Protein 9FZM (pdb70)

Sequence (63 aa):
ADNKFSQSANLLAEAKKLNDAQGGITEEQRNGFIQSLKDDAKTNPGNNKEQQNAFYEILHLPKADNKFSQSANLLAEAKKLNDAQGGITEEQRNGFIQSLKDDAKTNPGNNKEQQNAFYEILHLPKADNKFSQSANLLAEAKKLNDAQGGITEEQRNGFIQSLKDDAKTNPGNNKEQQNAFYEILHLPKADNKFSQSANLLAEAKKLNDAQGGITEEQRNGFIQSLKDDAKTNPGNNKEQQNAFYEILHLPKADNKFSQSANLLAEAKKLNDAQGGITEEQRNGFIQSLKDDAKTNPGNNKEQQNAFYEILHLPKADNKFSQSANLLAEAKKLNDAQGGITEEQRNGFIQSLKDDAKTNPGNNKEQQNAFYEILHLPKADNKFSQSANLLAEAKKLNDAQGGITEEQRNGFIQSLKDDAKTNPGNNKEQQNAFYEILHLPKADNKFSQSANLLAEAKKLNDAQGGITEEQRNGFIQSLKDDAKTNPGNNKEQQNAFYEILHLPKADNKFSQSANLLAEAKKLNDAQGGITEEQRNGFIQSLKDDAKTNPGNNKEQQNAFYEILHLPKADNKFSQSANLLAEAKKLNDAQGGITEEQRNGFIQSLKDDAKTNPGNNKEQQNAFYEILHLPK

GO terms:
  GO:0005576 extracellular region (C, EXP)
  GO:0141129 symbiont-mediated suppression of host signal transduction pathway via antagonism of host cell surface receptor (P, EXP)

Secondary structure (DSSP, 8-state):
-TTSS-HHHHHHHHHHHHHHHHTS--HHHHHHHHHHHHSS-TT-TTHHHHHHHHHHHHS-S--

Organism: Staphylococcus aureus (strain NCTC 8325 / PS 47) (NCBI:txid93061)

Nearest PDB structures (foldseek):
  7vu7-assembly1_B  TM=5.020E-01  e=5.997E+00  Araneus ventricosus
  8spe-assembly1_D  TM=3.755E-01  e=8.713E+00  Homo sapiens
  5d8b-assembly1_W  TM=3.202E-01  e=8.592E+00  Thermus thermophilus HB27
  7vu7-assembly1_B  TM=4.939E-01  e=2.431E+00  Araneus ventricosus
  8tah-assembly1_A  TM=4.610E-01  e=5.435E+00  Bos taurus

InterPro domains:
  IPR003132 Protein A, Ig-binding domain [PF02216] (37-88)
  IPR003132 Protein A, Ig-binding domain [PF02216] (97-149)
  IPR003132 Protein A, Ig-binding domain [PF02216] (155-207)
  IPR003132 Protein A, Ig-binding domain [PF02216] (213-265)
  IPR003132 Protein A, Ig-binding domain [PF02216] (271-323)
  IPR005038 Octapeptide repeat [PF03373] (326-333)
  IPR005038 Octapeptide repeat [PF03373] (334-341)
  IPR005038 Octapeptide repeat [PF03373] (342-349)
  IPR005038 Octapeptide repeat [PF03373] (350-357)
  IPR005038 Octapeptide repeat [PF03373] (358-365)
  IPR005038 Octapeptide repeat [PF03373] (366-373)
  IPR005038 Octapeptide repeat [PF03373] (374-381)
  IPR005038 Octapeptide repeat [PF03373] (382-389)
  IPR005038 Octapeptide repeat [PF03373] (390-397)
  IPR005038 Octapeptide repeat [PF03373] (398-405)
  IPR005038 Octapeptide repeat [PF03373] (406-413)
  IPR005038 Octapeptide repeat [PF03373] (414-421)
  IPR005877 YSIRK Gram-positive signal peptide [PF04650] (2-26)
  IPR005877 YSIRK Gram-positive signal peptide [TIGR01168] (3-36)
  IPR009063 Immunoglobulin/albumin-binding domain superfamily [SSF46997] (38-92)

Radius of gyration: 11.98 Å; Cα contacts (8 Å, |Δi|>4): 34; chains: 1; bounding box: 33×17×34 Å

Structure (mmCIF, N/CA/C/O backbone):
data_9FZM
#
_entry.id   9FZM
#
loop_
_atom_site.group_PDB
_atom_site.id
_atom_site.type_symbol
_atom_site.label_atom_id
_atom_site.label_alt_id
_atom_site.label_comp_id
_atom_site.label_asym_id
_atom_site.label_entity_id
_atom_site.label_seq_id
_atom_site.pdbx_PDB_ins_code
_atom_site.Cartn_x
_atom_site.Cartn_y
_atom_site.Cartn_z
_atom_site.occupancy
_atom_site.B_iso_or_equiv
_atom_site.auth_seq_id
_atom_site.auth_comp_id
_atom_site.auth_asym_id
_atom_site.auth_atom_id
_atom_site.pdbx_PDB_model_num
ATOM 1 N N . ALA A 1 1 ? -3.542 0.622 -22.990 1.00 0.00 1 ALA A N 1
ATOM 2 C CA . ALA A 1 1 ? -2.266 1.259 -22.599 1.00 0.00 1 ALA A CA 1
ATOM 3 C C . ALA A 1 1 ? -2.343 1.829 -21.185 1.00 0.00 1 ALA A C 1
ATOM 4 O O . ALA A 1 1 ? -1.465 2.580 -20.763 1.00 0.00 1 ALA A O 1
ATOM 13 N N . ASP A 1 2 ? -3.384 1.458 -20.446 1.00 0.00 2 ASP A N 1
ATOM 14 C CA . ASP A 1 2 ? -3.553 1.915 -19.067 1.00 0.00 2 ASP A CA 1
ATOM 15 C C . ASP A 1 2 ? -2.881 0.942 -18.104 1.00 0.00 2 ASP A C 1
ATOM 16 O O . ASP A 1 2 ? -3.403 0.649 -17.029 1.00 0.00 2 ASP A O 1
ATOM 25 N N . ASN A 1 3 ? -1.717 0.445 -18.497 1.00 0.00 3 ASN A N 1
ATOM 26 C CA . ASN A 1 3 ? -1.012 -0.565 -17.718 1.00 0.00 3 ASN A CA 1
ATOM 27 C C . ASN A 1 3 ? 0.192 0.029 -16.998 1.00 0.00 3 ASN A C 1
ATOM 28 O O . ASN A 1 3 ? 0.838 -0.644 -16.196 1.00 0.00 3 ASN A O 1
ATOM 39 N N . LYS A 1 4 ? 0.495 1.290 -17.282 1.00 0.00 4 LYS A N 1
ATOM 40 C CA . LYS A 1 4 ? 1.648 1.943 -16.670 1.00 0.00 4 LYS A CA 1
ATOM 41 C C . LYS A 1 4 ? 1.281 2.483 -15.295 1.00 0.00 4 LYS A C 1
ATOM 42 O O . LYS A 1 4 ? 2.152 2.790 -14.479 1.00 0.00 4 LYS A O 1
ATOM 61 N N . PHE A 1 5 ? -0.014 2.602 -15.046 1.00 0.00 5 PHE A N 1
ATOM 62 C CA . PHE A 1 5 ? -0.499 3.013 -13.740 1.00 0.00 5 PHE A CA 1
ATOM 63 C C . PHE A 1 5 ? -0.443 1.845 -12.770 1.00 0.00 5 PHE A C 1
ATOM 64 O O . PHE A 1 5 ? -0.964 0.765 -13.054 1.00 0.00 5 PHE A O 1
ATOM 81 N N . SER A 1 6 ? 0.214 2.061 -11.642 1.00 0.00 6 SER A N 1
ATOM 82 C CA . SER A 1 6 ? 0.267 1.067 -10.588 1.00 0.00 6 SER A CA 1
ATOM 83 C C . SER A 1 6 ? -1.126 0.869 -10.003 1.00 0.00 6 SER A C 1
ATOM 84 O O . SER A 1 6 ? -1.953 1.788 -10.007 1.00 0.00 6 SER A O 1
ATOM 92 N N . GLN A 1 7 ? -1.370 -0.337 -9.495 1.00 0.00 7 GLN A N 1
ATOM 93 C CA . GLN A 1 7 ? -2.672 -0.712 -8.961 1.00 0.00 7 GLN A CA 1
ATOM 94 C C . GLN A 1 7 ? -3.048 0.156 -7.768 1.00 0.00 7 GLN A C 1
ATOM 95 O O . GLN A 1 7 ? -4.189 0.144 -7.327 1.00 0.00 7 GLN A O 1
ATOM 109 N N . SER A 1 8 ? -2.083 0.895 -7.245 1.00 0.00 8 SER A N 1
ATOM 110 C CA . SER A 1 8 ? -2.330 1.784 -6.126 1.00 0.00 8 SER A CA 1
ATOM 111 C C . SER A 1 8 ? -3.390 2.817 -6.483 1.00 0.00 8 SER A C 1
ATOM 112 O O . SER A 1 8 ? -4.336 3.029 -5.729 1.00 0.00 8 SER A O 1
ATOM 120 N N . ALA A 1 9 ? -3.260 3.421 -7.659 1.00 0.00 9 ALA A N 1
ATOM 121 C CA . ALA A 1 9 ? -4.217 4.425 -8.110 1.00 0.00 9 ALA A CA 1
ATOM 122 C C . ALA A 1 9 ? -5.579 3.788 -8.339 1.00 0.00 9 ALA A C 1
ATOM 123 O O . ALA A 1 9 ? -6.618 4.425 -8.174 1.00 0.00 9 ALA A O 1
ATOM 130 N N . ASN A 1 10 ? -5.557 2.517 -8.701 1.00 0.00 10 ASN A N 1
ATOM 131 C CA . ASN A 1 10 ? -6.779 1.748 -8.883 1.00 0.00 10 ASN A CA 1
ATOM 132 C C . ASN A 1 10 ? -7.397 1.429 -7.530 1.00 0.00 10 ASN A C 1
ATOM 133 O O . ASN A 1 10 ? -8.612 1.522 -7.356 1.00 0.00 10 ASN A O 1
ATOM 144 N N . LEU A 1 11 ? -6.551 1.074 -6.563 1.00 0.00 11 LEU A N 1
ATOM 145 C CA . LEU A 1 11 ? -7.019 0.757 -5.225 1.00 0.00 11 LEU A CA 1
ATOM 146 C C . LEU A 1 11 ? -7.546 2.008 -4.537 1.00 0.00 11 LEU A C 1
ATOM 147 O O . LEU A 1 11 ? -8.425 1.933 -3.694 1.00 0.00 11 LEU A O 1
ATOM 163 N N . LEU A 1 12 ? -7.007 3.159 -4.911 1.00 0.00 12 LEU A N 1
ATOM 164 C CA . LEU A 1 12 ? -7.481 4.437 -4.390 1.00 0.00 12 LEU A CA 1
ATOM 165 C C . LEU A 1 12 ? -8.974 4.602 -4.638 1.00 0.00 12 LEU A C 1
ATOM 166 O O . LEU A 1 12 ? -9.728 4.962 -3.734 1.00 0.00 12 LEU A O 1
ATOM 182 N N . ALA A 1 13 ? -9.390 4.351 -5.869 1.00 0.00 13 ALA A N 1
ATOM 183 C CA . ALA A 1 13 ? -10.799 4.405 -6.224 1.00 0.00 13 ALA A CA 1
ATOM 184 C C . ALA A 1 13 ? -11.558 3.208 -5.654 1.00 0.00 13 ALA A C 1
ATOM 185 O O . ALA A 1 13 ? -12.661 3.351 -5.126 1.00 0.00 13 ALA A O 1
ATOM 192 N N . GLU A 1 14 ? -10.946 2.031 -5.750 1.00 0.00 14 GLU A N 1
ATOM 193 C CA . GLU A 1 14 ? -11.619 0.784 -5.390 1.00 0.00 14 GLU A CA 1
ATOM 194 C C . GLU A 1 14 ? -11.827 0.666 -3.880 1.00 0.00 14 GLU A C 1
ATOM 195 O O . GLU A 1 14 ? -12.927 0.350 -3.424 1.00 0.00 14 GLU A O 1
ATOM 207 N N . ALA A 1 15 ? -10.781 0.941 -3.106 1.00 0.00 15 ALA A N 1
ATOM 208 C CA . ALA A 1 15 ? -10.861 0.864 -1.652 1.00 0.00 15 ALA A CA 1
ATOM 209 C C . ALA A 1 15 ? -11.811 1.920 -1.112 1.00 0.00 15 ALA A C 1
ATOM 210 O O . ALA A 1 15 ? -12.471 1.708 -0.103 1.00 0.00 15 ALA A O 1
ATOM 217 N N . LYS A 1 16 ? -11.889 3.051 -1.802 1.00 0.00 16 LYS A N 1
ATOM 218 C CA . LYS A 1 16 ? -12.808 4.114 -1.413 1.00 0.00 16 LYS A CA 1
ATOM 219 C C . LYS A 1 16 ? -14.238 3.579 -1.339 1.00 0.00 16 LYS A C 1
ATOM 220 O O . LYS A 1 16 ? -14.989 3.899 -0.414 1.00 0.00 16 LYS A O 1
ATOM 239 N N . LYS A 1 17 ? -14.598 2.750 -2.309 1.00 0.00 17 LYS A N 1
ATOM 240 C CA . LYS A 1 17 ? -15.924 2.148 -2.356 1.00 0.00 17 LYS A CA 1
ATOM 241 C C . LYS A 1 17 ? -15.996 0.948 -1.420 1.00 0.00 17 LYS A C 1
ATOM 242 O O . LYS A 1 17 ? -16.941 0.799 -0.643 1.00 0.00 17 LYS A O 1
ATOM 261 N N . LEU A 1 18 ? -14.969 0.109 -1.493 1.00 0.00 18 LEU A N 1
ATOM 262 C CA . LEU A 1 18 ? -14.898 -1.119 -0.711 1.00 0.00 18 LEU A CA 1
ATOM 263 C C . LEU A 1 18 ? -14.998 -0.844 0.786 1.00 0.00 18 LEU A C 1
ATOM 264 O O . LEU A 1 18 ? -15.792 -1.473 1.491 1.00 0.00 18 LEU A O 1
ATOM 280 N N . ASN A 1 19 ? -14.193 0.097 1.257 1.00 0.00 19 ASN A N 1
ATOM 281 C CA . ASN A 1 19 ? -14.132 0.430 2.674 1.00 0.00 19 ASN A CA 1
ATOM 282 C C . ASN A 1 19 ? -15.486 0.915 3.175 1.00 0.00 19 ASN A C 1
ATOM 283 O O . ASN A 1 19 ? -15.931 0.535 4.256 1.00 0.00 19 ASN A O 1
ATOM 294 N N . ASP A 1 20 ? -16.143 1.745 2.374 1.00 0.00 20 ASP A N 1
ATOM 295 C CA . ASP A 1 20 ? -17.449 2.290 2.732 1.00 0.00 20 ASP A CA 1
ATOM 296 C C . ASP A 1 20 ? -18.490 1.181 2.800 1.00 0.00 20 ASP A C 1
ATOM 297 O O . ASP A 1 20 ? -19.299 1.132 3.725 1.00 0.00 20 ASP A O 1
ATOM 306 N N . ALA A 1 21 ? -18.445 0.280 1.827 1.00 0.00 21 ALA A N 1
ATOM 307 C CA . ALA A 1 21 ? -19.365 -0.850 1.780 1.00 0.00 21 ALA A CA 1
ATOM 308 C C . ALA A 1 21 ? -19.125 -1.802 2.949 1.00 0.00 21 ALA A C 1
ATOM 309 O O . ALA A 1 21 ? -20.029 -2.520 3.376 1.00 0.00 21 ALA A O 1
ATOM 316 N N . GLN A 1 22 ? -17.904 -1.802 3.467 1.00 0.00 22 GLN A N 1
ATOM 317 C CA . GLN A 1 22 ? -17.558 -2.639 4.607 1.00 0.00 22 GLN A CA 1
ATOM 318 C C . GLN A 1 22 ? -17.881 -1.914 5.915 1.00 0.00 22 GLN A C 1
ATOM 319 O O . GLN A 1 22 ? -17.868 -2.507 6.995 1.00 0.00 22 GLN A O 1
ATOM 333 N N . GLY A 1 23 ? -18.191 -0.628 5.799 1.00 0.00 23 GLY A N 1
ATOM 334 C CA . GLY A 1 23 ? -18.524 0.172 6.962 1.00 0.00 23 GLY A CA 1
ATOM 335 C C . GLY A 1 23 ? -17.292 0.629 7.711 1.00 0.00 23 GLY A C 1
ATOM 336 O O . GLY A 1 23 ? -17.284 0.671 8.944 1.00 0.00 23 GLY A O 1
ATOM 340 N N . GLY A 1 24 ? -16.249 0.968 6.965 1.00 0.00 24 GLY A N 1
ATOM 341 C CA . GLY A 1 24 ? -14.999 1.367 7.575 1.00 0.00 24 GLY A CA 1
ATOM 342 C C . GLY A 1 24 ? -14.131 0.172 7.914 1.00 0.00 24 GLY A C 1
ATOM 343 O O . GLY A 1 24 ? -14.562 -0.734 8.629 1.00 0.00 24 GLY A O 1
ATOM 347 N N . ILE A 1 25 ? -12.911 0.161 7.399 1.00 0.00 25 ILE A N 1
ATOM 348 C CA . ILE A 1 25 ? -12.001 -0.949 7.638 1.00 0.00 25 ILE A CA 1
ATOM 349 C C . ILE A 1 25 ? -11.325 -0.815 8.993 1.00 0.00 25 ILE A C 1
ATOM 350 O O . ILE A 1 25 ? -11.219 0.286 9.543 1.00 0.00 25 ILE A O 1
ATOM 366 N N . THR A 1 26 ? -10.881 -1.936 9.536 1.00 0.00 26 THR A N 1
ATOM 367 C CA . THR A 1 26 ? -10.136 -1.927 10.774 1.00 0.00 26 THR A CA 1
ATOM 368 C C . THR A 1 26 ? -8.643 -1.886 10.477 1.00 0.00 26 THR A C 1
ATOM 369 O O . THR A 1 26 ? -8.246 -2.050 9.319 1.00 0.00 26 THR A O 1
ATOM 380 N N . GLU A 1 27 ? -7.825 -1.663 11.494 1.00 0.00 27 GLU A N 1
ATOM 381 C CA . GLU A 1 27 ? -6.400 -1.422 11.288 1.00 0.00 27 GLU A CA 1
ATOM 382 C C . GLU A 1 27 ? -5.736 -2.548 10.489 1.00 0.00 27 GLU A C 1
ATOM 383 O O . GLU A 1 27 ? -4.862 -2.299 9.663 1.00 0.00 27 GLU A O 1
ATOM 395 N N . GLU A 1 28 ? -6.180 -3.775 10.701 1.00 0.00 28 GLU A N 1
ATOM 396 C CA . GLU A 1 28 ? -5.550 -4.924 10.049 1.00 0.00 28 GLU A CA 1
ATOM 397 C C . GLU A 1 28 ? -5.883 -4.987 8.559 1.00 0.00 28 GLU A C 1
ATOM 398 O O . GLU A 1 28 ? -5.115 -5.543 7.773 1.00 0.00 28 GLU A O 1
ATOM 410 N N . GLN A 1 29 ? -7.013 -4.405 8.166 1.00 0.00 29 GLN A N 1
ATOM 411 C CA . GLN A 1 29 ? -7.424 -4.405 6.764 1.00 0.00 29 GLN A CA 1
ATOM 412 C C . GLN A 1 29 ? -6.425 -3.659 5.887 1.00 0.00 29 GLN A C 1
ATOM 413 O O . GLN A 1 29 ? -6.162 -4.065 4.757 1.00 0.00 29 GLN A O 1
ATOM 427 N N . ARG A 1 30 ? -5.869 -2.569 6.408 1.00 0.00 30 ARG A N 1
ATOM 428 C CA . ARG A 1 30 ? -4.973 -1.727 5.620 1.00 0.00 30 ARG A CA 1
ATOM 429 C C . ARG A 1 30 ? -3.699 -2.478 5.253 1.00 0.00 30 ARG A C 1
ATOM 430 O O . ARG A 1 30 ? -3.062 -2.179 4.243 1.00 0.00 30 ARG A O 1
ATOM 451 N N . ASN A 1 31 ? -3.342 -3.470 6.058 1.00 0.00 31 ASN A N 1
ATOM 452 C CA . ASN A 1 31 ? -2.166 -4.281 5.778 1.00 0.00 31 ASN A CA 1
ATOM 453 C C . ASN A 1 31 ? -2.438 -5.171 4.571 1.00 0.00 31 ASN A C 1
ATOM 454 O O . ASN A 1 31 ? -1.517 -5.663 3.916 1.00 0.00 31 ASN A O 1
ATOM 465 N N . GLY A 1 32 ? -3.718 -5.322 4.249 1.00 0.00 32 GLY A N 1
ATOM 466 C CA . GLY A 1 32 ? -4.105 -6.104 3.098 1.00 0.00 32 GLY A CA 1
ATOM 467 C C . GLY A 1 32 ? -4.232 -5.222 1.881 1.00 0.00 32 GLY A C 1
ATOM 468 O O . GLY A 1 32 ? -4.668 -5.660 0.820 1.00 0.00 32 GLY A O 1
ATOM 472 N N . PHE A 1 33 ? -3.857 -3.963 2.055 1.00 0.00 33 PHE A N 1
ATOM 473 C CA . PHE A 1 33 ? -3.824 -3.009 0.963 1.00 0.00 33 PHE A CA 1
ATOM 474 C C . PHE A 1 33 ? -2.392 -2.606 0.663 1.00 0.00 33 PHE A C 1
ATOM 475 O O . PHE A 1 33 ? -2.021 -2.430 -0.494 1.00 0.00 33 PHE A O 1
ATOM 492 N N . ILE A 1 34 ? -1.593 -2.470 1.717 1.00 0.00 34 ILE A N 1
ATOM 493 C CA . ILE A 1 34 ? -0.174 -2.149 1.583 1.00 0.00 34 ILE A CA 1
ATOM 494 C C . ILE A 1 34 ? 0.510 -3.128 0.631 1.00 0.00 34 ILE A C 1
ATOM 495 O O . ILE A 1 34 ? 1.290 -2.734 -0.238 1.00 0.00 34 ILE A O 1
ATOM 511 N N . GLN A 1 35 ? 0.179 -4.402 0.784 1.00 0.00 35 GLN A N 1
ATOM 512 C CA . GLN A 1 35 ? 0.743 -5.448 -0.054 1.00 0.00 35 GLN A CA 1
ATOM 513 C C . GLN A 1 35 ? 0.158 -5.400 -1.461 1.00 0.00 35 GLN A C 1
ATOM 514 O O . GLN A 1 35 ? 0.809 -5.783 -2.427 1.00 0.00 35 GLN A O 1
ATOM 528 N N . SER A 1 36 ? -1.062 -4.905 -1.565 1.00 0.00 36 SER A N 1
ATOM 529 C CA . SER A 1 36 ? -1.776 -4.878 -2.837 1.00 0.00 36 SER A CA 1
ATOM 530 C C . SER A 1 36 ? -1.351 -3.692 -3.704 1.00 0.00 36 SER A C 1
ATOM 531 O O . SER A 1 36 ? -1.554 -3.703 -4.918 1.00 0.00 36 SER A O 1
ATOM 539 N N . LEU A 1 37 ? -0.773 -2.670 -3.078 1.00 0.00 37 LEU A N 1
ATOM 540 C CA . LEU A 1 37 ? -0.313 -1.485 -3.804 1.00 0.00 37 LEU A CA 1
ATOM 541 C C . LEU A 1 37 ? 0.721 -1.858 -4.848 1.00 0.00 37 LEU A C 1
ATOM 542 O O . LEU A 1 37 ? 0.606 -1.500 -6.019 1.00 0.00 37 LEU A O 1
ATOM 558 N N . LYS A 1 38 ? 1.738 -2.571 -4.402 1.00 0.00 38 LYS A N 1
ATOM 559 C CA . LYS A 1 38 ? 2.883 -2.875 -5.246 1.00 0.00 38 LYS A CA 1
ATOM 560 C C . LYS A 1 38 ? 3.030 -4.370 -5.508 1.00 0.00 38 LYS A C 1
ATOM 561 O O . LYS A 1 38 ? 3.587 -4.763 -6.531 1.00 0.00 38 LYS A O 1
ATOM 580 N N . ASP A 1 39 ? 2.508 -5.189 -4.592 1.00 0.00 39 ASP A N 1
ATOM 581 C CA . ASP A 1 39 ? 2.698 -6.644 -4.628 1.00 0.00 39 ASP A CA 1
ATOM 582 C C . ASP A 1 39 ? 4.176 -6.997 -4.597 1.00 0.00 39 ASP A C 1
ATOM 583 O O . ASP A 1 39 ? 4.763 -7.154 -3.525 1.00 0.00 39 ASP A O 1
ATOM 592 N N . ASP A 1 40 ? 4.772 -7.096 -5.774 1.00 0.00 40 ASP A N 1
ATOM 593 C CA . ASP A 1 40 ? 6.195 -7.343 -5.900 1.00 0.00 40 ASP A CA 1
ATOM 594 C C . ASP A 1 40 ? 6.754 -6.475 -7.020 1.00 0.00 40 ASP A C 1
ATOM 595 O O . ASP A 1 40 ? 7.156 -6.963 -8.075 1.00 0.00 40 ASP A O 1
ATOM 604 N N . ALA A 1 41 ? 6.767 -5.173 -6.775 1.00 0.00 41 ALA A N 1
ATOM 605 C CA . ALA A 1 41 ? 7.141 -4.198 -7.790 1.00 0.00 41 ALA A CA 1
ATOM 606 C C . ALA A 1 41 ? 8.654 -4.014 -7.866 1.00 0.00 41 ALA A C 1
ATOM 607 O O . ALA A 1 41 ? 9.139 -3.127 -8.560 1.00 0.00 41 ALA A O 1
ATOM 614 N N . LYS A 1 42 ? 9.382 -4.843 -7.113 1.00 0.00 42 LYS A N 1
ATOM 615 C CA . LYS A 1 42 ? 10.855 -4.882 -7.144 1.00 0.00 42 LYS A CA 1
ATOM 616 C C . LYS A 1 42 ? 11.486 -3.627 -6.530 1.00 0.00 42 LYS A C 1
ATOM 617 O O . LYS A 1 42 ? 12.704 -3.561 -6.357 1.00 0.00 42 LYS A O 1
ATOM 636 N N . THR A 1 43 ? 10.648 -2.644 -6.207 1.00 0.00 43 THR A N 1
ATOM 637 C CA . THR A 1 43 ? 11.102 -1.353 -5.703 1.00 0.00 43 THR A CA 1
ATOM 638 C C . THR A 1 43 ? 11.952 -0.632 -6.752 1.00 0.00 43 THR A C 1
ATOM 639 O O . THR A 1 43 ? 13.165 -0.491 -6.604 1.00 0.00 43 THR A O 1
ATOM 650 N N . ASN A 1 44 ? 11.307 -0.199 -7.827 1.00 0.00 44 ASN A N 1
ATOM 651 C CA . ASN A 1 44 ? 11.993 0.548 -8.873 1.00 0.00 44 ASN A CA 1
ATOM 652 C C . ASN A 1 44 ? 12.301 1.963 -8.396 1.00 0.00 44 ASN A C 1
ATOM 653 O O . ASN A 1 44 ? 11.388 2.718 -8.047 1.00 0.00 44 ASN A O 1
ATOM 664 N N . PRO A 1 45 ? 13.595 2.325 -8.346 1.00 0.00 45 PRO A N 1
ATOM 665 C CA . PRO A 1 45 ? 14.042 3.665 -7.945 1.00 0.00 45 PRO A CA 1
ATOM 666 C C . PRO A 1 45 ? 13.321 4.772 -8.707 1.00 0.00 45 PRO A C 1
ATOM 667 O O . PRO A 1 45 ? 13.209 4.725 -9.934 1.00 0.00 45 PRO A O 1
ATOM 678 N N . GLY A 1 46 ? 12.815 5.752 -7.973 1.00 0.00 46 GLY A N 1
ATOM 679 C CA . GLY A 1 46 ? 12.074 6.837 -8.585 1.00 0.00 46 GLY A CA 1
ATOM 680 C C . GLY A 1 46 ? 10.605 6.503 -8.720 1.00 0.00 46 GLY A C 1
ATOM 681 O O . GLY A 1 46 ? 9.740 7.278 -8.310 1.00 0.00 46 GLY A O 1
ATOM 685 N N . ASN A 1 47 ? 10.330 5.334 -9.281 1.00 0.00 47 ASN A N 1
ATOM 686 C CA . ASN A 1 47 ? 8.965 4.860 -9.456 1.00 0.00 47 ASN A CA 1
ATOM 687 C C . ASN A 1 47 ? 8.293 4.665 -8.108 1.00 0.00 47 ASN A C 1
ATOM 688 O O . ASN A 1 47 ? 7.154 5.074 -7.906 1.00 0.00 47 ASN A O 1
ATOM 699 N N . ASN A 1 48 ? 8.999 4.037 -7.177 1.00 0.00 48 ASN A N 1
ATOM 700 C CA . ASN A 1 48 ? 8.435 3.785 -5.857 1.00 0.00 48 ASN A CA 1
ATOM 701 C C . ASN A 1 48 ? 8.392 5.045 -5.014 1.00 0.00 48 ASN A C 1
ATOM 702 O O . ASN A 1 48 ? 7.623 5.132 -4.061 1.00 0.00 48 ASN A O 1
ATOM 713 N N . LYS A 1 49 ? 9.206 6.026 -5.370 1.00 0.00 49 LYS A N 1
ATOM 714 C CA . LYS A 1 49 ? 9.104 7.344 -4.767 1.00 0.00 49 LYS A CA 1
ATOM 715 C C . LYS A 1 49 ? 7.744 7.936 -5.115 1.00 0.00 49 LYS A C 1
ATOM 716 O O . LYS A 1 49 ? 7.131 8.659 -4.326 1.00 0.00 49 LYS A O 1
ATOM 735 N N . GLU A 1 50 ? 7.269 7.574 -6.296 1.00 0.00 50 GLU A N 1
ATOM 736 C CA . GLU A 1 50 ? 5.982 8.020 -6.789 1.00 0.00 50 GLU A CA 1
ATOM 737 C C . GLU A 1 50 ? 4.876 7.205 -6.125 1.00 0.00 50 GLU A C 1
ATOM 738 O O . GLU A 1 50 ? 3.838 7.736 -5.725 1.00 0.00 50 GLU A O 1
ATOM 750 N N . GLN A 1 51 ? 5.129 5.906 -6.006 1.00 0.00 51 GLN A N 1
ATOM 751 C CA . GLN A 1 51 ? 4.237 4.982 -5.336 1.00 0.00 51 GLN A CA 1
ATOM 752 C C . GLN A 1 51 ? 4.041 5.377 -3.876 1.00 0.00 51 GLN A C 1
ATOM 753 O O . GLN A 1 51 ? 2.958 5.220 -3.315 1.00 0.00 51 GLN A O 1
ATOM 767 N N . GLN A 1 52 ? 5.107 5.895 -3.277 1.00 0.00 52 GLN A N 1
ATOM 768 C CA . GLN A 1 52 ? 5.101 6.326 -1.884 1.00 0.00 52 GLN A CA 1
ATOM 769 C C . GLN A 1 52 ? 4.007 7.360 -1.632 1.00 0.00 52 GLN A C 1
ATOM 770 O O . GLN A 1 52 ? 3.421 7.406 -0.549 1.00 0.00 52 GLN A O 1
ATOM 784 N N . ASN A 1 53 ? 3.729 8.176 -2.638 1.00 0.00 53 ASN A N 1
ATOM 785 C CA . ASN A 1 53 ? 2.700 9.202 -2.527 1.00 0.00 53 ASN A CA 1
ATOM 786 C C . ASN A 1 53 ? 1.320 8.565 -2.405 1.00 0.00 53 ASN A C 1
ATOM 787 O O . ASN A 1 53 ? 0.481 9.026 -1.632 1.00 0.00 53 ASN A O 1
ATOM 798 N N . ALA A 1 54 ? 1.099 7.488 -3.153 1.00 0.00 54 ALA A N 1
ATOM 799 C CA . ALA A 1 54 ? -0.160 6.754 -3.087 1.00 0.00 54 ALA A CA 1
ATOM 800 C C . ALA A 1 54 ? -0.219 5.931 -1.808 1.00 0.00 54 ALA A C 1
ATOM 801 O O . ALA A 1 54 ? -1.278 5.769 -1.201 1.00 0.00 54 ALA A O 1
ATOM 808 N N . PHE A 1 55 ? 0.942 5.421 -1.413 1.00 0.00 55 PHE A N 1
ATOM 809 C CA . PHE A 1 55 ? 1.097 4.682 -0.166 1.00 0.00 55 PHE A CA 1
ATOM 810 C C . PHE A 1 55 ? 0.590 5.521 1.004 1.00 0.00 55 PHE A C 1
ATOM 811 O O . PHE A 1 55 ? -0.062 5.013 1.916 1.00 0.00 55 PHE A O 1
ATOM 828 N N . TYR A 1 56 ? 0.864 6.819 0.932 1.00 0.00 56 TYR A N 1
ATOM 829 C CA . TYR A 1 56 ? 0.527 7.754 1.999 1.00 0.00 56 TYR A CA 1
ATOM 830 C C . TYR A 1 56 ? -0.989 7.941 2.139 1.00 0.00 56 TYR A C 1
ATOM 831 O O . TYR A 1 56 ? -1.473 8.393 3.176 1.00 0.00 56 TYR A O 1
ATOM 849 N N . GLU A 1 57 ? -1.735 7.579 1.108 1.00 0.00 57 GLU A N 1
ATOM 850 C CA . GLU A 1 57 ? -3.176 7.791 1.111 1.00 0.00 57 GLU A CA 1
ATOM 851 C C . GLU A 1 57 ? -3.936 6.573 1.631 1.00 0.00 57 GLU A C 1
ATOM 852 O O . GLU A 1 57 ? -5.096 6.685 2.027 1.00 0.00 57 GLU A O 1
ATOM 864 N N . ILE A 1 58 ? -3.296 5.412 1.632 1.00 0.00 58 ILE A N 1
ATOM 865 C CA . ILE A 1 58 ? -4.002 4.181 1.963 1.00 0.00 58 ILE A CA 1
ATOM 866 C C . ILE A 1 58 ? -3.725 3.709 3.396 1.00 0.00 58 ILE A C 1
ATOM 867 O O . ILE A 1 58 ? -4.604 3.130 4.037 1.00 0.00 58 ILE A O 1
ATOM 883 N N . LEU A 1 59 ? -2.524 3.973 3.917 1.00 0.00 59 LEU A N 1
ATOM 884 C CA . LEU A 1 59 ? -2.152 3.464 5.242 1.00 0.00 59 LEU A CA 1
ATOM 885 C C . LEU A 1 59 ? -2.959 4.144 6.348 1.00 0.00 59 LEU A C 1
ATOM 886 O O . LEU A 1 59 ? -3.084 3.612 7.450 1.00 0.00 59 LEU A O 1
ATOM 902 N N . HIS A 1 60 ? -3.503 5.319 6.055 1.00 0.00 60 HIS A N 1
ATOM 903 C CA . HIS A 1 60 ? -4.332 6.038 7.012 1.00 0.00 60 HIS A CA 1
ATOM 904 C C . HIS A 1 60 ? -5.222 7.042 6.299 1.00 0.00 60 HIS A C 1
ATOM 905 O O . HIS A 1 60 ? -4.834 7.609 5.279 1.00 0.00 60 HIS A O 1
ATOM 920 N N . LEU A 1 61 ? -6.417 7.243 6.830 1.00 0.00 61 LEU A N 1
ATOM 921 C CA . LEU A 1 61 ? -7.344 8.214 6.266 1.00 0.00 61 LEU A CA 1
ATOM 922 C C . LEU A 1 61 ? -7.859 9.192 7.334 1.00 0.00 61 LEU A C 1
ATOM 923 O O . LEU A 1 61 ? -7.807 10.402 7.122 1.00 0.00 61 LEU A O 1
ATOM 939 N N . PRO A 1 62 ? -8.358 8.711 8.500 1.00 0.00 62 PRO A N 1
ATOM 940 C CA . PRO A 1 62 ? -8.830 9.595 9.566 1.00 0.00 62 PRO A CA 1
ATOM 941 C C . PRO A 1 62 ? -7.688 10.090 10.452 1.00 0.00 62 PRO A C 1
ATOM 942 O O . PRO A 1 62 ? -7.884 10.940 11.322 1.00 0.00 62 PRO A O 1
ATOM 953 N N . LYS A 1 63 ? -6.499 9.544 10.232 1.00 0.00 63 LYS A N 1
ATOM 954 C CA . LYS A 1 63 ? -5.324 9.935 10.994 1.00 0.00 63 LYS A CA 1
ATOM 955 C C . LYS A 1 63 ? -4.462 10.877 10.168 1.00 0.00 63 LYS A C 1
ATOM 956 O O . LYS A 1 63 ? -3.670 10.383 9.343 1.00 0.00 63 LYS A O 1
ATOM 976 N N . ALA A 1 1 ? 0.278 11.639 -6.040 1.00 0.00 1 ALA A N 2
ATOM 977 C CA . ALA A 1 1 ? -0.617 10.486 -5.787 1.00 0.00 1 ALA A CA 2
ATOM 978 C C . ALA A 1 1 ? -1.438 10.160 -7.030 1.00 0.00 1 ALA A C 2
ATOM 979 O O . ALA A 1 1 ? -1.254 9.116 -7.650 1.00 0.00 1 ALA A O 2
ATOM 988 N N . ASP A 1 2 ? -2.322 11.077 -7.409 1.00 0.00 2 ASP A N 2
ATOM 989 C CA . ASP A 1 2 ? -3.190 10.883 -8.570 1.00 0.00 2 ASP A CA 2
ATOM 990 C C . ASP A 1 2 ? -2.482 11.297 -9.855 1.00 0.00 2 ASP A C 2
ATOM 991 O O . ASP A 1 2 ? -3.119 11.540 -10.880 1.00 0.00 2 ASP A O 2
ATOM 1000 N N . ASN A 1 3 ? -1.164 11.380 -9.794 1.00 0.00 3 ASN A N 2
ATOM 1001 C CA . ASN A 1 3 ? -0.370 11.792 -10.942 1.00 0.00 3 ASN A CA 2
ATOM 1002 C C . ASN A 1 3 ? -0.162 10.614 -11.881 1.00 0.00 3 ASN A C 2
ATOM 1003 O O . ASN A 1 3 ? -0.322 10.732 -13.095 1.00 0.00 3 ASN A O 2
ATOM 1014 N N . LYS A 1 4 ? 0.201 9.478 -11.308 1.00 0.00 4 LYS A N 2
ATOM 1015 C CA . LYS A 1 4 ? 0.415 8.262 -12.078 1.00 0.00 4 LYS A CA 2
ATOM 1016 C C . LYS A 1 4 ? -0.595 7.206 -11.659 1.00 0.00 4 LYS A C 2
ATOM 1017 O O . LYS A 1 4 ? -0.536 6.686 -10.545 1.00 0.00 4 LYS A O 2
ATOM 1036 N N . PHE A 1 5 ? -1.531 6.903 -12.547 1.00 0.00 5 PHE A N 2
ATOM 1037 C CA . PHE A 1 5 ? -2.588 5.948 -12.244 1.00 0.00 5 PHE A CA 2
ATOM 1038 C C . PHE A 1 5 ? -2.081 4.516 -12.370 1.00 0.00 5 PHE A C 2
ATOM 1039 O O . PHE A 1 5 ? -2.371 3.819 -13.346 1.00 0.00 5 PHE A O 2
ATOM 1056 N N . SER A 1 6 ? -1.306 4.091 -11.387 1.00 0.00 6 SER A N 2
ATOM 1057 C CA . SER A 1 6 ? -0.807 2.730 -11.335 1.00 0.00 6 SER A CA 2
ATOM 1058 C C . SER A 1 6 ? -1.793 1.839 -10.584 1.00 0.00 6 SER A C 2
ATOM 1059 O O . SER A 1 6 ? -2.911 2.267 -10.277 1.00 0.00 6 SER A O 2
ATOM 1067 N N . GLN A 1 7 ? -1.393 0.610 -10.279 1.00 0.00 7 GLN A N 2
ATOM 1068 C CA . GLN A 1 7 ? -2.241 -0.298 -9.514 1.00 0.00 7 GLN A CA 2
ATOM 1069 C C . GLN A 1 7 ? -2.595 0.313 -8.159 1.00 0.00 7 GLN A C 2
ATOM 1070 O O . GLN A 1 7 ? -3.647 0.021 -7.589 1.00 0.00 7 GLN A O 2
ATOM 1084 N N . SER A 1 8 ? -1.715 1.169 -7.653 1.00 0.00 8 SER A N 2
ATOM 1085 C CA . SER A 1 8 ? -1.950 1.840 -6.390 1.00 0.00 8 SER A CA 2
ATOM 1086 C C . SER A 1 8 ? -3.177 2.740 -6.485 1.00 0.00 8 SER A C 2
ATOM 1087 O O . SER A 1 8 ? -4.065 2.681 -5.641 1.00 0.00 8 SER A O 2
ATOM 1095 N N . ALA A 1 9 ? -3.249 3.531 -7.551 1.00 0.00 9 ALA A N 2
ATOM 1096 C CA . ALA A 1 9 ? -4.377 4.430 -7.755 1.00 0.00 9 ALA A CA 2
ATOM 1097 C C . ALA A 1 9 ? -5.643 3.631 -8.018 1.00 0.00 9 ALA A C 2
ATOM 1098 O O . ALA A 1 9 ? -6.747 4.053 -7.670 1.00 0.00 9 ALA A O 2
ATOM 1105 N N . ASN A 1 10 ? -5.465 2.466 -8.624 1.00 0.00 10 ASN A N 2
ATOM 1106 C CA . ASN A 1 10 ? -6.566 1.537 -8.838 1.00 0.00 10 ASN A CA 2
ATOM 1107 C C . ASN A 1 10 ? -7.105 1.047 -7.505 1.00 0.00 10 ASN A C 2
ATOM 1108 O O . ASN A 1 10 ? -8.318 0.981 -7.307 1.00 0.00 10 ASN A O 2
ATOM 1119 N N . LEU A 1 11 ? -6.201 0.721 -6.581 1.00 0.00 11 LEU A N 2
ATOM 1120 C CA . LEU A 1 11 ? -6.609 0.326 -5.244 1.00 0.00 11 LEU A CA 2
ATOM 1121 C C . LEU A 1 11 ? -7.320 1.475 -4.551 1.00 0.00 11 LEU A C 2
ATOM 1122 O O . LEU A 1 11 ? -8.333 1.274 -3.903 1.00 0.00 11 LEU A O 2
ATOM 1138 N N . LEU A 1 12 ? -6.784 2.679 -4.703 1.00 0.00 12 LEU A N 2
ATOM 1139 C CA . LEU A 1 12 ? -7.402 3.874 -4.138 1.00 0.00 12 LEU A CA 2
ATOM 1140 C C . LEU A 1 12 ? -8.839 4.030 -4.624 1.00 0.00 12 LEU A C 2
ATOM 1141 O O . LEU A 1 12 ? -9.748 4.295 -3.837 1.00 0.00 12 LEU A O 2
ATOM 1157 N N . ALA A 1 13 ? -9.033 3.845 -5.924 1.00 0.00 13 ALA A N 2
ATOM 1158 C CA . ALA A 1 13 ? -10.352 3.968 -6.526 1.00 0.00 13 ALA A CA 2
ATOM 1159 C C . ALA A 1 13 ? -11.300 2.908 -5.979 1.00 0.00 13 ALA A C 2
ATOM 1160 O O . ALA A 1 13 ? -12.474 3.179 -5.726 1.00 0.00 13 ALA A O 2
ATOM 1167 N N . GLU A 1 14 ? -10.784 1.702 -5.798 1.00 0.00 14 GLU A N 2
ATOM 1168 C CA . GLU A 1 14 ? -11.584 0.613 -5.253 1.00 0.00 14 GLU A CA 2
ATOM 1169 C C . GLU A 1 14 ? -11.836 0.823 -3.762 1.00 0.00 14 GLU A C 2
ATOM 1170 O O . GLU A 1 14 ? -12.964 0.713 -3.291 1.00 0.00 14 GLU A O 2
ATOM 1182 N N . ALA A 1 15 ? -10.775 1.160 -3.039 1.00 0.00 15 ALA A N 2
ATOM 1183 C CA . ALA A 1 15 ? -10.808 1.291 -1.589 1.00 0.00 15 ALA A CA 2
ATOM 1184 C C . ALA A 1 15 ? -11.813 2.336 -1.120 1.00 0.00 15 ALA A C 2
ATOM 1185 O O . ALA A 1 15 ? -12.463 2.150 -0.093 1.00 0.00 15 ALA A O 2
ATOM 1192 N N . LYS A 1 16 ? -11.948 3.429 -1.864 1.00 0.00 16 LYS A N 2
ATOM 1193 C CA . LYS A 1 16 ? -12.872 4.493 -1.480 1.00 0.00 16 LYS A CA 2
ATOM 1194 C C . LYS A 1 16 ? -14.319 3.992 -1.518 1.00 0.00 16 LYS A C 2
ATOM 1195 O O . LYS A 1 16 ? -15.159 4.432 -0.735 1.00 0.00 16 LYS A O 2
ATOM 1214 N N . LYS A 1 17 ? -14.600 3.071 -2.430 1.00 0.00 17 LYS A N 2
ATOM 1215 C CA . LYS A 1 17 ? -15.904 2.420 -2.484 1.00 0.00 17 LYS A CA 2
ATOM 1216 C C . LYS A 1 17 ? -15.964 1.275 -1.476 1.00 0.00 17 LYS A C 2
ATOM 1217 O O . LYS A 1 17 ? -16.954 1.094 -0.764 1.00 0.00 17 LYS A O 2
ATOM 1236 N N . LEU A 1 18 ? -14.877 0.516 -1.427 1.00 0.00 18 LEU A N 2
ATOM 1237 C CA . LEU A 1 18 ? -14.791 -0.699 -0.626 1.00 0.00 18 LEU A CA 2
ATOM 1238 C C . LEU A 1 18 ? -14.858 -0.424 0.874 1.00 0.00 18 LEU A C 2
ATOM 1239 O O . LEU A 1 18 ? -15.530 -1.152 1.604 1.00 0.00 18 LEU A O 2
ATOM 1255 N N . ASN A 1 19 ? -14.172 0.615 1.341 1.00 0.00 19 ASN A N 2
ATOM 1256 C CA . ASN A 1 19 ? -14.102 0.874 2.778 1.00 0.00 19 ASN A CA 2
ATOM 1257 C C . ASN A 1 19 ? -15.496 1.085 3.351 1.00 0.00 19 ASN A C 2
ATOM 1258 O O . ASN A 1 19 ? -15.810 0.588 4.428 1.00 0.00 19 ASN A O 2
ATOM 1269 N N . ASP A 1 20 ? -16.341 1.787 2.608 1.00 0.00 20 ASP A N 2
ATOM 1270 C CA . ASP A 1 20 ? -17.703 2.046 3.047 1.00 0.00 20 ASP A CA 2
ATOM 1271 C C . ASP A 1 20 ? -18.526 0.765 3.012 1.00 0.00 20 ASP A C 2
ATOM 1272 O O . ASP A 1 20 ? -19.382 0.544 3.866 1.00 0.00 20 ASP A O 2
ATOM 1281 N N . ALA A 1 21 ? -18.239 -0.090 2.035 1.00 0.00 21 ALA A N 2
ATOM 1282 C CA . ALA A 1 21 ? -18.924 -1.373 1.908 1.00 0.00 21 ALA A CA 2
ATOM 1283 C C . ALA A 1 21 ? -18.614 -2.277 3.098 1.00 0.00 21 ALA A C 2
ATOM 1284 O O . ALA A 1 21 ? -19.435 -3.101 3.495 1.00 0.00 21 ALA A O 2
ATOM 1291 N N . GLN A 1 22 ? -17.424 -2.115 3.666 1.00 0.00 22 GLN A N 2
ATOM 1292 C CA . GLN A 1 22 ? -17.022 -2.890 4.836 1.00 0.00 22 GLN A CA 2
ATOM 1293 C C . GLN A 1 22 ? -17.404 -2.172 6.128 1.00 0.00 22 GLN A C 2
ATOM 1294 O O . GLN A 1 22 ? -17.284 -2.729 7.218 1.00 0.00 22 GLN A O 2
ATOM 1308 N N . GLY A 1 23 ? -17.862 -0.933 5.997 1.00 0.00 23 GLY A N 2
ATOM 1309 C CA . GLY A 1 23 ? -18.214 -0.139 7.159 1.00 0.00 23 GLY A CA 2
ATOM 1310 C C . GLY A 1 23 ? -16.990 0.409 7.860 1.00 0.00 23 GLY A C 2
ATOM 1311 O O . GLY A 1 23 ? -16.941 0.482 9.090 1.00 0.00 23 GLY A O 2
ATOM 1315 N N . GLY A 1 24 ? -15.999 0.793 7.072 1.00 0.00 24 GLY A N 2
ATOM 1316 C CA . GLY A 1 24 ? -14.747 1.263 7.619 1.00 0.00 24 GLY A CA 2
ATOM 1317 C C . GLY A 1 24 ? -13.671 0.204 7.538 1.00 0.00 24 GLY A C 2
ATOM 1318 O O . GLY A 1 24 ? -13.940 -0.980 7.745 1.00 0.00 24 GLY A O 2
ATOM 1322 N N . ILE A 1 25 ? -12.454 0.613 7.225 1.00 0.00 25 ILE A N 2
ATOM 1323 C CA . ILE A 1 25 ? -11.352 -0.326 7.118 1.00 0.00 25 ILE A CA 2
ATOM 1324 C C . ILE A 1 25 ? -10.529 -0.340 8.399 1.00 0.00 25 ILE A C 2
ATOM 1325 O O . ILE A 1 25 ? -9.905 0.654 8.768 1.00 0.00 25 ILE A O 2
ATOM 1341 N N . THR A 1 26 ? -10.554 -1.474 9.082 1.00 0.00 26 THR A N 2
ATOM 1342 C CA . THR A 1 26 ? -9.828 -1.639 10.329 1.00 0.00 26 THR A CA 2
ATOM 1343 C C . THR A 1 26 ? -8.327 -1.722 10.079 1.00 0.00 26 THR A C 2
ATOM 1344 O O . THR A 1 26 ? -7.891 -1.776 8.926 1.00 0.00 26 THR A O 2
ATOM 1355 N N . GLU A 1 27 ? -7.543 -1.741 11.146 1.00 0.00 27 GLU A N 2
ATOM 1356 C CA . GLU A 1 27 ? -6.098 -1.834 11.025 1.00 0.00 27 GLU A CA 2
ATOM 1357 C C . GLU A 1 27 ? -5.723 -3.114 10.282 1.00 0.00 27 GLU A C 2
ATOM 1358 O O . GLU A 1 27 ? -4.827 -3.120 9.438 1.00 0.00 27 GLU A O 2
ATOM 1370 N N . GLU A 1 28 ? -6.447 -4.185 10.575 1.00 0.00 28 GLU A N 2
ATOM 1371 C CA . GLU A 1 28 ? -6.200 -5.469 9.934 1.00 0.00 28 GLU A CA 2
ATOM 1372 C C . GLU A 1 28 ? -6.682 -5.455 8.488 1.00 0.00 28 GLU A C 2
ATOM 1373 O O . GLU A 1 28 ? -6.080 -6.086 7.621 1.00 0.00 28 GLU A O 2
ATOM 1385 N N . GLN A 1 29 ? -7.760 -4.726 8.230 1.00 0.00 29 GLN A N 2
ATOM 1386 C CA . GLN A 1 29 ? -8.291 -4.610 6.880 1.00 0.00 29 GLN A CA 2
ATOM 1387 C C . GLN A 1 29 ? -7.319 -3.836 5.993 1.00 0.00 29 GLN A C 2
ATOM 1388 O O . GLN A 1 29 ? -6.961 -4.286 4.905 1.00 0.00 29 GLN A O 2
ATOM 1402 N N . ARG A 1 30 ? -6.878 -2.679 6.473 1.00 0.00 30 ARG A N 2
ATOM 1403 C CA . ARG A 1 30 ? -5.948 -1.848 5.717 1.00 0.00 30 ARG A CA 2
ATOM 1404 C C . ARG A 1 30 ? -4.573 -2.501 5.635 1.00 0.00 30 ARG A C 2
ATOM 1405 O O . ARG A 1 30 ? -3.762 -2.156 4.776 1.00 0.00 30 ARG A O 2
ATOM 1426 N N . ASN A 1 31 ? -4.321 -3.455 6.522 1.00 0.00 31 ASN A N 2
ATOM 1427 C CA . ASN A 1 31 ? -3.064 -4.194 6.514 1.00 0.00 31 ASN A CA 2
ATOM 1428 C C . ASN A 1 31 ? -2.972 -5.047 5.255 1.00 0.00 31 ASN A C 2
ATOM 1429 O O . ASN A 1 31 ? -1.885 -5.425 4.822 1.00 0.00 31 ASN A O 2
ATOM 1440 N N . GLY A 1 32 ? -4.122 -5.308 4.644 1.00 0.00 32 GLY A N 2
ATOM 1441 C CA . GLY A 1 32 ? -4.150 -6.090 3.428 1.00 0.00 32 GLY A CA 2
ATOM 1442 C C . GLY A 1 32 ? -4.081 -5.213 2.196 1.00 0.00 32 GLY A C 2
ATOM 1443 O O . GLY A 1 32 ? -4.186 -5.699 1.071 1.00 0.00 32 GLY A O 2
ATOM 1447 N N . PHE A 1 33 ? -3.890 -3.914 2.407 1.00 0.00 33 PHE A N 2
ATOM 1448 C CA . PHE A 1 33 ? -3.776 -2.977 1.299 1.00 0.00 33 PHE A CA 2
ATOM 1449 C C . PHE A 1 33 ? -2.322 -2.723 0.945 1.00 0.00 33 PHE A C 2
ATOM 1450 O O . PHE A 1 33 ? -2.015 -2.338 -0.177 1.00 0.00 33 PHE A O 2
ATOM 1467 N N . ILE A 1 34 ? -1.433 -2.955 1.899 1.00 0.00 34 ILE A N 2
ATOM 1468 C CA . ILE A 1 34 ? -0.011 -2.687 1.705 1.00 0.00 34 ILE A CA 2
ATOM 1469 C C . ILE A 1 34 ? 0.531 -3.493 0.527 1.00 0.00 34 ILE A C 2
ATOM 1470 O O . ILE A 1 34 ? 1.188 -2.954 -0.369 1.00 0.00 34 ILE A O 2
ATOM 1486 N N . GLN A 1 35 ? 0.216 -4.783 0.526 1.00 0.00 35 GLN A N 2
ATOM 1487 C CA . GLN A 1 35 ? 0.667 -5.700 -0.515 1.00 0.00 35 GLN A CA 2
ATOM 1488 C C . GLN A 1 35 ? 0.092 -5.333 -1.877 1.00 0.00 35 GLN A C 2
ATOM 1489 O O . GLN A 1 35 ? 0.762 -5.453 -2.898 1.00 0.00 35 GLN A O 2
ATOM 1503 N N . SER A 1 36 ? -1.142 -4.873 -1.875 1.00 0.00 36 SER A N 2
ATOM 1504 C CA . SER A 1 36 ? -1.847 -4.565 -3.109 1.00 0.00 36 SER A CA 2
ATOM 1505 C C . SER A 1 36 ? -1.461 -3.185 -3.640 1.00 0.00 36 SER A C 2
ATOM 1506 O O . SER A 1 36 ? -1.519 -2.933 -4.845 1.00 0.00 36 SER A O 2
ATOM 1514 N N . LEU A 1 37 ? -1.064 -2.302 -2.733 1.00 0.00 37 LEU A N 2
ATOM 1515 C CA . LEU A 1 37 ? -0.694 -0.941 -3.096 1.00 0.00 37 LEU A CA 2
ATOM 1516 C C . LEU A 1 37 ? 0.641 -0.947 -3.816 1.00 0.00 37 LEU A C 2
ATOM 1517 O O . LEU A 1 37 ? 0.756 -0.498 -4.958 1.00 0.00 37 LEU A O 2
ATOM 1533 N N . LYS A 1 38 ? 1.639 -1.470 -3.132 1.00 0.00 38 LYS A N 2
ATOM 1534 C CA . LYS A 1 38 ? 2.978 -1.583 -3.688 1.00 0.00 38 LYS A CA 2
ATOM 1535 C C . LYS A 1 38 ? 3.038 -2.641 -4.783 1.00 0.00 38 LYS A C 2
ATOM 1536 O O . LYS A 1 38 ? 3.681 -2.436 -5.815 1.00 0.00 38 LYS A O 2
ATOM 1555 N N . ASP A 1 39 ? 2.348 -3.758 -4.550 1.00 0.00 39 ASP A N 2
ATOM 1556 C CA . ASP A 1 39 ? 2.344 -4.901 -5.467 1.00 0.00 39 ASP A CA 2
ATOM 1557 C C . ASP A 1 39 ? 3.740 -5.507 -5.590 1.00 0.00 39 ASP A C 2
ATOM 1558 O O . ASP A 1 39 ? 4.055 -6.494 -4.924 1.00 0.00 39 ASP A O 2
ATOM 1567 N N . ASP A 1 40 ? 4.581 -4.892 -6.406 1.00 0.00 40 ASP A N 2
ATOM 1568 C CA . ASP A 1 40 ? 5.953 -5.339 -6.581 1.00 0.00 40 ASP A CA 2
ATOM 1569 C C . ASP A 1 40 ? 6.857 -4.150 -6.845 1.00 0.00 40 ASP A C 2
ATOM 1570 O O . ASP A 1 40 ? 6.982 -3.692 -7.979 1.00 0.00 40 ASP A O 2
ATOM 1579 N N . ALA A 1 41 ? 7.464 -3.630 -5.797 1.00 0.00 41 ALA A N 2
ATOM 1580 C CA . ALA A 1 41 ? 8.402 -2.539 -5.951 1.00 0.00 41 ALA A CA 2
ATOM 1581 C C . ALA A 1 41 ? 9.693 -3.042 -6.576 1.00 0.00 41 ALA A C 2
ATOM 1582 O O . ALA A 1 41 ? 10.316 -3.972 -6.064 1.00 0.00 41 ALA A O 2
ATOM 1589 N N . LYS A 1 42 ? 10.089 -2.431 -7.686 1.00 0.00 42 LYS A N 2
ATOM 1590 C CA . LYS A 1 42 ? 11.346 -2.774 -8.341 1.00 0.00 42 LYS A CA 2
ATOM 1591 C C . LYS A 1 42 ? 12.497 -2.063 -7.644 1.00 0.00 42 LYS A C 2
ATOM 1592 O O . LYS A 1 42 ? 13.642 -2.105 -8.091 1.00 0.00 42 LYS A O 2
ATOM 1611 N N . THR A 1 43 ? 12.152 -1.414 -6.532 1.00 0.00 43 THR A N 2
ATOM 1612 C CA . THR A 1 43 ? 13.091 -0.661 -5.701 1.00 0.00 43 THR A CA 2
ATOM 1613 C C . THR A 1 43 ? 13.947 0.308 -6.518 1.00 0.00 43 THR A C 2
ATOM 1614 O O . THR A 1 43 ? 15.162 0.389 -6.330 1.00 0.00 43 THR A O 2
ATOM 1625 N N . ASN A 1 44 ? 13.312 1.045 -7.420 1.00 0.00 44 ASN A N 2
ATOM 1626 C CA . ASN A 1 44 ? 14.028 2.018 -8.235 1.00 0.00 44 ASN A CA 2
ATOM 1627 C C . ASN A 1 44 ? 13.675 3.445 -7.811 1.00 0.00 44 ASN A C 2
ATOM 1628 O O . ASN A 1 44 ? 12.515 3.751 -7.529 1.00 0.00 44 ASN A O 2
ATOM 1639 N N . PRO A 1 45 ? 14.680 4.331 -7.709 1.00 0.00 45 PRO A N 2
ATOM 1640 C CA . PRO A 1 45 ? 14.480 5.746 -7.357 1.00 0.00 45 PRO A CA 2
ATOM 1641 C C . PRO A 1 45 ? 13.835 6.560 -8.480 1.00 0.00 45 PRO A C 2
ATOM 1642 O O . PRO A 1 45 ? 14.305 7.650 -8.815 1.00 0.00 45 PRO A O 2
ATOM 1653 N N . GLY A 1 46 ? 12.764 6.039 -9.058 1.00 0.00 46 GLY A N 2
ATOM 1654 C CA . GLY A 1 46 ? 12.107 6.737 -10.142 1.00 0.00 46 GLY A CA 2
ATOM 1655 C C . GLY A 1 46 ? 10.673 6.298 -10.342 1.00 0.00 46 GLY A C 2
ATOM 1656 O O . GLY A 1 46 ? 9.743 7.041 -10.036 1.00 0.00 46 GLY A O 2
ATOM 1660 N N . ASN A 1 47 ? 10.496 5.081 -10.832 1.00 0.00 47 ASN A N 2
ATOM 1661 C CA . ASN A 1 47 ? 9.174 4.587 -11.206 1.00 0.00 47 ASN A CA 2
ATOM 1662 C C . ASN A 1 47 ? 8.326 4.251 -9.987 1.00 0.00 47 ASN A C 2
ATOM 1663 O O . ASN A 1 47 ? 7.198 4.721 -9.858 1.00 0.00 47 ASN A O 2
ATOM 1674 N N . ASN A 1 48 ? 8.871 3.443 -9.090 1.00 0.00 48 ASN A N 2
ATOM 1675 C CA . ASN A 1 48 ? 8.125 2.981 -7.921 1.00 0.00 48 ASN A CA 2
ATOM 1676 C C . ASN A 1 48 ? 7.940 4.088 -6.895 1.00 0.00 48 ASN A C 2
ATOM 1677 O O . ASN A 1 48 ? 7.103 3.984 -6.003 1.00 0.00 48 ASN A O 2
ATOM 1688 N N . LYS A 1 49 ? 8.730 5.143 -7.011 1.00 0.00 49 LYS A N 2
ATOM 1689 C CA . LYS A 1 49 ? 8.600 6.289 -6.118 1.00 0.00 49 LYS A CA 2
ATOM 1690 C C . LYS A 1 49 ? 7.216 6.925 -6.238 1.00 0.00 49 LYS A C 2
ATOM 1691 O O . LYS A 1 49 ? 6.737 7.567 -5.305 1.00 0.00 49 LYS A O 2
ATOM 1710 N N . GLU A 1 50 ? 6.568 6.718 -7.379 1.00 0.00 50 GLU A N 2
ATOM 1711 C CA . GLU A 1 50 ? 5.274 7.329 -7.647 1.00 0.00 50 GLU A CA 2
ATOM 1712 C C . GLU A 1 50 ? 4.174 6.675 -6.819 1.00 0.00 50 GLU A C 2
ATOM 1713 O O . GLU A 1 50 ? 3.314 7.359 -6.257 1.00 0.00 50 GLU A O 2
ATOM 1725 N N . GLN A 1 51 ? 4.205 5.348 -6.745 1.00 0.00 51 GLN A N 2
ATOM 1726 C CA . GLN A 1 51 ? 3.246 4.604 -5.946 1.00 0.00 51 GLN A CA 2
ATOM 1727 C C . GLN A 1 51 ? 3.448 4.905 -4.466 1.00 0.00 51 GLN A C 2
ATOM 1728 O O . GLN A 1 51 ? 2.501 4.890 -3.686 1.00 0.00 51 GLN A O 2
ATOM 1742 N N . GLN A 1 52 ? 4.698 5.164 -4.088 1.00 0.00 52 GLN A N 2
ATOM 1743 C CA . GLN A 1 52 ? 5.036 5.519 -2.713 1.00 0.00 52 GLN A CA 2
ATOM 1744 C C . GLN A 1 52 ? 4.248 6.751 -2.257 1.00 0.00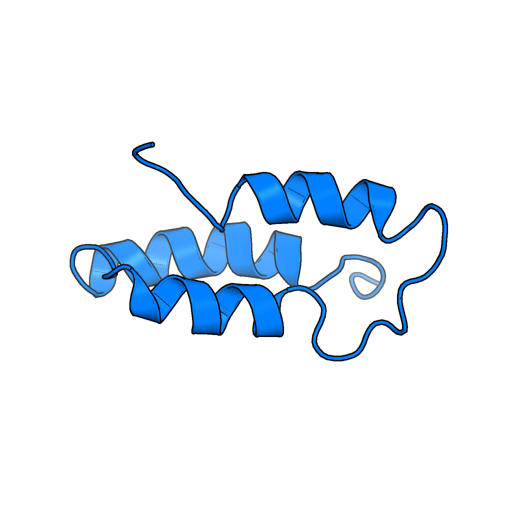 52 GLN A C 2
ATOM 1745 O O . GLN A 1 52 ? 3.880 6.866 -1.086 1.00 0.00 52 GLN A O 2
ATOM 1759 N N . ASN A 1 53 ? 3.982 7.666 -3.184 1.00 0.00 53 ASN A N 2
ATOM 1760 C CA . ASN A 1 53 ? 3.170 8.841 -2.878 1.00 0.00 53 ASN A CA 2
ATOM 1761 C C . ASN A 1 53 ? 1.723 8.437 -2.629 1.00 0.00 53 ASN A C 2
ATOM 1762 O O . ASN A 1 53 ? 1.052 9.007 -1.773 1.00 0.00 53 ASN A O 2
ATOM 1773 N N . ALA A 1 54 ? 1.251 7.446 -3.373 1.00 0.00 54 ALA A N 2
ATOM 1774 C CA . ALA A 1 54 ? -0.095 6.918 -3.180 1.00 0.00 54 ALA A CA 2
ATOM 1775 C C . ALA A 1 54 ? -0.160 6.113 -1.886 1.00 0.00 54 ALA A C 2
ATOM 1776 O O . ALA A 1 54 ? -1.195 6.049 -1.228 1.00 0.00 54 ALA A O 2
ATOM 1783 N N . PHE A 1 55 ? 0.963 5.504 -1.529 1.00 0.00 55 PHE A N 2
ATOM 1784 C CA . PHE A 1 55 ? 1.090 4.786 -0.267 1.00 0.00 55 PHE A CA 2
ATOM 1785 C C . PHE A 1 55 ? 0.912 5.749 0.904 1.00 0.00 55 PHE A C 2
ATOM 1786 O O . PHE A 1 55 ? 0.398 5.380 1.957 1.00 0.00 55 PHE A O 2
ATOM 1803 N N . TYR A 1 56 ? 1.309 7.000 0.689 1.00 0.00 56 TYR A N 2
ATOM 1804 C CA . TYR A 1 56 ? 1.186 8.041 1.704 1.00 0.00 56 TYR A CA 2
ATOM 1805 C C . TYR A 1 56 ? -0.285 8.426 1.908 1.00 0.00 56 TYR A C 2
ATOM 1806 O O . TYR A 1 56 ? -0.622 9.215 2.790 1.00 0.00 56 TYR A O 2
ATOM 1824 N N . GLU A 1 57 ? -1.152 7.865 1.082 1.00 0.00 57 GLU A N 2
ATOM 1825 C CA . GLU A 1 57 ? -2.586 8.091 1.190 1.00 0.00 57 GLU A CA 2
ATOM 1826 C C . GLU A 1 57 ? -3.242 6.964 1.987 1.00 0.00 57 GLU A C 2
ATOM 1827 O O . GLU A 1 57 ? -4.370 7.098 2.461 1.00 0.00 57 GLU A O 2
ATOM 1839 N N . ILE A 1 58 ? -2.534 5.847 2.124 1.00 0.00 58 ILE A N 2
ATOM 1840 C CA . ILE A 1 58 ? -3.100 4.653 2.747 1.00 0.00 58 ILE A CA 2
ATOM 1841 C C . ILE A 1 58 ? -2.110 4.028 3.751 1.00 0.00 58 ILE A C 2
ATOM 1842 O O . ILE A 1 58 ? -2.084 2.814 3.961 1.00 0.00 58 ILE A O 2
ATOM 1858 N N . LEU A 1 59 ? -1.300 4.860 4.395 1.00 0.00 59 LEU A N 2
ATOM 1859 C CA . LEU A 1 59 ? -0.285 4.338 5.310 1.00 0.00 59 LEU A CA 2
ATOM 1860 C C . LEU A 1 59 ? -0.685 4.523 6.774 1.00 0.00 59 LEU A C 2
ATOM 1861 O O . LEU A 1 59 ? -0.138 3.865 7.656 1.00 0.00 59 LEU A O 2
ATOM 1877 N N . HIS A 1 60 ? -1.637 5.407 7.039 1.00 0.00 60 HIS A N 2
ATOM 1878 C CA . HIS A 1 60 ? -2.054 5.666 8.414 1.00 0.00 60 HIS A CA 2
ATOM 1879 C C . HIS A 1 60 ? -3.573 5.649 8.557 1.00 0.00 60 HIS A C 2
ATOM 1880 O O . HIS A 1 60 ? -4.191 4.586 8.573 1.00 0.00 60 HIS A O 2
ATOM 1895 N N . LEU A 1 61 ? -4.176 6.830 8.631 1.00 0.00 61 LEU A N 2
ATOM 1896 C CA . LEU A 1 61 ? -5.607 6.941 8.875 1.00 0.00 61 LEU A CA 2
ATOM 1897 C C . LEU A 1 61 ? -6.352 7.209 7.579 1.00 0.00 61 LEU A C 2
ATOM 1898 O O . LEU A 1 61 ? -5.954 8.070 6.796 1.00 0.00 61 LEU A O 2
ATOM 1914 N N . PRO A 1 62 ? -7.446 6.476 7.338 1.00 0.00 62 PRO A N 2
ATOM 1915 C CA . PRO A 1 62 ? -8.276 6.654 6.142 1.00 0.00 62 PRO A CA 2
ATOM 1916 C C . PRO A 1 62 ? -9.169 7.889 6.231 1.00 0.00 62 PRO A C 2
ATOM 1917 O O . PRO A 1 62 ? -9.909 8.195 5.295 1.00 0.00 62 PRO A O 2
ATOM 1928 N N . LYS A 1 63 ? -9.083 8.583 7.365 1.00 0.00 63 LYS A N 2
ATOM 1929 C CA . LYS A 1 63 ? -9.855 9.796 7.619 1.00 0.00 63 LYS A CA 2
ATOM 1930 C C . LYS A 1 63 ? -11.347 9.479 7.673 1.00 0.00 63 LYS A C 2
ATOM 1931 O O . LYS A 1 63 ? -11.810 9.013 8.734 1.00 0.00 63 LYS A O 2
ATOM 1951 N N . ALA A 1 1 ? -4.140 4.536 -24.139 1.00 0.00 1 ALA A N 3
ATOM 1952 C CA . ALA A 1 1 ? -5.202 5.473 -23.719 1.00 0.00 1 ALA A CA 3
ATOM 1953 C C . ALA A 1 1 ? -5.555 5.256 -22.255 1.00 0.00 1 ALA A C 3
ATOM 1954 O O . ALA A 1 1 ? -5.515 4.123 -21.774 1.00 0.00 1 ALA A O 3
ATOM 1963 N N . ASP A 1 2 ? -5.887 6.355 -21.567 1.00 0.00 2 ASP A N 3
ATOM 1964 C CA . ASP A 1 2 ? -6.260 6.355 -20.141 1.00 0.00 2 ASP A CA 3
ATOM 1965 C C . ASP A 1 2 ? -5.319 5.495 -19.287 1.00 0.00 2 ASP A C 3
ATOM 1966 O O . ASP A 1 2 ? -4.180 5.227 -19.678 1.00 0.00 2 ASP A O 3
ATOM 1975 N N . ASN A 1 3 ? -5.796 5.116 -18.104 1.00 0.00 3 ASN A N 3
ATOM 1976 C CA . ASN A 1 3 ? -5.017 4.339 -17.137 1.00 0.00 3 ASN A CA 3
ATOM 1977 C C . ASN A 1 3 ? -3.862 5.165 -16.587 1.00 0.00 3 ASN A C 3
ATOM 1978 O O . ASN A 1 3 ? -2.779 5.224 -17.176 1.00 0.00 3 ASN A O 3
ATOM 1989 N N . LYS A 1 4 ? -4.111 5.814 -15.462 1.00 0.00 4 LYS A N 3
ATOM 1990 C CA . LYS A 1 4 ? -3.095 6.606 -14.793 1.00 0.00 4 LYS A CA 3
ATOM 1991 C C . LYS A 1 4 ? -2.069 5.689 -14.142 1.00 0.00 4 LYS A C 3
ATOM 1992 O O . LYS A 1 4 ? -2.400 4.581 -13.705 1.00 0.00 4 LYS A O 3
ATOM 2011 N N . PHE A 1 5 ? -0.827 6.145 -14.091 1.00 0.00 5 PHE A N 3
ATOM 2012 C CA . PHE A 1 5 ? 0.234 5.377 -13.467 1.00 0.00 5 PHE A CA 3
ATOM 2013 C C . PHE A 1 5 ? 0.023 5.326 -11.963 1.00 0.00 5 PHE A C 3
ATOM 2014 O O . PHE A 1 5 ? -0.717 6.145 -11.410 1.00 0.00 5 PHE A O 3
ATOM 2031 N N . SER A 1 6 ? 0.674 4.364 -11.317 1.00 0.00 6 SER A N 3
ATOM 2032 C CA . SER A 1 6 ? 0.464 4.092 -9.901 1.00 0.00 6 SER A CA 3
ATOM 2033 C C . SER A 1 6 ? -0.956 3.572 -9.677 1.00 0.00 6 SER A C 3
ATOM 2034 O O . SER A 1 6 ? -1.880 4.334 -9.388 1.00 0.00 6 SER A O 3
ATOM 2042 N N . GLN A 1 7 ? -1.111 2.257 -9.820 1.00 0.00 7 GLN A N 3
ATOM 2043 C CA . GLN A 1 7 ? -2.407 1.593 -9.687 1.00 0.00 7 GLN A CA 3
ATOM 2044 C C . GLN A 1 7 ? -2.976 1.742 -8.279 1.00 0.00 7 GLN A C 3
ATOM 2045 O O . GLN A 1 7 ? -4.116 1.366 -8.021 1.00 0.00 7 GLN A O 3
ATOM 2059 N N . SER A 1 8 ? -2.169 2.266 -7.367 1.00 0.00 8 SER A N 3
ATOM 2060 C CA . SER A 1 8 ? -2.606 2.503 -6.004 1.00 0.00 8 SER A CA 3
ATOM 2061 C C . SER A 1 8 ? -3.853 3.384 -5.979 1.00 0.00 8 SER A C 3
ATOM 2062 O O . SER A 1 8 ? -4.764 3.146 -5.195 1.00 0.00 8 SER A O 3
ATOM 2070 N N . ALA A 1 9 ? -3.906 4.374 -6.868 1.00 0.00 9 ALA A N 3
ATOM 2071 C CA . ALA A 1 9 ? -5.069 5.256 -6.962 1.00 0.00 9 ALA A CA 3
ATOM 2072 C C . ALA A 1 9 ? -6.329 4.464 -7.291 1.00 0.00 9 ALA A C 3
ATOM 2073 O O . ALA A 1 9 ? -7.430 4.822 -6.869 1.00 0.00 9 ALA A O 3
ATOM 2080 N N . ASN A 1 10 ? -6.151 3.385 -8.040 1.00 0.00 10 ASN A N 3
ATOM 2081 C CA . ASN A 1 10 ? -7.251 2.486 -8.371 1.00 0.00 10 ASN A CA 3
ATOM 2082 C C . ASN A 1 10 ? -7.731 1.790 -7.114 1.00 0.00 10 ASN A C 3
ATOM 2083 O O . ASN A 1 10 ? -8.925 1.745 -6.837 1.00 0.00 10 ASN A O 3
ATOM 2094 N N . LEU A 1 11 ? -6.779 1.275 -6.340 1.00 0.00 11 LEU A N 3
ATOM 2095 C CA . LEU A 1 11 ? -7.087 0.604 -5.088 1.00 0.00 11 LEU A CA 3
ATOM 2096 C C . LEU A 1 11 ? -7.759 1.572 -4.134 1.00 0.00 11 LEU A C 3
ATOM 2097 O O . LEU A 1 11 ? -8.675 1.204 -3.419 1.00 0.00 11 LEU A O 3
ATOM 2113 N N . LEU A 1 12 ? -7.297 2.813 -4.140 1.00 0.00 12 LEU A N 3
ATOM 2114 C CA . LEU A 1 12 ? -7.903 3.866 -3.335 1.00 0.00 12 LEU A CA 3
ATOM 2115 C C . LEU A 1 12 ? -9.371 4.055 -3.704 1.00 0.00 12 LEU A C 3
ATOM 2116 O O . LEU A 1 12 ? -10.227 4.208 -2.832 1.00 0.00 12 LEU A O 3
ATOM 2132 N N . ALA A 1 13 ? -9.655 4.031 -5.000 1.00 0.00 13 ALA A N 3
ATOM 2133 C CA . ALA A 1 13 ? -11.019 4.172 -5.489 1.00 0.00 13 ALA A CA 3
ATOM 2134 C C . ALA A 1 13 ? -11.837 2.924 -5.175 1.00 0.00 13 ALA A C 3
ATOM 2135 O O . ALA A 1 13 ? -13.007 3.011 -4.801 1.00 0.00 13 ALA A O 3
ATOM 2142 N N . GLU A 1 14 ? -11.207 1.766 -5.311 1.00 0.00 14 GLU A N 3
ATOM 2143 C CA . GLU A 1 14 ? -11.872 0.497 -5.038 1.00 0.00 14 GLU A CA 3
ATOM 2144 C C . GLU A 1 14 ? -12.131 0.349 -3.545 1.00 0.00 14 GLU A C 3
ATOM 2145 O O . GLU A 1 14 ? -13.205 -0.084 -3.131 1.00 0.00 14 GLU A O 3
ATOM 2157 N N . ALA A 1 15 ? -11.145 0.738 -2.748 1.00 0.00 15 ALA A N 3
ATOM 2158 C CA . ALA A 1 15 ? -11.245 0.709 -1.298 1.00 0.00 15 ALA A CA 3
ATOM 2159 C C . ALA A 1 15 ? -12.284 1.705 -0.799 1.00 0.00 15 ALA A C 3
ATOM 2160 O O . ALA A 1 15 ? -12.858 1.526 0.268 1.00 0.00 15 ALA A O 3
ATOM 2167 N N . LYS A 1 16 ? -12.513 2.760 -1.574 1.00 0.00 16 LYS A N 3
ATOM 2168 C CA . LYS A 1 16 ? -13.541 3.740 -1.247 1.00 0.00 16 LYS A CA 3
ATOM 2169 C C . LYS A 1 16 ? -14.917 3.089 -1.356 1.00 0.00 16 LYS A C 3
ATOM 2170 O O . LYS A 1 16 ? -15.728 3.164 -0.434 1.00 0.00 16 LYS A O 3
ATOM 2189 N N . LYS A 1 17 ? -15.160 2.439 -2.488 1.00 0.00 17 LYS A N 3
ATOM 2190 C CA . LYS A 1 17 ? -16.410 1.720 -2.718 1.00 0.00 17 LYS A CA 3
ATOM 2191 C C . LYS A 1 17 ? -16.528 0.560 -1.740 1.00 0.00 17 LYS A C 3
ATOM 2192 O O . LYS A 1 17 ? -17.607 0.241 -1.244 1.00 0.00 17 LYS A O 3
ATOM 2211 N N . LEU A 1 18 ? -15.393 -0.068 -1.478 1.00 0.00 18 LEU A N 3
ATOM 2212 C CA . LEU A 1 18 ? -15.322 -1.190 -0.564 1.00 0.00 18 LEU A CA 3
ATOM 2213 C C . LEU A 1 18 ? -15.576 -0.745 0.870 1.00 0.00 18 LEU A C 3
ATOM 2214 O O . LEU A 1 18 ? -16.105 -1.503 1.677 1.00 0.00 18 LEU A O 3
ATOM 2230 N N . ASN A 1 19 ? -15.207 0.491 1.174 1.00 0.00 19 ASN A N 3
ATOM 2231 C CA . ASN A 1 19 ? -15.247 0.986 2.541 1.00 0.00 19 ASN A CA 3
ATOM 2232 C C . ASN A 1 19 ? -16.649 0.885 3.122 1.00 0.00 19 ASN A C 3
ATOM 2233 O O . ASN A 1 19 ? -16.850 0.268 4.161 1.00 0.00 19 ASN A O 3
ATOM 2244 N N . ASP A 1 20 ? -17.625 1.446 2.428 1.00 0.00 20 ASP A N 3
ATOM 2245 C CA . ASP A 1 20 ? -19.000 1.420 2.912 1.00 0.00 20 ASP A CA 3
ATOM 2246 C C . ASP A 1 20 ? -19.583 0.018 2.813 1.00 0.00 20 ASP A C 3
ATOM 2247 O O . ASP A 1 20 ? -20.391 -0.384 3.651 1.00 0.00 20 ASP A O 3
ATOM 2256 N N . ALA A 1 21 ? -19.156 -0.726 1.799 1.00 0.00 21 ALA A N 3
ATOM 2257 C CA . ALA A 1 21 ? -19.640 -2.082 1.579 1.00 0.00 21 ALA A CA 3
ATOM 2258 C C . ALA A 1 21 ? -19.159 -3.027 2.676 1.00 0.00 21 ALA A C 3
ATOM 2259 O O . ALA A 1 21 ? -19.884 -3.922 3.102 1.00 0.00 21 ALA A O 3
ATOM 2266 N N . GLN A 1 22 ? -17.932 -2.818 3.130 1.00 0.00 22 GLN A N 3
ATOM 2267 C CA . GLN A 1 22 ? -17.346 -3.648 4.173 1.00 0.00 22 GLN A CA 3
ATOM 2268 C C . GLN A 1 22 ? -17.805 -3.178 5.550 1.00 0.00 22 GLN A C 3
ATOM 2269 O O . GLN A 1 22 ? -17.729 -3.915 6.535 1.00 0.00 22 GLN A O 3
ATOM 2283 N N . GLY A 1 23 ? -18.296 -1.948 5.602 1.00 0.00 23 GLY A N 3
ATOM 2284 C CA . GLY A 1 23 ? -18.700 -1.360 6.861 1.00 0.00 23 GLY A CA 3
ATOM 2285 C C . GLY A 1 23 ? -17.544 -0.665 7.543 1.00 0.00 23 GLY A C 3
ATOM 2286 O O . GLY A 1 23 ? -17.396 -0.728 8.761 1.00 0.00 23 GLY A O 3
ATOM 2290 N N . GLY A 1 24 ? -16.726 0.004 6.745 1.00 0.00 24 GLY A N 3
ATOM 2291 C CA . GLY A 1 24 ? -15.536 0.643 7.256 1.00 0.00 24 GLY A CA 3
ATOM 2292 C C . GLY A 1 24 ? -14.322 -0.251 7.127 1.00 0.00 24 GLY A C 3
ATOM 2293 O O . GLY A 1 24 ? -14.390 -1.446 7.419 1.00 0.00 24 GLY A O 3
ATOM 2297 N N . ILE A 1 25 ? -13.212 0.311 6.675 1.00 0.00 25 ILE A N 3
ATOM 2298 C CA . ILE A 1 25 ? -11.975 -0.448 6.592 1.00 0.00 25 ILE A CA 3
ATOM 2299 C C . ILE A 1 25 ? -11.226 -0.351 7.912 1.00 0.00 25 ILE A C 3
ATOM 2300 O O . ILE A 1 25 ? -10.942 0.744 8.398 1.00 0.00 25 ILE A O 3
ATOM 2316 N N . THR A 1 26 ? -10.943 -1.492 8.512 1.00 0.00 26 THR A N 3
ATOM 2317 C CA . THR A 1 26 ? -10.233 -1.518 9.775 1.00 0.00 26 THR A CA 3
ATOM 2318 C C . THR A 1 26 ? -8.748 -1.274 9.572 1.00 0.00 26 THR A C 3
ATOM 2319 O O . THR A 1 26 ? -8.256 -1.313 8.438 1.00 0.00 26 THR A O 3
ATOM 2330 N N . GLU A 1 27 ? -8.046 -1.007 10.658 1.00 0.00 27 GLU A N 3
ATOM 2331 C CA . GLU A 1 27 ? -6.617 -0.755 10.610 1.00 0.00 27 GLU A CA 3
ATOM 2332 C C . GLU A 1 27 ? -5.887 -1.896 9.902 1.00 0.00 27 GLU A C 3
ATOM 2333 O O . GLU A 1 27 ? -5.005 -1.662 9.070 1.00 0.00 27 GLU A O 3
ATOM 2345 N N . GLU A 1 28 ? -6.295 -3.126 10.195 1.00 0.00 28 GLU A N 3
ATOM 2346 C CA . GLU A 1 28 ? -5.652 -4.300 9.610 1.00 0.00 28 GLU A CA 3
ATOM 2347 C C . GLU A 1 28 ? -5.904 -4.367 8.105 1.00 0.00 28 GLU A C 3
ATOM 2348 O O . GLU A 1 28 ? -5.041 -4.808 7.344 1.00 0.00 28 GLU A O 3
ATOM 2360 N N . GLN A 1 29 ? -7.079 -3.911 7.679 1.00 0.00 29 GLN A N 3
ATOM 2361 C CA . GLN A 1 29 ? -7.447 -3.953 6.270 1.00 0.00 29 GLN A CA 3
ATOM 2362 C C . GLN A 1 29 ? -6.580 -3.002 5.462 1.00 0.00 29 GLN A C 3
ATOM 2363 O O . GLN A 1 29 ? -6.027 -3.383 4.432 1.00 0.00 29 GLN A O 3
ATOM 2377 N N . ARG A 1 30 ? -6.455 -1.764 5.928 1.00 0.00 30 ARG A N 3
ATOM 2378 C CA . ARG A 1 30 ? -5.653 -0.779 5.214 1.00 0.00 30 ARG A CA 3
ATOM 2379 C C . ARG A 1 30 ? -4.171 -1.110 5.317 1.00 0.00 30 ARG A C 3
ATOM 2380 O O . ARG A 1 30 ? -3.388 -0.787 4.424 1.00 0.00 30 ARG A O 3
ATOM 2401 N N . ASN A 1 31 ? -3.792 -1.771 6.402 1.00 0.00 31 ASN A N 3
ATOM 2402 C CA . ASN A 1 31 ? -2.429 -2.249 6.563 1.00 0.00 31 ASN A CA 3
ATOM 2403 C C . ASN A 1 31 ? -2.169 -3.377 5.570 1.00 0.00 31 ASN A C 3
ATOM 2404 O O . ASN A 1 31 ? -1.030 -3.647 5.196 1.00 0.00 31 ASN A O 3
ATOM 2415 N N . GLY A 1 32 ? -3.246 -4.004 5.111 1.00 0.00 32 GLY A N 3
ATOM 2416 C CA . GLY A 1 32 ? -3.110 -5.112 4.193 1.00 0.00 32 GLY A CA 3
ATOM 2417 C C . GLY A 1 32 ? -3.202 -4.667 2.751 1.00 0.00 32 GLY A C 3
ATOM 2418 O O . GLY A 1 32 ? -3.161 -5.487 1.836 1.00 0.00 32 GLY A O 3
ATOM 2422 N N . PHE A 1 33 ? -3.298 -3.360 2.547 1.00 0.00 33 PHE A N 3
ATOM 2423 C CA . PHE A 1 33 ? -3.360 -2.803 1.204 1.00 0.00 33 PHE A CA 3
ATOM 2424 C C . PHE A 1 33 ? -1.985 -2.341 0.753 1.00 0.00 33 PHE A C 3
ATOM 2425 O O . PHE A 1 33 ? -1.795 -1.977 -0.404 1.00 0.00 33 PHE A O 3
ATOM 2442 N N . ILE A 1 34 ? -1.028 -2.375 1.673 1.00 0.00 34 ILE A N 3
ATOM 2443 C CA . ILE A 1 34 ? 0.353 -2.022 1.364 1.00 0.00 34 ILE A CA 3
ATOM 2444 C C . ILE A 1 34 ? 0.886 -2.898 0.231 1.00 0.00 34 ILE A C 3
ATOM 2445 O O . ILE A 1 34 ? 1.477 -2.405 -0.731 1.00 0.00 34 ILE A O 3
ATOM 2461 N N . GLN A 1 35 ? 0.646 -4.198 0.344 1.00 0.00 35 GLN A N 3
ATOM 2462 C CA . GLN A 1 35 ? 1.066 -5.147 -0.679 1.00 0.00 35 GLN A CA 3
ATOM 2463 C C . GLN A 1 35 ? 0.193 -5.018 -1.922 1.00 0.00 35 GLN A C 3
ATOM 2464 O O . GLN A 1 35 ? 0.628 -5.294 -3.036 1.00 0.00 35 GLN A O 3
ATOM 2478 N N . SER A 1 36 ? -1.033 -4.573 -1.714 1.00 0.00 36 SER A N 3
ATOM 2479 C CA . SER A 1 36 ? -2.015 -4.474 -2.783 1.00 0.00 36 SER A CA 3
ATOM 2480 C C . SER A 1 36 ? -1.720 -3.289 -3.703 1.00 0.00 36 SER A C 3
ATOM 2481 O O . SER A 1 36 ? -2.188 -3.247 -4.843 1.00 0.00 36 SER A O 3
ATOM 2489 N N . LEU A 1 37 ? -0.954 -2.322 -3.198 1.00 0.00 37 LEU A N 3
ATOM 2490 C CA . LEU A 1 37 ? -0.538 -1.174 -4.003 1.00 0.00 37 LEU A CA 3
ATOM 2491 C C . LEU A 1 37 ? 0.219 -1.644 -5.230 1.00 0.00 37 LEU A C 3
ATOM 2492 O O . LEU A 1 37 ? -0.109 -1.280 -6.357 1.00 0.00 37 LEU A O 3
ATOM 2508 N N . LYS A 1 38 ? 1.232 -2.458 -4.992 1.00 0.00 38 LYS A N 3
ATOM 2509 C CA . LYS A 1 38 ? 2.038 -3.005 -6.072 1.00 0.00 38 LYS A CA 3
ATOM 2510 C C . LYS A 1 38 ? 1.369 -4.235 -6.670 1.00 0.00 38 LYS A C 3
ATOM 2511 O O . LYS A 1 38 ? 1.363 -4.413 -7.885 1.00 0.00 38 LYS A O 3
ATOM 2530 N N . ASP A 1 39 ? 0.782 -5.057 -5.800 1.00 0.00 39 ASP A N 3
ATOM 2531 C CA . ASP A 1 39 ? 0.103 -6.292 -6.197 1.00 0.00 39 ASP A CA 3
ATOM 2532 C C . ASP A 1 39 ? 1.091 -7.271 -6.823 1.00 0.00 39 ASP A C 3
ATOM 2533 O O . ASP A 1 39 ? 1.589 -8.175 -6.151 1.00 0.00 39 ASP A O 3
ATOM 2542 N N . ASP A 1 40 ? 1.395 -7.066 -8.097 1.00 0.00 40 ASP A N 3
ATOM 2543 C CA . ASP A 1 40 ? 2.337 -7.912 -8.816 1.00 0.00 40 ASP A CA 3
ATOM 2544 C C . ASP A 1 40 ? 3.342 -7.047 -9.570 1.00 0.00 40 ASP A C 3
ATOM 2545 O O . ASP A 1 40 ? 4.217 -7.547 -10.279 1.00 0.00 40 ASP A O 3
ATOM 2554 N N . ALA A 1 41 ? 3.218 -5.738 -9.392 1.00 0.00 41 ALA A N 3
ATOM 2555 C CA . ALA A 1 41 ? 4.084 -4.779 -10.066 1.00 0.00 41 ALA A CA 3
ATOM 2556 C C . ALA A 1 41 ? 5.414 -4.646 -9.334 1.00 0.00 41 ALA A C 3
ATOM 2557 O O . ALA A 1 41 ? 5.718 -3.610 -8.745 1.00 0.00 41 ALA A O 3
ATOM 2564 N N . LYS A 1 42 ? 6.202 -5.706 -9.380 1.00 0.00 42 LYS A N 3
ATOM 2565 C CA . LYS A 1 42 ? 7.482 -5.741 -8.694 1.00 0.00 42 LYS A CA 3
ATOM 2566 C C . LYS A 1 42 ? 8.569 -5.122 -9.559 1.00 0.00 42 LYS A C 3
ATOM 2567 O O . LYS A 1 42 ? 9.557 -4.586 -9.054 1.00 0.00 42 LYS A O 3
ATOM 2586 N N . THR A 1 43 ? 8.380 -5.193 -10.870 1.00 0.00 43 THR A N 3
ATOM 2587 C CA . THR A 1 43 ? 9.338 -4.625 -11.800 1.00 0.00 43 THR A CA 3
ATOM 2588 C C . THR A 1 43 ? 9.214 -3.103 -11.821 1.00 0.00 43 THR A C 3
ATOM 2589 O O . THR A 1 43 ? 10.223 -2.402 -11.909 1.00 0.00 43 THR A O 3
ATOM 2600 N N . ASN A 1 44 ? 7.979 -2.611 -11.704 1.00 0.00 44 ASN A N 3
ATOM 2601 C CA . ASN A 1 44 ? 7.698 -1.171 -11.698 1.00 0.00 44 ASN A CA 3
ATOM 2602 C C . ASN A 1 44 ? 8.043 -0.547 -13.047 1.00 0.00 44 ASN A C 3
ATOM 2603 O O . ASN A 1 44 ? 9.215 -0.357 -13.381 1.00 0.00 44 ASN A O 3
ATOM 2614 N N . PRO A 1 45 ? 7.004 -0.235 -13.846 1.00 0.00 45 PRO A N 3
ATOM 2615 C CA . PRO A 1 45 ? 7.155 0.353 -15.186 1.00 0.00 45 PRO A CA 3
ATOM 2616 C C . PRO A 1 45 ? 8.020 1.606 -15.178 1.00 0.00 45 PRO A C 3
ATOM 2617 O O . PRO A 1 45 ? 8.914 1.760 -16.009 1.00 0.00 45 PRO A O 3
ATOM 2628 N N . GLY A 1 46 ? 7.739 2.498 -14.241 1.00 0.00 46 GLY A N 3
ATOM 2629 C CA . GLY A 1 46 ? 8.550 3.684 -14.086 1.00 0.00 46 GLY A CA 3
ATOM 2630 C C . GLY A 1 46 ? 9.744 3.428 -13.193 1.00 0.00 46 GLY A C 3
ATOM 2631 O O . GLY A 1 46 ? 10.877 3.345 -13.668 1.00 0.00 46 GLY A O 3
ATOM 2635 N N . ASN A 1 47 ? 9.484 3.278 -11.900 1.00 0.00 47 ASN A N 3
ATOM 2636 C CA . ASN A 1 47 ? 10.538 3.038 -10.920 1.00 0.00 47 ASN A CA 3
ATOM 2637 C C . ASN A 1 47 ? 9.911 2.657 -9.587 1.00 0.00 47 ASN A C 3
ATOM 2638 O O . ASN A 1 47 ? 8.733 2.921 -9.352 1.00 0.00 47 ASN A O 3
ATOM 2649 N N . ASN A 1 48 ? 10.705 2.053 -8.713 1.00 0.00 48 ASN A N 3
ATOM 2650 C CA . ASN A 1 48 ? 10.214 1.581 -7.419 1.00 0.00 48 ASN A CA 3
ATOM 2651 C C . ASN A 1 48 ? 9.970 2.754 -6.481 1.00 0.00 48 ASN A C 3
ATOM 2652 O O . ASN A 1 48 ? 9.245 2.636 -5.493 1.00 0.00 48 ASN A O 3
ATOM 2663 N N . LYS A 1 49 ? 10.588 3.885 -6.798 1.00 0.00 49 LYS A N 3
ATOM 2664 C CA . LYS A 1 49 ? 10.353 5.121 -6.067 1.00 0.00 49 LYS A CA 3
ATOM 2665 C C . LYS A 1 49 ? 8.895 5.554 -6.214 1.00 0.00 49 LYS A C 3
ATOM 2666 O O . LYS A 1 49 ? 8.370 6.301 -5.388 1.00 0.00 49 LYS A O 3
ATOM 2685 N N . GLU A 1 50 ? 8.238 5.061 -7.257 1.00 0.00 50 GLU A N 3
ATOM 2686 C CA . GLU A 1 50 ? 6.845 5.390 -7.495 1.00 0.00 50 GLU A CA 3
ATOM 2687 C C . GLU A 1 50 ? 5.960 4.693 -6.466 1.00 0.00 50 GLU A C 3
ATOM 2688 O O . GLU A 1 50 ? 4.951 5.238 -6.023 1.00 0.00 50 GLU A O 3
ATOM 2700 N N . GLN A 1 51 ? 6.357 3.486 -6.077 1.00 0.00 51 GLN A N 3
ATOM 2701 C CA . GLN A 1 51 ? 5.684 2.772 -5.005 1.00 0.00 51 GLN A CA 3
ATOM 2702 C C . GLN A 1 51 ? 5.824 3.517 -3.685 1.00 0.00 51 GLN A C 3
ATOM 2703 O O . GLN A 1 51 ? 4.927 3.484 -2.850 1.00 0.00 51 GLN A O 3
ATOM 2717 N N . GLN A 1 52 ? 6.961 4.178 -3.504 1.00 0.00 52 GLN A N 3
ATOM 2718 C CA . GLN A 1 52 ? 7.235 4.923 -2.281 1.00 0.00 52 GLN A CA 3
ATOM 2719 C C . GLN A 1 52 ? 6.181 6.004 -2.039 1.00 0.00 52 GLN A C 3
ATOM 2720 O O . GLN A 1 52 ? 5.635 6.110 -0.940 1.00 0.00 52 GLN A O 3
ATOM 2734 N N . ASN A 1 53 ? 5.881 6.797 -3.064 1.00 0.00 53 ASN A N 3
ATOM 2735 C CA . ASN A 1 53 ? 4.868 7.842 -2.927 1.00 0.00 53 ASN A CA 3
ATOM 2736 C C . ASN A 1 53 ? 3.467 7.237 -2.900 1.00 0.00 53 ASN A C 3
ATOM 2737 O O . ASN A 1 53 ? 2.575 7.757 -2.230 1.00 0.00 53 ASN A O 3
ATOM 2748 N N . ALA A 1 54 ? 3.284 6.128 -3.611 1.00 0.00 54 ALA A N 3
ATOM 2749 C CA . ALA A 1 54 ? 2.014 5.407 -3.593 1.00 0.00 54 ALA A CA 3
ATOM 2750 C C . ALA A 1 54 ? 1.737 4.846 -2.202 1.00 0.00 54 ALA A C 3
ATOM 2751 O O . ALA A 1 54 ? 0.590 4.771 -1.761 1.00 0.00 54 ALA A O 3
ATOM 2758 N N . PHE A 1 55 ? 2.806 4.461 -1.520 1.00 0.00 55 PHE A N 3
ATOM 2759 C CA . PHE A 1 55 ? 2.731 3.932 -0.167 1.00 0.00 55 PHE A CA 3
ATOM 2760 C C . PHE A 1 55 ? 2.043 4.927 0.763 1.00 0.00 55 PHE A C 3
ATOM 2761 O O . PHE A 1 55 ? 1.209 4.551 1.586 1.00 0.00 55 PHE A O 3
ATOM 2778 N N . TYR A 1 56 ? 2.370 6.202 0.603 1.00 0.00 56 TYR A N 3
ATOM 2779 C CA . TYR A 1 56 ? 1.829 7.243 1.469 1.00 0.00 56 TYR A CA 3
ATOM 2780 C C . TYR A 1 56 ? 0.373 7.568 1.138 1.00 0.00 56 TYR A C 3
ATOM 2781 O O . TYR A 1 56 ? -0.267 8.348 1.844 1.00 0.00 56 TYR A O 3
ATOM 2799 N N . GLU A 1 57 ? -0.152 6.969 0.078 1.00 0.00 57 GLU A N 3
ATOM 2800 C CA . GLU A 1 57 ? -1.550 7.169 -0.283 1.00 0.00 57 GLU A CA 3
ATOM 2801 C C . GLU A 1 57 ? -2.459 6.327 0.604 1.00 0.00 57 GLU A C 3
ATOM 2802 O O . GLU A 1 57 ? -3.627 6.662 0.805 1.00 0.00 57 GLU A O 3
ATOM 2814 N N . ILE A 1 58 ? -1.920 5.242 1.140 1.00 0.00 58 ILE A N 3
ATOM 2815 C CA . ILE A 1 58 ? -2.694 4.351 1.995 1.00 0.00 58 ILE A CA 3
ATOM 2816 C C . ILE A 1 58 ? -2.052 4.234 3.382 1.00 0.00 58 ILE A C 3
ATOM 2817 O O . ILE A 1 58 ? -2.645 3.676 4.311 1.00 0.00 58 ILE A O 3
ATOM 2833 N N . LEU A 1 59 ? -0.840 4.777 3.514 1.00 0.00 59 LEU A N 3
ATOM 2834 C CA . LEU A 1 59 ? -0.094 4.740 4.772 1.00 0.00 59 LEU A CA 3
ATOM 2835 C C . LEU A 1 59 ? -0.947 5.233 5.923 1.00 0.00 59 LEU A C 3
ATOM 2836 O O . LEU A 1 59 ? -1.541 6.294 5.816 1.00 0.00 59 LEU A O 3
ATOM 2852 N N . HIS A 1 60 ? -1.036 4.389 6.960 1.00 0.00 60 HIS A N 3
ATOM 2853 C CA . HIS A 1 60 ? -1.504 4.727 8.318 1.00 0.00 60 HIS A CA 3
ATOM 2854 C C . HIS A 1 60 ? -1.688 3.434 9.086 1.00 0.00 60 HIS A C 3
ATOM 2855 O O . HIS A 1 60 ? -2.799 3.040 9.433 1.00 0.00 60 HIS A O 3
ATOM 2870 N N . LEU A 1 61 ? -0.569 2.765 9.313 1.00 0.00 61 LEU A N 3
ATOM 2871 C CA . LEU A 1 61 ? -0.558 1.467 9.962 1.00 0.00 61 LEU A CA 3
ATOM 2872 C C . LEU A 1 61 ? -0.067 1.595 11.402 1.00 0.00 61 LEU A C 3
ATOM 2873 O O . LEU A 1 61 ? 0.568 2.593 11.748 1.00 0.00 61 LEU A O 3
ATOM 2889 N N . PRO A 1 62 ? -0.366 0.613 12.263 1.00 0.00 62 PRO A N 3
ATOM 2890 C CA . PRO A 1 62 ? 0.045 0.659 13.670 1.00 0.00 62 PRO A CA 3
ATOM 2891 C C . PRO A 1 62 ? 1.565 0.690 13.836 1.00 0.00 62 PRO A C 3
ATOM 2892 O O . PRO A 1 62 ? 2.139 1.720 14.204 1.00 0.00 62 PRO A O 3
ATOM 2903 N N . LYS A 1 63 ? 2.212 -0.431 13.543 1.00 0.00 63 LYS A N 3
ATOM 2904 C CA . LYS A 1 63 ? 3.654 -0.545 13.681 1.00 0.00 63 LYS A CA 3
ATOM 2905 C C . LYS A 1 63 ? 4.158 -1.754 12.905 1.00 0.00 63 LYS A C 3
ATOM 2906 O O . LYS A 1 63 ? 3.853 -2.896 13.317 1.00 0.00 63 LYS A O 3
ATOM 2926 N N . ALA A 1 1 ? -7.033 11.023 -15.473 1.00 0.00 1 ALA A N 4
ATOM 2927 C CA . ALA A 1 1 ? -6.049 10.017 -15.930 1.00 0.00 1 ALA A CA 4
ATOM 2928 C C . ALA A 1 1 ? -5.579 9.155 -14.764 1.00 0.00 1 ALA A C 4
ATOM 2929 O O . ALA A 1 1 ? -4.583 9.468 -14.111 1.00 0.00 1 ALA A O 4
ATOM 2938 N N . ASP A 1 2 ? -6.301 8.075 -14.497 1.00 0.00 2 ASP A N 4
ATOM 2939 C CA . ASP A 1 2 ? -5.937 7.155 -13.422 1.00 0.00 2 ASP A CA 4
ATOM 2940 C C . ASP A 1 2 ? -5.782 5.743 -13.955 1.00 0.00 2 ASP A C 4
ATOM 2941 O O . ASP A 1 2 ? -5.634 4.790 -13.192 1.00 0.00 2 ASP A O 4
ATOM 2950 N N . ASN A 1 3 ? -5.793 5.611 -15.270 1.00 0.00 3 ASN A N 4
ATOM 2951 C CA . ASN A 1 3 ? -5.694 4.303 -15.901 1.00 0.00 3 ASN A CA 4
ATOM 2952 C C . ASN A 1 3 ? -4.237 3.951 -16.168 1.00 0.00 3 ASN A C 4
ATOM 2953 O O . ASN A 1 3 ? -3.861 3.573 -17.279 1.00 0.00 3 ASN A O 4
ATOM 2964 N N . LYS A 1 4 ? -3.419 4.101 -15.138 1.00 0.00 4 LYS A N 4
ATOM 2965 C CA . LYS A 1 4 ? -2.022 3.709 -15.198 1.00 0.00 4 LYS A CA 4
ATOM 2966 C C . LYS A 1 4 ? -1.880 2.320 -14.594 1.00 0.00 4 LYS A C 4
ATOM 2967 O O . LYS A 1 4 ? -2.606 1.963 -13.666 1.00 0.00 4 LYS A O 4
ATOM 2986 N N . PHE A 1 5 ? -0.948 1.541 -15.137 1.00 0.00 5 PHE A N 4
ATOM 2987 C CA . PHE A 1 5 ? -0.793 0.140 -14.766 1.00 0.00 5 PHE A CA 4
ATOM 2988 C C . PHE A 1 5 ? -0.422 -0.006 -13.294 1.00 0.00 5 PHE A C 4
ATOM 2989 O O . PHE A 1 5 ? -0.582 -1.080 -12.711 1.00 0.00 5 PHE A O 4
ATOM 3006 N N . SER A 1 6 ? 0.085 1.071 -12.708 1.00 0.00 6 SER A N 4
ATOM 3007 C CA . SER A 1 6 ? 0.320 1.128 -11.279 1.00 0.00 6 SER A CA 4
ATOM 3008 C C . SER A 1 6 ? -1.008 0.991 -10.535 1.00 0.00 6 SER A C 4
ATOM 3009 O O . SER A 1 6 ? -1.747 1.965 -10.371 1.00 0.00 6 SER A O 4
ATOM 3017 N N . GLN A 1 7 ? -1.298 -0.227 -10.083 1.00 0.00 7 GLN A N 4
ATOM 3018 C CA . GLN A 1 7 ? -2.590 -0.555 -9.483 1.00 0.00 7 GLN A CA 4
ATOM 3019 C C . GLN A 1 7 ? -2.856 0.258 -8.219 1.00 0.00 7 GLN A C 4
ATOM 3020 O O . GLN A 1 7 ? -3.979 0.299 -7.736 1.00 0.00 7 GLN A O 4
ATOM 3034 N N . SER A 1 8 ? -1.832 0.911 -7.695 1.00 0.00 8 SER A N 4
ATOM 3035 C CA . SER A 1 8 ? -1.970 1.680 -6.470 1.00 0.00 8 SER A CA 4
ATOM 3036 C C . SER A 1 8 ? -3.057 2.746 -6.612 1.00 0.00 8 SER A C 4
ATOM 3037 O O . SER A 1 8 ? -3.927 2.865 -5.755 1.00 0.00 8 SER A O 4
ATOM 3045 N N . ALA A 1 9 ? -3.033 3.476 -7.725 1.00 0.00 9 ALA A N 4
ATOM 3046 C CA . ALA A 1 9 ? -4.016 4.529 -7.972 1.00 0.00 9 ALA A CA 4
ATOM 3047 C C . ALA A 1 9 ? -5.396 3.931 -8.191 1.00 0.00 9 ALA A C 4
ATOM 3048 O O . ALA A 1 9 ? -6.417 4.550 -7.885 1.00 0.00 9 ALA A O 4
ATOM 3055 N N . ASN A 1 10 ? -5.414 2.718 -8.715 1.00 0.00 10 ASN A N 4
ATOM 3056 C CA . ASN A 1 10 ? -6.660 1.998 -8.943 1.00 0.00 10 ASN A CA 4
ATOM 3057 C C . ASN A 1 10 ? -7.204 1.470 -7.625 1.00 0.00 10 ASN A C 4
ATOM 3058 O O . ASN A 1 10 ? -8.412 1.482 -7.390 1.00 0.00 10 ASN A O 4
ATOM 3069 N N . LEU A 1 11 ? -6.297 1.044 -6.748 1.00 0.00 11 LEU A N 4
ATOM 3070 C CA . LEU A 1 11 ? -6.679 0.505 -5.456 1.00 0.00 11 LEU A CA 4
ATOM 3071 C C . LEU A 1 11 ? -7.246 1.609 -4.585 1.00 0.00 11 LEU A C 4
ATOM 3072 O O . LEU A 1 11 ? -8.168 1.388 -3.816 1.00 0.00 11 LEU A O 4
ATOM 3088 N N . LEU A 1 12 ? -6.691 2.799 -4.735 1.00 0.00 12 LEU A N 4
ATOM 3089 C CA . LEU A 1 12 ? -7.155 3.981 -4.017 1.00 0.00 12 LEU A CA 4
ATOM 3090 C C . LEU A 1 12 ? -8.642 4.218 -4.258 1.00 0.00 12 LEU A C 4
ATOM 3091 O O . LEU A 1 12 ? -9.406 4.444 -3.318 1.00 0.00 12 LEU A O 4
ATOM 3107 N N . ALA A 1 13 ? -9.046 4.139 -5.517 1.00 0.00 13 ALA A N 4
ATOM 3108 C CA . ALA A 1 13 ? -10.436 4.354 -5.889 1.00 0.00 13 ALA A CA 4
ATOM 3109 C C . ALA A 1 13 ? -11.317 3.197 -5.430 1.00 0.00 13 ALA A C 4
ATOM 3110 O O . ALA A 1 13 ? -12.428 3.405 -4.936 1.00 0.00 13 ALA A O 4
ATOM 3117 N N . GLU A 1 14 ? -10.818 1.978 -5.587 1.00 0.00 14 GLU A N 4
ATOM 3118 C CA . GLU A 1 14 ? -11.577 0.793 -5.206 1.00 0.00 14 GLU A CA 4
ATOM 3119 C C . GLU A 1 14 ? -11.698 0.686 -3.691 1.00 0.00 14 GLU A C 4
ATOM 3120 O O . GLU A 1 14 ? -12.758 0.350 -3.172 1.00 0.00 14 GLU A O 4
ATOM 3132 N N . ALA A 1 15 ? -10.610 0.980 -2.992 1.00 0.00 15 ALA A N 4
ATOM 3133 C CA . ALA A 1 15 ? -10.603 0.981 -1.537 1.00 0.00 15 ALA A CA 4
ATOM 3134 C C . ALA A 1 15 ? -11.511 2.075 -1.000 1.00 0.00 15 ALA A C 4
ATOM 3135 O O . ALA A 1 15 ? -12.049 1.953 0.090 1.00 0.00 15 ALA A O 4
ATOM 3142 N N . LYS A 1 16 ? -11.675 3.143 -1.773 1.00 0.00 16 LYS A N 4
ATOM 3143 C CA . LYS A 1 16 ? -12.602 4.211 -1.414 1.00 0.00 16 LYS A CA 4
ATOM 3144 C C . LYS A 1 16 ? -14.033 3.681 -1.371 1.00 0.00 16 LYS A C 4
ATOM 3145 O O . LYS A 1 16 ? -14.737 3.849 -0.375 1.00 0.00 16 LYS A O 4
ATOM 3164 N N . LYS A 1 17 ? -14.445 3.026 -2.453 1.00 0.00 17 LYS A N 4
ATOM 3165 C CA . LYS A 1 17 ? -15.775 2.429 -2.533 1.00 0.00 17 LYS A CA 4
ATOM 3166 C C . LYS A 1 17 ? -15.908 1.313 -1.513 1.00 0.00 17 LYS A C 4
ATOM 3167 O O . LYS A 1 17 ? -16.940 1.162 -0.855 1.00 0.00 17 LYS A O 4
ATOM 3186 N N . LEU A 1 18 ? -14.850 0.527 -1.404 1.00 0.00 18 LEU A N 4
ATOM 3187 C CA . LEU A 1 18 ? -14.815 -0.590 -0.485 1.00 0.00 18 LEU A CA 4
ATOM 3188 C C . LEU A 1 18 ? -14.904 -0.111 0.958 1.00 0.00 18 LEU A C 4
ATOM 3189 O O . LEU A 1 18 ? -15.539 -0.750 1.796 1.00 0.00 18 LEU A O 4
ATOM 3205 N N . ASN A 1 19 ? -14.268 1.017 1.237 1.00 0.00 19 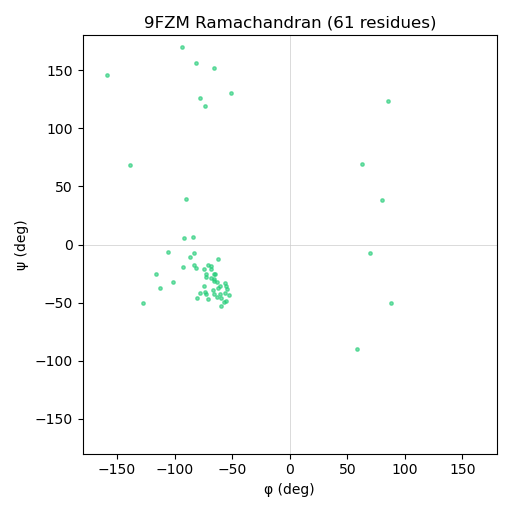ASN A N 4
ATOM 3206 C CA . ASN A 1 19 ? -14.190 1.538 2.592 1.00 0.00 19 ASN A CA 4
ATOM 3207 C C . ASN A 1 19 ? -15.584 1.795 3.142 1.00 0.00 19 ASN A C 4
ATOM 3208 O O . ASN A 1 19 ? -15.937 1.299 4.210 1.00 0.00 19 ASN A O 4
ATOM 3219 N N . ASP A 1 20 ? -16.391 2.537 2.395 1.00 0.00 20 ASP A N 4
ATOM 3220 C CA . ASP A 1 20 ? -17.736 2.856 2.845 1.00 0.00 20 ASP A CA 4
ATOM 3221 C C . ASP A 1 20 ? -18.630 1.618 2.791 1.00 0.00 20 ASP A C 4
ATOM 3222 O O . ASP A 1 20 ? -19.529 1.462 3.616 1.00 0.00 20 ASP A O 4
ATOM 3231 N N . ALA A 1 21 ? -18.366 0.732 1.834 1.00 0.00 21 ALA A N 4
ATOM 3232 C CA . ALA A 1 21 ? -19.111 -0.521 1.721 1.00 0.00 21 ALA A CA 4
ATOM 3233 C C . ALA A 1 21 ? -18.871 -1.411 2.936 1.00 0.00 21 ALA A C 4
ATOM 3234 O O . ALA A 1 21 ? -19.790 -2.054 3.441 1.00 0.00 21 ALA A O 4
ATOM 3241 N N . GLN A 1 22 ? -17.631 -1.439 3.405 1.00 0.00 22 GLN A N 4
ATOM 3242 C CA . GLN A 1 22 ? -17.264 -2.248 4.560 1.00 0.00 22 GLN A CA 4
ATOM 3243 C C . GLN A 1 22 ? -17.629 -1.527 5.858 1.00 0.00 22 GLN A C 4
ATOM 3244 O O . GLN A 1 22 ? -17.652 -2.126 6.936 1.00 0.00 22 GLN A O 4
ATOM 3258 N N . GLY A 1 23 ? -17.936 -0.242 5.740 1.00 0.00 23 GLY A N 4
ATOM 3259 C CA . GLY A 1 23 ? -18.275 0.556 6.903 1.00 0.00 23 GLY A CA 4
ATOM 3260 C C . GLY A 1 23 ? -17.042 1.021 7.642 1.00 0.00 23 GLY A C 4
ATOM 3261 O O . GLY A 1 23 ? -17.063 1.188 8.863 1.00 0.00 23 GLY A O 4
ATOM 3265 N N . GLY A 1 24 ? -15.972 1.245 6.894 1.00 0.00 24 GLY A N 4
ATOM 3266 C CA . GLY A 1 24 ? -14.699 1.584 7.492 1.00 0.00 24 GLY A CA 4
ATOM 3267 C C . GLY A 1 24 ? -13.747 0.406 7.492 1.00 0.00 24 GLY A C 4
ATOM 3268 O O . GLY A 1 24 ? -13.990 -0.593 8.170 1.00 0.00 24 GLY A O 4
ATOM 3272 N N . ILE A 1 25 ? -12.669 0.511 6.722 1.00 0.00 25 ILE A N 4
ATOM 3273 C CA . ILE A 1 25 ? -11.661 -0.544 6.679 1.00 0.00 25 ILE A CA 4
ATOM 3274 C C . ILE A 1 25 ? -10.797 -0.502 7.931 1.00 0.00 25 ILE A C 4
ATOM 3275 O O . ILE A 1 25 ? -10.439 0.574 8.418 1.00 0.00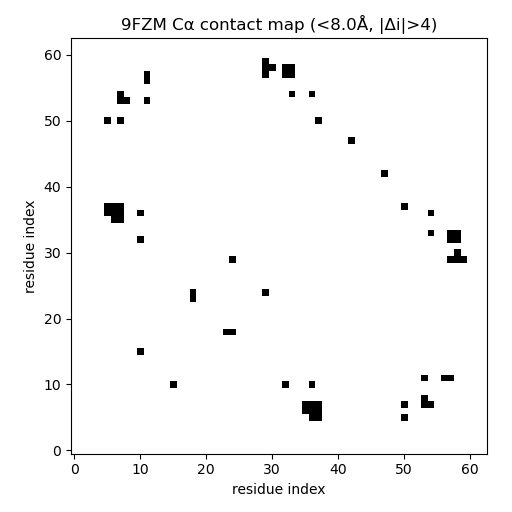 25 ILE A O 4
ATOM 3291 N N . THR A 1 26 ? -10.479 -1.672 8.455 1.00 0.00 26 THR A N 4
ATOM 3292 C CA . THR A 1 26 ? -9.709 -1.772 9.680 1.00 0.00 26 THR A CA 4
ATOM 3293 C C . THR A 1 26 ? -8.212 -1.741 9.401 1.00 0.00 26 THR A C 4
ATOM 3294 O O . THR A 1 26 ? -7.790 -1.800 8.239 1.00 0.00 26 THR A O 4
ATOM 3305 N N . GLU A 1 27 ? -7.412 -1.657 10.459 1.00 0.00 27 GLU A N 4
ATOM 3306 C CA . GLU A 1 27 ? -5.963 -1.622 10.321 1.00 0.00 27 GLU A CA 4
ATOM 3307 C C . GLU A 1 27 ? -5.458 -2.858 9.584 1.00 0.00 27 GLU A C 4
ATOM 3308 O O . GLU A 1 27 ? -4.531 -2.775 8.781 1.00 0.00 27 GLU A O 4
ATOM 3320 N N . GLU A 1 28 ? -6.104 -3.991 9.829 1.00 0.00 28 GLU A N 4
ATOM 3321 C CA . GLU A 1 28 ? -5.709 -5.245 9.207 1.00 0.00 28 GLU A CA 4
ATOM 3322 C C . GLU A 1 28 ? -5.881 -5.173 7.694 1.00 0.00 28 GLU A C 4
ATOM 3323 O O . GLU A 1 28 ? -4.969 -5.504 6.936 1.00 0.00 28 GLU A O 4
ATOM 3335 N N . GLN A 1 29 ? -7.043 -4.706 7.265 1.00 0.00 29 GLN A N 4
ATOM 3336 C CA . GLN A 1 29 ? -7.363 -4.650 5.848 1.00 0.00 29 GLN A CA 4
ATOM 3337 C C . GLN A 1 29 ? -6.496 -3.624 5.129 1.00 0.00 29 GLN A C 4
ATOM 3338 O O . GLN A 1 29 ? -5.974 -3.892 4.049 1.00 0.00 29 GLN A O 4
ATOM 3352 N N . ARG A 1 30 ? -6.333 -2.452 5.733 1.00 0.00 30 ARG A N 4
ATOM 3353 C CA . ARG A 1 30 ? -5.559 -1.385 5.111 1.00 0.00 30 ARG A CA 4
ATOM 3354 C C . ARG A 1 30 ? -4.073 -1.728 5.082 1.00 0.00 30 ARG A C 4
ATOM 3355 O O . ARG A 1 30 ? -3.358 -1.341 4.157 1.00 0.00 30 ARG A O 4
ATOM 3376 N N . ASN A 1 31 ? -3.611 -2.473 6.079 1.00 0.00 31 ASN A N 4
ATOM 3377 C CA . ASN A 1 31 ? -2.233 -2.945 6.088 1.00 0.00 31 ASN A CA 4
ATOM 3378 C C . ASN A 1 31 ? -2.050 -4.016 5.027 1.00 0.00 31 ASN A C 4
ATOM 3379 O O . ASN A 1 31 ? -0.927 -4.366 4.662 1.00 0.00 31 ASN A O 4
ATOM 3390 N N . GLY A 1 32 ? -3.168 -4.522 4.517 1.00 0.00 32 GLY A N 4
ATOM 3391 C CA . GLY A 1 32 ? -3.116 -5.491 3.448 1.00 0.00 32 GLY A CA 4
ATOM 3392 C C . GLY A 1 32 ? -3.207 -4.815 2.103 1.00 0.00 32 GLY A C 4
ATOM 3393 O O . GLY A 1 32 ? -3.224 -5.470 1.062 1.00 0.00 32 GLY A O 4
ATOM 3397 N N . PHE A 1 33 ? -3.241 -3.492 2.127 1.00 0.00 33 PHE A N 4
ATOM 3398 C CA . PHE A 1 33 ? -3.214 -2.712 0.906 1.00 0.00 33 PHE A CA 4
ATOM 3399 C C . PHE A 1 33 ? -1.808 -2.201 0.661 1.00 0.00 33 PHE A C 4
ATOM 3400 O O . PHE A 1 33 ? -1.400 -2.012 -0.480 1.00 0.00 33 PHE A O 4
ATOM 3417 N N . ILE A 1 34 ? -1.063 -2.012 1.747 1.00 0.00 34 ILE A N 4
ATOM 3418 C CA . ILE A 1 34 ? 0.359 -1.687 1.672 1.00 0.00 34 ILE A CA 4
ATOM 3419 C C . ILE A 1 34 ? 1.077 -2.721 0.802 1.00 0.00 34 ILE A C 4
ATOM 3420 O O . ILE A 1 34 ? 1.996 -2.402 0.039 1.00 0.00 34 ILE A O 4
ATOM 3436 N N . GLN A 1 35 ? 0.622 -3.961 0.921 1.00 0.00 35 GLN A N 4
ATOM 3437 C CA . GLN A 1 35 ? 1.150 -5.066 0.137 1.00 0.00 35 GLN A CA 4
ATOM 3438 C C . GLN A 1 35 ? 0.680 -4.973 -1.308 1.00 0.00 35 GLN A C 4
ATOM 3439 O O . GLN A 1 35 ? 1.453 -5.157 -2.242 1.00 0.00 35 GLN A O 4
ATOM 3453 N N . SER A 1 36 ? -0.590 -4.645 -1.467 1.00 0.00 36 SER A N 4
ATOM 3454 C CA . SER A 1 36 ? -1.251 -4.662 -2.768 1.00 0.00 36 SER A CA 4
ATOM 3455 C C . SER A 1 36 ? -0.755 -3.535 -3.679 1.00 0.00 36 SER A C 4
ATOM 3456 O O . SER A 1 36 ? -0.744 -3.684 -4.902 1.00 0.00 36 SER A O 4
ATOM 3464 N N . LEU A 1 37 ? -0.342 -2.417 -3.084 1.00 0.00 37 LEU A N 4
ATOM 3465 C CA . LEU A 1 37 ? 0.145 -1.270 -3.855 1.00 0.00 37 LEU A CA 4
ATOM 3466 C C . LEU A 1 37 ? 1.299 -1.679 -4.752 1.00 0.00 37 LEU A C 4
ATOM 3467 O O . LEU A 1 37 ? 1.342 -1.343 -5.935 1.00 0.00 37 LEU A O 4
ATOM 3483 N N . LYS A 1 38 ? 2.227 -2.407 -4.163 1.00 0.00 38 LYS A N 4
ATOM 3484 C CA . LYS A 1 38 ? 3.470 -2.761 -4.833 1.00 0.00 38 LYS A CA 4
ATOM 3485 C C . LYS A 1 38 ? 3.556 -4.248 -5.151 1.00 0.00 38 LYS A C 4
ATOM 3486 O O . LYS A 1 38 ? 4.613 -4.724 -5.556 1.00 0.00 38 LYS A O 4
ATOM 3505 N N . ASP A 1 39 ? 2.468 -4.977 -4.938 1.00 0.00 39 ASP A N 4
ATOM 3506 C CA . ASP A 1 39 ? 2.469 -6.434 -5.110 1.00 0.00 39 ASP A CA 4
ATOM 3507 C C . ASP A 1 39 ? 3.047 -6.849 -6.462 1.00 0.00 39 ASP A C 4
ATOM 3508 O O . ASP A 1 39 ? 3.778 -7.836 -6.557 1.00 0.00 39 ASP A O 4
ATOM 3517 N N . ASP A 1 40 ? 2.738 -6.086 -7.503 1.00 0.00 40 ASP A N 4
ATOM 3518 C CA . ASP A 1 40 ? 3.281 -6.354 -8.832 1.00 0.00 40 ASP A CA 4
ATOM 3519 C C . ASP A 1 40 ? 4.291 -5.275 -9.220 1.00 0.00 40 ASP A C 4
ATOM 3520 O O . ASP A 1 40 ? 4.722 -5.185 -10.369 1.00 0.00 40 ASP A O 4
ATOM 3529 N N . ALA A 1 41 ? 4.686 -4.465 -8.249 1.00 0.00 41 ALA A N 4
ATOM 3530 C CA . ALA A 1 41 ? 5.610 -3.379 -8.499 1.00 0.00 41 ALA A CA 4
ATOM 3531 C C . ALA A 1 41 ? 6.817 -3.476 -7.575 1.00 0.00 41 ALA A C 4
ATOM 3532 O O . ALA A 1 41 ? 7.369 -2.465 -7.143 1.00 0.00 41 ALA A O 4
ATOM 3539 N N . LYS A 1 42 ? 7.212 -4.704 -7.265 1.00 0.00 42 LYS A N 4
ATOM 3540 C CA . LYS A 1 42 ? 8.388 -4.945 -6.444 1.00 0.00 42 LYS A CA 4
ATOM 3541 C C . LYS A 1 42 ? 9.640 -4.767 -7.294 1.00 0.00 42 LYS A C 4
ATOM 3542 O O . LYS A 1 42 ? 10.627 -4.175 -6.859 1.00 0.00 42 LYS A O 4
ATOM 3561 N N . THR A 1 43 ? 9.581 -5.282 -8.514 1.00 0.00 43 THR A N 4
ATOM 3562 C CA . THR A 1 43 ? 10.616 -5.039 -9.504 1.00 0.00 43 THR A CA 4
ATOM 3563 C C . THR A 1 43 ? 10.170 -3.910 -10.428 1.00 0.00 43 THR A C 4
ATOM 3564 O O . THR A 1 43 ? 9.892 -4.124 -11.610 1.00 0.00 43 THR A O 4
ATOM 3575 N N . ASN A 1 44 ? 10.083 -2.711 -9.877 1.00 0.00 44 ASN A N 4
ATOM 3576 C CA . ASN A 1 44 ? 9.527 -1.581 -10.602 1.00 0.00 44 ASN A CA 4
ATOM 3577 C C . ASN A 1 44 ? 10.365 -0.323 -10.388 1.00 0.00 44 ASN A C 4
ATOM 3578 O O . ASN A 1 44 ? 10.244 0.356 -9.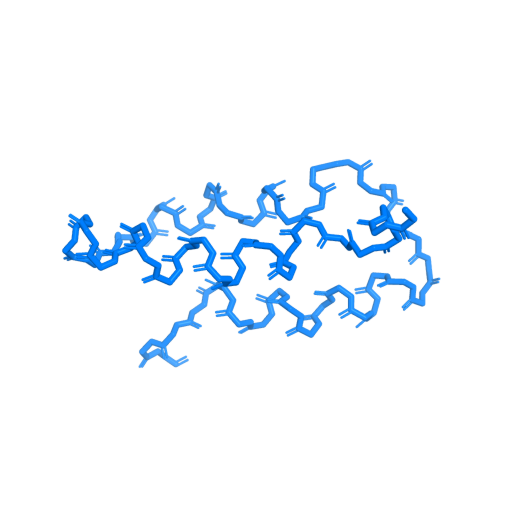366 1.00 0.00 44 ASN A O 4
ATOM 3589 N N . PRO A 1 45 ? 11.266 -0.035 -11.342 1.00 0.00 45 PRO A N 4
ATOM 3590 C CA . PRO A 1 45 ? 12.104 1.171 -11.326 1.00 0.00 45 PRO A CA 4
ATOM 3591 C C . PRO A 1 45 ? 11.287 2.457 -11.400 1.00 0.00 45 PRO A C 4
ATOM 3592 O O . PRO A 1 45 ? 11.306 3.270 -10.475 1.00 0.00 45 PRO A O 4
ATOM 3603 N N . GLY A 1 46 ? 10.573 2.634 -12.503 1.00 0.00 46 GLY A N 4
ATOM 3604 C CA . GLY A 1 46 ? 9.789 3.836 -12.695 1.00 0.00 46 GLY A CA 4
ATOM 3605 C C . GLY A 1 46 ? 8.326 3.603 -12.405 1.00 0.00 46 GLY A C 4
ATOM 3606 O O . GLY A 1 46 ? 7.879 2.461 -12.442 1.00 0.00 46 GLY A O 4
ATOM 3610 N N . ASN A 1 47 ? 7.594 4.691 -12.132 1.00 0.00 47 ASN A N 4
ATOM 3611 C CA . ASN A 1 47 ? 6.170 4.644 -11.749 1.00 0.00 47 ASN A CA 4
ATOM 3612 C C . ASN A 1 47 ? 6.015 4.346 -10.267 1.00 0.00 47 ASN A C 4
ATOM 3613 O O . ASN A 1 47 ? 4.925 4.469 -9.712 1.00 0.00 47 ASN A O 4
ATOM 3624 N N . ASN A 1 48 ? 7.116 3.963 -9.639 1.00 0.00 48 ASN A N 4
ATOM 3625 C CA . ASN A 1 48 ? 7.124 3.581 -8.225 1.00 0.00 48 ASN A CA 4
ATOM 3626 C C . ASN A 1 48 ? 6.693 4.720 -7.306 1.00 0.00 48 ASN A C 4
ATOM 3627 O O . ASN A 1 48 ? 6.314 4.485 -6.158 1.00 0.00 48 ASN A O 4
ATOM 3638 N N . LYS A 1 49 ? 6.751 5.951 -7.798 1.00 0.00 49 LYS A N 4
ATOM 3639 C CA . LYS A 1 49 ? 6.292 7.093 -7.018 1.00 0.00 49 LYS A CA 4
ATOM 3640 C C . LYS A 1 49 ? 4.791 6.979 -6.754 1.00 0.00 49 LYS A C 4
ATOM 3641 O O . LYS A 1 49 ? 4.273 7.548 -5.793 1.00 0.00 49 LYS A O 4
ATOM 3660 N N . GLU A 1 50 ? 4.107 6.202 -7.590 1.00 0.00 50 GLU A N 4
ATOM 3661 C CA . GLU A 1 50 ? 2.676 5.998 -7.441 1.00 0.00 50 GLU A CA 4
ATOM 3662 C C . GLU A 1 50 ? 2.404 5.202 -6.171 1.00 0.00 50 GLU A C 4
ATOM 3663 O O . GLU A 1 50 ? 1.496 5.525 -5.402 1.00 0.00 50 GLU A O 4
ATOM 3675 N N . GLN A 1 51 ? 3.213 4.168 -5.953 1.00 0.00 51 GLN A N 4
ATOM 3676 C CA . GLN A 1 51 ? 3.112 3.356 -4.754 1.00 0.00 51 GLN A CA 4
ATOM 3677 C C . GLN A 1 51 ? 3.483 4.169 -3.527 1.00 0.00 51 GLN A C 4
ATOM 3678 O O . GLN A 1 51 ? 2.877 4.019 -2.476 1.00 0.00 51 GLN A O 4
ATOM 3692 N N . GLN A 1 52 ? 4.481 5.030 -3.671 1.00 0.00 52 GLN A N 4
ATOM 3693 C CA . GLN A 1 52 ? 4.938 5.858 -2.564 1.00 0.00 52 GLN A CA 4
ATOM 3694 C C . GLN A 1 52 ? 3.846 6.820 -2.103 1.00 0.00 52 GLN A C 4
ATOM 3695 O O . GLN A 1 52 ? 3.569 6.926 -0.909 1.00 0.00 52 GLN A O 4
ATOM 3709 N N . ASN A 1 53 ? 3.213 7.504 -3.050 1.00 0.00 53 ASN A N 4
ATOM 3710 C CA . ASN A 1 53 ? 2.142 8.441 -2.720 1.00 0.00 53 ASN A CA 4
ATOM 3711 C C . ASN A 1 53 ? 0.897 7.710 -2.231 1.00 0.00 53 ASN A C 4
ATOM 3712 O O . ASN A 1 53 ? 0.118 8.254 -1.447 1.00 0.00 53 ASN A O 4
ATOM 3723 N N . ALA A 1 54 ? 0.705 6.479 -2.689 1.00 0.00 54 ALA A N 4
ATOM 3724 C CA . ALA A 1 54 ? -0.425 5.678 -2.242 1.00 0.00 54 ALA A CA 4
ATOM 3725 C C . ALA A 1 54 ? -0.148 5.088 -0.867 1.00 0.00 54 ALA A C 4
ATOM 3726 O O . ALA A 1 54 ? -1.059 4.912 -0.059 1.00 0.00 54 ALA A O 4
ATOM 3733 N N . PHE A 1 55 ? 1.126 4.799 -0.621 1.00 0.00 55 PHE A N 4
ATOM 3734 C CA . PHE A 1 55 ? 1.574 4.189 0.624 1.00 0.00 55 PHE A CA 4
ATOM 3735 C C . PHE A 1 55 ? 1.115 5.001 1.822 1.00 0.00 55 PHE A C 4
ATOM 3736 O O . PHE A 1 55 ? 0.482 4.475 2.732 1.00 0.00 55 PHE A O 4
ATOM 3753 N N . TYR A 1 56 ? 1.413 6.291 1.805 1.00 0.00 56 TYR A N 4
ATOM 3754 C CA . TYR A 1 56 ? 1.070 7.162 2.918 1.00 0.00 56 TYR A CA 4
ATOM 3755 C C . TYR A 1 56 ? -0.432 7.399 2.979 1.00 0.00 56 TYR A C 4
ATOM 3756 O O . TYR A 1 56 ? -0.993 7.586 4.060 1.00 0.00 56 TYR A O 4
ATOM 3774 N N . GLU A 1 57 ? -1.080 7.360 1.822 1.00 0.00 57 GLU A N 4
ATOM 3775 C CA . GLU A 1 57 ? -2.503 7.646 1.741 1.00 0.00 57 GLU A CA 4
ATOM 3776 C C . GLU A 1 57 ? -3.312 6.529 2.385 1.00 0.00 57 GLU A C 4
ATOM 3777 O O . GLU A 1 57 ? -4.162 6.780 3.238 1.00 0.00 57 GLU A O 4
ATOM 3789 N N . ILE A 1 58 ? -3.034 5.291 2.000 1.00 0.00 58 ILE A N 4
ATOM 3790 C CA . ILE A 1 58 ? -3.767 4.159 2.541 1.00 0.00 58 ILE A CA 4
ATOM 3791 C C . ILE A 1 58 ? -3.308 3.859 3.972 1.00 0.00 58 ILE A C 4
ATOM 3792 O O . ILE A 1 58 ? -4.054 3.287 4.772 1.00 0.00 58 ILE A O 4
ATOM 3808 N N . LEU A 1 59 ? -2.087 4.279 4.296 1.00 0.00 59 LEU A N 4
ATOM 3809 C CA . LEU A 1 59 ? -1.549 4.116 5.641 1.00 0.00 59 LEU A CA 4
ATOM 3810 C C . LEU A 1 59 ? -2.359 4.962 6.621 1.00 0.00 59 LEU A C 4
ATOM 3811 O O . LEU A 1 59 ? -2.815 4.469 7.653 1.00 0.00 59 LEU A O 4
ATOM 3827 N N . HIS A 1 60 ? -2.549 6.231 6.280 1.00 0.00 60 HIS A N 4
ATOM 3828 C CA . HIS A 1 60 ? -3.314 7.140 7.124 1.00 0.00 60 HIS A CA 4
ATOM 3829 C C . HIS A 1 60 ? -3.985 8.224 6.290 1.00 0.00 60 HIS A C 4
ATOM 3830 O O . HIS A 1 60 ? -3.401 8.745 5.340 1.00 0.00 60 HIS A O 4
ATOM 3845 N N . LEU A 1 61 ? -5.215 8.549 6.646 1.00 0.00 61 LEU A N 4
ATOM 3846 C CA . LEU A 1 61 ? -5.961 9.604 5.973 1.00 0.00 61 LEU A CA 4
ATOM 3847 C C . LEU A 1 61 ? -6.946 10.272 6.938 1.00 0.00 61 LEU A C 4
ATOM 3848 O O . LEU A 1 61 ? -8.161 10.127 6.804 1.00 0.00 61 LEU A O 4
ATOM 3864 N N . PRO A 1 62 ? -6.426 11.012 7.937 1.00 0.00 62 PRO A N 4
ATOM 3865 C CA . PRO A 1 62 ? -7.262 11.673 8.944 1.00 0.00 62 PRO A CA 4
ATOM 3866 C C . PRO A 1 62 ? -8.035 12.860 8.371 1.00 0.00 62 PRO A C 4
ATOM 3867 O O . PRO A 1 62 ? -9.205 13.064 8.695 1.00 0.00 62 PRO A O 4
ATOM 3878 N N . LYS A 1 63 ? -7.385 13.630 7.510 1.00 0.00 63 LYS A N 4
ATOM 3879 C CA . LYS A 1 63 ? -8.017 14.785 6.893 1.00 0.00 63 LYS A CA 4
ATOM 3880 C C . LYS A 1 63 ? -8.411 14.461 5.461 1.00 0.00 63 LYS A C 4
ATOM 3881 O O . LYS A 1 63 ? -9.584 14.097 5.236 1.00 0.00 63 LYS A O 4
ATOM 3901 N N . ALA A 1 1 ? -1.268 -2.704 -16.733 1.00 0.00 1 ALA A N 5
ATOM 3902 C CA . ALA A 1 1 ? -2.414 -1.835 -16.388 1.00 0.00 1 ALA A CA 5
ATOM 3903 C C . ALA A 1 1 ? -2.536 -0.690 -17.382 1.00 0.00 1 ALA A C 5
ATOM 3904 O O . ALA A 1 1 ? -3.579 -0.527 -18.017 1.00 0.00 1 ALA A O 5
ATOM 3913 N N . ASP A 1 2 ? -1.467 0.095 -17.517 1.00 0.00 2 ASP A N 5
ATOM 3914 C CA . ASP A 1 2 ? -1.439 1.225 -18.444 1.00 0.00 2 ASP A CA 5
ATOM 3915 C C . ASP A 1 2 ? -2.604 2.168 -18.172 1.00 0.00 2 ASP A C 5
ATOM 3916 O O . ASP A 1 2 ? -3.394 2.480 -19.066 1.00 0.00 2 ASP A O 5
ATOM 3925 N N . ASN A 1 3 ? -2.720 2.591 -16.922 1.00 0.00 3 ASN A N 5
ATOM 3926 C CA . ASN A 1 3 ? -3.788 3.496 -16.511 1.00 0.00 3 ASN A CA 5
ATOM 3927 C C . ASN A 1 3 ? -3.196 4.770 -15.919 1.00 0.00 3 ASN A C 5
ATOM 3928 O O . ASN A 1 3 ? -3.914 5.731 -15.636 1.00 0.00 3 ASN A O 5
ATOM 3939 N N . LYS A 1 4 ? -1.865 4.765 -15.779 1.00 0.00 4 LYS A N 5
ATOM 3940 C CA . LYS A 1 4 ? -1.114 5.852 -15.146 1.00 0.00 4 LYS A CA 5
ATOM 3941 C C . LYS A 1 4 ? -1.299 5.835 -13.630 1.00 0.00 4 LYS A C 5
ATOM 3942 O O . LYS A 1 4 ? -2.376 5.508 -13.128 1.00 0.00 4 LYS A O 5
ATOM 3961 N N . PHE A 1 5 ? -0.222 6.169 -12.914 1.00 0.00 5 PHE A N 5
ATOM 3962 C CA . PHE A 1 5 ? -0.196 6.164 -11.449 1.00 0.00 5 PHE A CA 5
ATOM 3963 C C . PHE A 1 5 ? -0.289 4.737 -10.901 1.00 0.00 5 PHE A C 5
ATOM 3964 O O . PHE A 1 5 ? -0.512 4.530 -9.702 1.00 0.00 5 PHE A O 5
ATOM 3981 N N . SER A 1 6 ? -0.102 3.767 -11.800 1.00 0.00 6 SER A N 5
ATOM 3982 C CA . SER A 1 6 ? -0.128 2.344 -11.463 1.00 0.00 6 SER A CA 5
ATOM 3983 C C . SER A 1 6 ? -1.499 1.911 -10.932 1.00 0.00 6 SER A C 5
ATOM 3984 O O . SER A 1 6 ? -2.447 2.699 -10.902 1.00 0.00 6 SER A O 5
ATOM 3992 N N . GLN A 1 7 ? -1.608 0.655 -10.518 1.00 0.00 7 GLN A N 5
ATOM 3993 C CA . GLN A 1 7 ? -2.830 0.182 -9.884 1.00 0.00 7 GLN A CA 5
ATOM 3994 C C . GLN A 1 7 ? -2.915 0.727 -8.471 1.00 0.00 7 GLN A C 5
ATOM 3995 O O . GLN A 1 7 ? -3.978 0.740 -7.857 1.00 0.00 7 GLN A O 5
ATOM 4009 N N . SER A 1 8 ? -1.776 1.180 -7.970 1.00 0.00 8 SER A N 5
ATOM 4010 C CA . SER A 1 8 ? -1.673 1.668 -6.612 1.00 0.00 8 SER A CA 5
ATOM 4011 C C . SER A 1 8 ? -2.652 2.814 -6.375 1.00 0.00 8 SER A C 5
ATOM 4012 O O . SER A 1 8 ? -3.380 2.821 -5.386 1.00 0.00 8 SER A O 5
ATOM 4020 N N . ALA A 1 9 ? -2.686 3.767 -7.302 1.00 0.00 9 ALA A N 5
ATOM 4021 C CA . ALA A 1 9 ? -3.607 4.891 -7.202 1.00 0.00 9 ALA A CA 5
ATOM 4022 C C . ALA A 1 9 ? -5.037 4.450 -7.479 1.00 0.00 9 ALA A C 5
ATOM 4023 O O . ALA A 1 9 ? -5.994 5.054 -7.004 1.00 0.00 9 ALA A O 5
ATOM 4030 N N . ASN A 1 10 ? -5.177 3.388 -8.252 1.00 0.00 10 ASN A N 5
ATOM 4031 C CA . ASN A 1 10 ? -6.492 2.858 -8.583 1.00 0.00 10 ASN A CA 5
ATOM 4032 C C . ASN A 1 10 ? -7.087 2.105 -7.401 1.00 0.00 10 ASN A C 5
ATOM 4033 O O . ASN A 1 10 ? -8.305 1.920 -7.317 1.00 0.00 10 ASN A O 5
ATOM 4044 N N . LEU A 1 11 ? -6.227 1.690 -6.472 1.00 0.00 11 LEU A N 5
ATOM 4045 C CA . LEU A 1 11 ? -6.680 0.997 -5.272 1.00 0.00 11 LEU A CA 5
ATOM 4046 C C . LEU A 1 11 ? -7.402 1.974 -4.369 1.00 0.00 11 LEU A C 5
ATOM 4047 O O . LEU A 1 11 ? -8.289 1.604 -3.609 1.00 0.00 11 LEU A O 5
ATOM 4063 N N . LEU A 1 12 ? -7.011 3.229 -4.489 1.00 0.00 12 LEU A N 5
ATOM 4064 C CA . LEU A 1 12 ? -7.592 4.317 -3.718 1.00 0.00 12 LEU A CA 5
ATOM 4065 C C . LEU A 1 12 ? -9.093 4.391 -3.963 1.00 0.00 12 LEU A C 5
ATOM 4066 O O . LEU A 1 12 ? -9.885 4.425 -3.028 1.00 0.00 12 LEU A O 5
ATOM 4082 N N . ALA A 1 13 ? -9.471 4.383 -5.236 1.00 0.00 13 ALA A N 5
ATOM 4083 C CA . ALA A 1 13 ? -10.872 4.460 -5.623 1.00 0.00 13 ALA A CA 5
ATOM 4084 C C . ALA A 1 13 ? -11.617 3.186 -5.242 1.00 0.00 13 ALA A C 5
ATOM 4085 O O . ALA A 1 13 ? -12.754 3.236 -4.768 1.00 0.00 13 ALA A O 5
ATOM 4092 N N . GLU A 1 14 ? -10.965 2.047 -5.444 1.00 0.00 14 GLU A N 5
ATOM 4093 C CA . GLU A 1 14 ? -11.572 0.757 -5.147 1.00 0.00 14 GLU A CA 5
ATOM 4094 C C . GLU A 1 14 ? -11.802 0.605 -3.645 1.00 0.00 14 GLU A C 5
ATOM 4095 O O . GLU A 1 14 ? -12.884 0.216 -3.208 1.00 0.00 14 GLU A O 5
ATOM 4107 N N . ALA A 1 15 ? -10.781 0.935 -2.864 1.00 0.00 15 ALA A N 5
ATOM 4108 C CA . ALA A 1 15 ? -10.848 0.849 -1.416 1.00 0.00 15 ALA A CA 5
ATOM 4109 C C . ALA A 1 15 ? -11.830 1.870 -0.846 1.00 0.00 15 ALA A C 5
ATOM 4110 O O . ALA A 1 15 ? -12.509 1.601 0.143 1.00 0.00 15 ALA A O 5
ATOM 4117 N N . LYS A 1 16 ? -11.908 3.032 -1.492 1.00 0.00 16 LYS A N 5
ATOM 4118 C CA . LYS A 1 16 ? -12.802 4.105 -1.062 1.00 0.00 16 LYS A CA 5
ATOM 4119 C C . LYS A 1 16 ? -14.262 3.678 -1.204 1.00 0.00 16 LYS A C 5
ATOM 4120 O O . LYS A 1 16 ? -15.126 4.109 -0.442 1.00 0.00 16 LYS A O 5
ATOM 4139 N N . LYS A 1 17 ? -14.540 2.855 -2.204 1.00 0.00 17 LYS A N 5
ATOM 4140 C CA . LYS A 1 17 ? -15.868 2.279 -2.368 1.00 0.00 17 LYS A CA 5
ATOM 4141 C C . LYS A 1 17 ? -16.019 1.084 -1.441 1.00 0.00 17 LYS A C 5
ATOM 4142 O O . LYS A 1 17 ? -17.075 0.855 -0.848 1.00 0.00 17 LYS A O 5
ATOM 4161 N N . LEU A 1 18 ? -14.930 0.344 -1.316 1.00 0.00 18 LEU A N 5
ATOM 4162 C CA . LEU A 1 18 ? -14.911 -0.900 -0.571 1.00 0.00 18 LEU A CA 5
ATOM 4163 C C . LEU A 1 18 ? -15.228 -0.689 0.905 1.00 0.00 18 LEU A C 5
ATOM 4164 O O . LEU A 1 18 ? -16.005 -1.446 1.490 1.00 0.00 18 LEU A O 5
ATOM 4180 N N . ASN A 1 19 ? -14.635 0.339 1.506 1.00 0.00 19 ASN A N 5
ATOM 4181 C CA . ASN A 1 19 ? -14.757 0.532 2.944 1.00 0.00 19 ASN A CA 5
ATOM 4182 C C . ASN A 1 19 ? -16.211 0.733 3.363 1.00 0.00 19 ASN A C 5
ATOM 4183 O O . ASN A 1 19 ? -16.657 0.129 4.326 1.00 0.00 19 ASN A O 5
ATOM 4194 N N . ASP A 1 20 ? -16.960 1.545 2.626 1.00 0.00 20 ASP A N 5
ATOM 4195 C CA . ASP A 1 20 ? -18.353 1.816 2.991 1.00 0.00 20 ASP A CA 5
ATOM 4196 C C . ASP A 1 20 ? -19.191 0.547 2.921 1.00 0.00 20 ASP A C 5
ATOM 4197 O O . ASP A 1 20 ? -20.080 0.331 3.745 1.00 0.00 20 ASP A O 5
ATOM 4206 N N . ALA A 1 21 ? -18.890 -0.298 1.946 1.00 0.00 21 ALA A N 5
ATOM 4207 C CA . ALA A 1 21 ? -19.623 -1.541 1.756 1.00 0.00 21 ALA A CA 5
ATOM 4208 C C . ALA A 1 21 ? -19.397 -2.498 2.923 1.00 0.00 21 ALA A C 5
ATOM 4209 O O . ALA A 1 21 ? -20.294 -3.242 3.314 1.00 0.00 21 ALA A O 5
ATOM 4216 N N . GLN A 1 22 ? -18.200 -2.464 3.486 1.00 0.00 22 GLN A N 5
ATOM 4217 C CA . GLN A 1 22 ? -17.850 -3.353 4.585 1.00 0.00 22 GLN A CA 5
ATOM 4218 C C . GLN A 1 22 ? -18.099 -2.695 5.939 1.00 0.00 22 GLN A C 5
ATOM 4219 O O . GLN A 1 22 ? -17.918 -3.318 6.985 1.00 0.00 22 GLN A O 5
ATOM 4233 N N . GLY A 1 23 ? -18.515 -1.436 5.912 1.00 0.00 23 GLY A N 5
ATOM 4234 C CA . GLY A 1 23 ? -18.734 -0.701 7.142 1.00 0.00 23 GLY A CA 5
ATOM 4235 C C . GLY A 1 23 ? -17.431 -0.230 7.755 1.00 0.00 23 GLY A C 5
ATOM 4236 O O . GLY A 1 23 ? -17.223 -0.342 8.963 1.00 0.00 23 GLY A O 5
ATOM 4240 N N . GLY A 1 24 ? -16.552 0.291 6.914 1.00 0.00 24 GLY A N 5
ATOM 4241 C CA . GLY A 1 24 ? -15.244 0.715 7.365 1.00 0.00 24 GLY A CA 5
ATOM 4242 C C . GLY A 1 24 ? -14.182 -0.338 7.103 1.00 0.00 24 GLY A C 5
ATOM 4243 O O . GLY A 1 24 ? -14.496 -1.518 6.929 1.00 0.00 24 GLY A O 5
ATOM 4247 N N . ILE A 1 25 ? -12.929 0.087 7.057 1.00 0.00 25 ILE A N 5
ATOM 4248 C CA . ILE A 1 25 ? -11.816 -0.831 6.860 1.00 0.00 25 ILE A CA 5
ATOM 4249 C C . ILE A 1 25 ? -11.007 -0.964 8.140 1.00 0.00 25 ILE A C 5
ATOM 4250 O O . ILE A 1 25 ? -10.671 0.032 8.779 1.00 0.00 25 ILE A O 5
ATOM 4266 N N . THR A 1 26 ? -10.703 -2.197 8.512 1.00 0.00 26 THR A N 5
ATOM 4267 C CA . THR A 1 26 ? -9.983 -2.461 9.744 1.00 0.00 26 THR A CA 5
ATOM 4268 C C . THR A 1 26 ? -8.514 -2.083 9.614 1.00 0.00 26 THR A C 5
ATOM 4269 O O . THR A 1 26 ? -7.990 -1.989 8.499 1.00 0.00 26 THR A O 5
ATOM 4280 N N . GLU A 1 27 ? -7.856 -1.858 10.744 1.00 0.00 27 GLU A N 5
ATOM 4281 C CA . GLU A 1 27 ? -6.450 -1.478 10.749 1.00 0.00 27 GLU A CA 5
ATOM 4282 C C . GLU A 1 27 ? -5.628 -2.514 9.992 1.00 0.00 27 GLU A C 5
ATOM 4283 O O . GLU A 1 27 ? -4.806 -2.173 9.139 1.00 0.00 27 GLU A O 5
ATOM 4295 N N . GLU A 1 28 ? -5.905 -3.782 10.271 1.00 0.00 28 GLU A N 5
ATOM 4296 C CA . GLU A 1 28 ? -5.192 -4.885 9.638 1.00 0.00 28 GLU A CA 5
ATOM 4297 C C . GLU A 1 28 ? -5.470 -4.927 8.137 1.00 0.00 28 GLU A C 5
ATOM 4298 O O . GLU A 1 28 ? -4.580 -5.215 7.338 1.00 0.00 28 GLU A O 5
ATOM 4310 N N . GLN A 1 29 ? -6.710 -4.636 7.764 1.00 0.00 29 GLN A N 5
ATOM 4311 C CA . GLN A 1 29 ? -7.124 -4.696 6.371 1.00 0.00 29 GLN A CA 5
ATOM 4312 C C . GLN A 1 29 ? -6.460 -3.598 5.559 1.00 0.00 29 GLN A C 5
ATOM 4313 O O . GLN A 1 29 ? -5.905 -3.850 4.493 1.00 0.00 29 GLN A O 5
ATOM 4327 N N . ARG A 1 30 ? -6.517 -2.376 6.069 1.00 0.00 30 ARG A N 5
ATOM 4328 C CA . ARG A 1 30 ? -5.976 -1.237 5.347 1.00 0.00 30 ARG A CA 5
ATOM 4329 C C . ARG A 1 30 ? -4.457 -1.297 5.293 1.00 0.00 30 ARG A C 5
ATOM 4330 O O . ARG A 1 30 ? -3.847 -0.881 4.310 1.00 0.00 30 ARG A O 5
ATOM 4351 N N . ASN A 1 31 ? -3.848 -1.836 6.340 1.00 0.00 31 ASN A N 5
ATOM 4352 C CA . ASN A 1 31 ? -2.411 -2.061 6.339 1.00 0.00 31 ASN A CA 5
ATOM 4353 C C . ASN A 1 31 ? -2.085 -3.282 5.496 1.00 0.00 31 ASN A C 5
ATOM 4354 O O . ASN A 1 31 ? -0.924 -3.559 5.199 1.00 0.00 31 ASN A O 5
ATOM 4365 N N . GLY A 1 32 ? -3.125 -3.997 5.092 1.00 0.00 32 GLY A N 5
ATOM 4366 C CA . GLY A 1 32 ? -2.947 -5.130 4.216 1.00 0.00 32 GLY A CA 5
ATOM 4367 C C . GLY A 1 32 ? -3.097 -4.721 2.770 1.00 0.00 32 GLY A C 5
ATOM 4368 O O . GLY A 1 32 ? -3.050 -5.555 1.868 1.00 0.00 32 GLY A O 5
ATOM 4372 N N . PHE A 1 33 ? -3.272 -3.424 2.556 1.00 0.00 33 PHE A N 5
ATOM 4373 C CA . PHE A 1 33 ? -3.290 -2.867 1.215 1.00 0.00 33 PHE A CA 5
ATOM 4374 C C . PHE A 1 33 ? -1.897 -2.410 0.831 1.00 0.00 33 PHE A C 5
ATOM 4375 O O . PHE A 1 33 ? -1.616 -2.166 -0.340 1.00 0.00 33 PHE A O 5
ATOM 4392 N N . ILE A 1 34 ? -1.027 -2.310 1.831 1.00 0.00 34 ILE A N 5
ATOM 4393 C CA . ILE A 1 34 ? 0.356 -1.908 1.619 1.00 0.00 34 ILE A CA 5
ATOM 4394 C C . ILE A 1 34 ? 1.022 -2.830 0.598 1.00 0.00 34 ILE A C 5
ATOM 4395 O O . ILE A 1 34 ? 1.715 -2.375 -0.315 1.00 0.00 34 ILE A O 5
ATOM 4411 N N . GLN A 1 35 ? 0.781 -4.129 0.741 1.00 0.00 35 GLN A N 5
ATOM 4412 C CA . GLN A 1 35 ? 1.335 -5.111 -0.182 1.00 0.00 35 GLN A CA 5
ATOM 4413 C C . GLN A 1 35 ? 0.620 -5.068 -1.526 1.00 0.00 35 GLN A C 5
ATOM 4414 O O . GLN A 1 35 ? 1.203 -5.384 -2.553 1.00 0.00 35 GLN A O 5
ATOM 4428 N N . SER A 1 36 ? -0.636 -4.655 -1.511 1.00 0.00 36 SER A N 5
ATOM 4429 C CA . SER A 1 36 ? -1.444 -4.608 -2.725 1.00 0.00 36 SER A CA 5
ATOM 4430 C C . SER A 1 36 ? -1.036 -3.430 -3.613 1.00 0.00 36 SER A C 5
ATOM 4431 O O . SER A 1 36 ? -1.180 -3.485 -4.834 1.00 0.00 36 SER A O 5
ATOM 4439 N N . LEU A 1 37 ? -0.529 -2.368 -2.989 1.00 0.00 37 LEU A N 5
ATOM 4440 C CA . LEU A 1 37 ? -0.065 -1.191 -3.718 1.00 0.00 37 LEU A CA 5
ATOM 4441 C C . LEU A 1 37 ? 1.016 -1.571 -4.715 1.00 0.00 37 LEU A C 5
ATOM 4442 O O . LEU A 1 37 ? 0.951 -1.224 -5.895 1.00 0.00 37 LEU A O 5
ATOM 4458 N N . LYS A 1 38 ? 2.012 -2.284 -4.219 1.00 0.00 38 LYS A N 5
ATOM 4459 C CA . LYS A 1 38 ? 3.180 -2.622 -5.023 1.00 0.00 38 LYS A CA 5
ATOM 4460 C C . LYS A 1 38 ? 3.122 -4.046 -5.574 1.00 0.00 38 LYS A C 5
ATOM 4461 O O . LYS A 1 38 ? 3.635 -4.305 -6.663 1.00 0.00 38 LYS A O 5
ATOM 4480 N N . ASP A 1 39 ? 2.479 -4.944 -4.828 1.00 0.00 39 ASP A N 5
ATOM 4481 C CA . ASP A 1 39 ? 2.307 -6.353 -5.214 1.00 0.00 39 ASP A CA 5
ATOM 4482 C C . ASP A 1 39 ? 3.647 -7.068 -5.398 1.00 0.00 39 ASP A C 5
ATOM 4483 O O . ASP A 1 39 ? 4.112 -7.762 -4.494 1.00 0.00 39 ASP A O 5
ATOM 4492 N N . ASP A 1 40 ? 4.263 -6.899 -6.563 1.00 0.00 40 ASP A N 5
ATOM 4493 C CA . ASP A 1 40 ? 5.538 -7.545 -6.852 1.00 0.00 40 ASP A CA 5
ATOM 4494 C C . ASP A 1 40 ? 6.694 -6.662 -6.423 1.00 0.00 40 ASP A C 5
ATOM 4495 O O . ASP A 1 40 ? 7.779 -7.137 -6.091 1.00 0.00 40 ASP A O 5
ATOM 4504 N N . ALA A 1 41 ? 6.419 -5.366 -6.434 1.00 0.00 41 ALA A N 5
ATOM 4505 C CA . ALA A 1 41 ? 7.348 -4.335 -5.969 1.00 0.00 41 ALA A CA 5
ATOM 4506 C C . ALA A 1 41 ? 8.712 -4.398 -6.659 1.00 0.00 41 ALA A C 5
ATOM 4507 O O . ALA A 1 41 ? 9.714 -3.953 -6.098 1.00 0.00 41 ALA A O 5
ATOM 4514 N N . LYS A 1 42 ? 8.754 -4.927 -7.874 1.00 0.00 42 LYS A N 5
ATOM 4515 C CA . LYS A 1 42 ? 10.007 -5.015 -8.614 1.00 0.00 42 LYS A CA 5
ATOM 4516 C C . LYS A 1 42 ? 10.181 -3.776 -9.489 1.00 0.00 42 LYS A C 5
ATOM 4517 O O . LYS A 1 42 ? 11.051 -3.719 -10.359 1.00 0.00 42 LYS A O 5
ATOM 4536 N N . THR A 1 43 ? 9.340 -2.784 -9.253 1.00 0.00 43 THR A N 5
ATOM 4537 C CA . THR A 1 43 ? 9.417 -1.526 -9.970 1.00 0.00 43 THR A CA 5
ATOM 4538 C C . THR A 1 43 ? 10.618 -0.712 -9.494 1.00 0.00 43 THR A C 5
ATOM 4539 O O . THR A 1 43 ? 10.909 -0.662 -8.297 1.00 0.00 43 THR A O 5
ATOM 4550 N N . ASN A 1 44 ? 11.323 -0.097 -10.435 1.00 0.00 44 ASN A N 5
ATOM 4551 C CA . ASN A 1 44 ? 12.506 0.686 -10.102 1.00 0.00 44 ASN A CA 5
ATOM 4552 C C . ASN A 1 44 ? 12.094 1.986 -9.421 1.00 0.00 44 ASN A C 5
ATOM 4553 O O . ASN A 1 44 ? 10.994 2.473 -9.673 1.00 0.00 44 ASN A O 5
ATOM 4564 N N . PRO A 1 45 ? 12.950 2.554 -8.549 1.00 0.00 45 PRO A N 5
ATOM 4565 C CA . PRO A 1 45 ? 12.611 3.729 -7.726 1.00 0.00 45 PRO A CA 5
ATOM 4566 C C . PRO A 1 45 ? 11.849 4.821 -8.483 1.00 0.00 45 PRO A C 5
ATOM 4567 O O . PRO A 1 45 ? 10.949 5.459 -7.926 1.00 0.00 45 PRO A O 5
ATOM 4578 N N . GLY A 1 46 ? 12.200 5.018 -9.751 1.00 0.00 46 GLY A N 5
ATOM 4579 C CA . GLY A 1 46 ? 11.554 6.032 -10.565 1.00 0.00 46 GLY A CA 5
ATOM 4580 C C . GLY A 1 46 ? 10.054 5.833 -10.679 1.00 0.00 46 GLY A C 5
ATOM 4581 O O . GLY A 1 46 ? 9.290 6.787 -10.553 1.00 0.00 46 GLY A O 5
ATOM 4585 N N . ASN A 1 47 ? 9.636 4.594 -10.905 1.00 0.00 47 ASN A N 5
ATOM 4586 C CA . ASN A 1 47 ? 8.216 4.276 -11.035 1.00 0.00 47 ASN A CA 5
ATOM 4587 C C . ASN A 1 47 ? 7.662 3.703 -9.742 1.00 0.00 47 ASN A C 5
ATOM 4588 O O . ASN A 1 47 ? 6.454 3.711 -9.510 1.00 0.00 47 ASN A O 5
ATOM 4599 N N . ASN A 1 48 ? 8.554 3.212 -8.894 1.00 0.00 48 ASN A N 5
ATOM 4600 C CA . ASN A 1 48 ? 8.168 2.709 -7.580 1.00 0.00 48 ASN A CA 5
ATOM 4601 C C . ASN A 1 48 ? 7.692 3.860 -6.714 1.00 0.00 48 ASN A C 5
ATOM 4602 O O . ASN A 1 48 ? 6.993 3.666 -5.720 1.00 0.00 48 ASN A O 5
ATOM 4613 N N . LYS A 1 49 ? 8.060 5.063 -7.126 1.00 0.00 49 LYS A N 5
ATOM 4614 C CA . LYS A 1 49 ? 7.618 6.278 -6.472 1.00 0.00 49 LYS A CA 5
ATOM 4615 C C . LYS A 1 49 ? 6.093 6.349 -6.479 1.00 0.00 49 LYS A C 5
ATOM 4616 O O . LYS A 1 49 ? 5.489 6.909 -5.570 1.00 0.00 49 LYS A O 5
ATOM 4635 N N . GLU A 1 50 ? 5.472 5.737 -7.482 1.00 0.00 50 GLU A N 5
ATOM 4636 C CA . GLU A 1 50 ? 4.023 5.745 -7.592 1.00 0.00 50 GLU A CA 5
ATOM 4637 C C . GLU A 1 50 ? 3.409 4.851 -6.523 1.00 0.00 50 GLU A C 5
ATOM 4638 O O . GLU A 1 50 ? 2.346 5.155 -5.974 1.00 0.00 50 GLU A O 5
ATOM 4650 N N . GLN A 1 51 ? 4.087 3.750 -6.230 1.00 0.00 51 GLN A N 5
ATOM 4651 C CA . GLN A 1 51 ? 3.693 2.874 -5.142 1.00 0.00 51 GLN A CA 5
ATOM 4652 C C . GLN A 1 51 ? 3.891 3.588 -3.814 1.00 0.00 51 GLN A C 5
ATOM 4653 O O . GLN A 1 51 ? 3.056 3.499 -2.915 1.00 0.00 51 GLN A O 5
ATOM 4667 N N . GLN A 1 52 ? 5.003 4.306 -3.711 1.00 0.00 52 GLN A N 5
ATOM 4668 C CA . GLN A 1 52 ? 5.326 5.065 -2.511 1.00 0.00 52 GLN A CA 5
ATOM 4669 C C . GLN A 1 52 ? 4.303 6.173 -2.284 1.00 0.00 52 GLN A C 5
ATOM 4670 O O . GLN A 1 52 ? 3.892 6.427 -1.155 1.00 0.00 52 GLN A O 5
ATOM 4684 N N . ASN A 1 53 ? 3.887 6.822 -3.365 1.00 0.00 53 ASN A N 5
ATOM 4685 C CA . ASN A 1 53 ? 2.856 7.849 -3.286 1.00 0.00 53 ASN A CA 5
ATOM 4686 C C . ASN A 1 53 ? 1.562 7.259 -2.748 1.00 0.00 53 ASN A C 5
ATOM 4687 O O . ASN A 1 53 ? 0.934 7.828 -1.855 1.00 0.00 53 ASN A O 5
ATOM 4698 N N . ALA A 1 54 ? 1.185 6.097 -3.274 1.00 0.00 54 ALA A N 5
ATOM 4699 C CA . ALA A 1 54 ? -0.046 5.436 -2.865 1.00 0.00 54 ALA A CA 5
ATOM 4700 C C . ALA A 1 54 ? 0.052 4.940 -1.430 1.00 0.00 54 ALA A C 5
ATOM 4701 O O . ALA A 1 54 ? -0.953 4.858 -0.723 1.00 0.00 54 ALA A O 5
ATOM 4708 N N . PHE A 1 55 ? 1.270 4.604 -1.016 1.00 0.00 55 PHE A N 5
ATOM 4709 C CA . PHE A 1 55 ? 1.540 4.159 0.345 1.00 0.00 55 PHE A CA 5
ATOM 4710 C C . PHE A 1 55 ? 0.975 5.148 1.357 1.00 0.00 55 PHE A C 5
ATOM 4711 O O . PHE A 1 55 ? 0.304 4.761 2.309 1.00 0.00 55 PHE A O 5
ATOM 4728 N N . TYR A 1 56 ? 1.221 6.429 1.126 1.00 0.00 56 TYR A N 5
ATOM 4729 C CA . TYR A 1 56 ? 0.769 7.466 2.043 1.00 0.00 56 TYR A CA 5
ATOM 4730 C C . TYR A 1 56 ? -0.703 7.802 1.821 1.00 0.00 56 TYR A C 5
ATOM 4731 O O . TYR A 1 56 ? -1.339 8.427 2.670 1.00 0.00 56 TYR A O 5
ATOM 4749 N N . GLU A 1 57 ? -1.242 7.380 0.685 1.00 0.00 57 GLU A N 5
ATOM 4750 C CA . GLU A 1 57 ? -2.634 7.657 0.348 1.00 0.00 57 GLU A CA 5
ATOM 4751 C C . GLU A 1 57 ? -3.574 6.698 1.071 1.00 0.00 57 GLU A C 5
ATOM 4752 O O . GLU A 1 57 ? -4.677 7.076 1.463 1.00 0.00 57 GLU A O 5
ATOM 4764 N N . ILE A 1 58 ? -3.142 5.454 1.235 1.00 0.00 58 ILE A N 5
ATOM 4765 C CA . ILE A 1 58 ? -3.934 4.467 1.960 1.00 0.00 58 ILE A CA 5
ATOM 4766 C C . ILE A 1 58 ? -3.585 4.505 3.451 1.00 0.00 58 ILE A C 5
ATOM 4767 O O . ILE A 1 58 ? -4.375 4.091 4.308 1.00 0.00 58 ILE A O 5
ATOM 4783 N N . LEU A 1 59 ? -2.409 5.039 3.752 1.00 0.00 59 LEU A N 5
ATOM 4784 C CA . LEU A 1 59 ? -1.947 5.168 5.127 1.00 0.00 59 LEU A CA 5
ATOM 4785 C C . LEU A 1 59 ? -2.637 6.360 5.802 1.00 0.00 59 LEU A C 5
ATOM 4786 O O . LEU A 1 59 ? -3.477 7.023 5.188 1.00 0.00 59 LEU A O 5
ATOM 4802 N N . HIS A 1 60 ? -2.276 6.613 7.063 1.00 0.00 60 HIS A N 5
ATOM 4803 C CA . HIS A 1 60 ? -2.796 7.739 7.843 1.00 0.00 60 HIS A CA 5
ATOM 4804 C C . HIS A 1 60 ? -4.235 7.497 8.273 1.00 0.00 60 HIS A C 5
ATOM 4805 O O . HIS A 1 60 ? -5.149 7.440 7.449 1.00 0.00 60 HIS A O 5
ATOM 4820 N N . LEU A 1 61 ? -4.430 7.353 9.573 1.00 0.00 61 LEU A N 5
ATOM 4821 C CA . LEU A 1 61 ? -5.749 7.104 10.129 1.00 0.00 61 LEU A CA 5
ATOM 4822 C C . LEU A 1 61 ? -6.493 8.418 10.351 1.00 0.00 61 LEU A C 5
ATOM 4823 O O . LEU A 1 61 ? -6.039 9.269 11.122 1.00 0.00 61 LEU A O 5
ATOM 4839 N N . PRO A 1 62 ? -7.642 8.609 9.674 1.00 0.00 62 PRO A N 5
ATOM 4840 C CA . PRO A 1 62 ? -8.486 9.799 9.842 1.00 0.00 62 PRO A CA 5
ATOM 4841 C C . PRO A 1 62 ? -9.237 9.788 11.173 1.00 0.00 62 PRO A C 5
ATOM 4842 O O . PRO A 1 62 ? -10.462 9.935 11.221 1.00 0.00 62 PRO A O 5
ATOM 4853 N N . LYS A 1 63 ? -8.488 9.601 12.246 1.00 0.00 63 LYS A N 5
ATOM 4854 C CA . LYS A 1 63 ? -9.036 9.582 13.586 1.00 0.00 63 LYS A CA 5
ATOM 4855 C C . LYS A 1 63 ? -8.688 10.882 14.302 1.00 0.00 63 LYS A C 5
ATOM 4856 O O . LYS A 1 63 ? -9.564 11.768 14.382 1.00 0.00 63 LYS A O 5
ATOM 4876 N N . ALA A 1 1 ? 2.900 6.504 -22.061 1.00 0.00 1 ALA A N 6
ATOM 4877 C CA . ALA A 1 1 ? 2.557 7.941 -22.126 1.00 0.00 1 ALA A CA 6
ATOM 4878 C C . ALA A 1 1 ? 2.708 8.597 -20.760 1.00 0.00 1 ALA A C 6
ATOM 4879 O O . ALA A 1 1 ? 3.654 9.349 -20.526 1.00 0.00 1 ALA A O 6
ATOM 4888 N N . ASP A 1 2 ? 1.788 8.298 -19.853 1.00 0.00 2 ASP A N 6
ATOM 4889 C CA . ASP A 1 2 ? 1.802 8.905 -18.530 1.00 0.00 2 ASP A CA 6
ATOM 4890 C C . ASP A 1 2 ? 1.907 7.848 -17.432 1.00 0.00 2 ASP A C 6
ATOM 4891 O O . ASP A 1 2 ? 2.844 7.865 -16.636 1.00 0.00 2 ASP A O 6
ATOM 4900 N N . ASN A 1 3 ? 0.962 6.923 -17.394 1.00 0.00 3 ASN A N 6
ATOM 4901 C CA . ASN A 1 3 ? 0.946 5.890 -16.367 1.00 0.00 3 ASN A CA 6
ATOM 4902 C C . ASN A 1 3 ? 0.787 4.521 -16.999 1.00 0.00 3 ASN A C 6
ATOM 4903 O O . ASN A 1 3 ? 0.099 4.371 -18.008 1.00 0.00 3 ASN A O 6
ATOM 4914 N N . LYS A 1 4 ? 1.423 3.525 -16.408 1.00 0.00 4 LYS A N 6
ATOM 4915 C CA . LYS A 1 4 ? 1.344 2.163 -16.911 1.00 0.00 4 LYS A CA 6
ATOM 4916 C C . LYS A 1 4 ? 0.317 1.367 -16.114 1.00 0.00 4 LYS A C 6
ATOM 4917 O O . LYS A 1 4 ? 0.632 0.316 -15.550 1.00 0.00 4 LYS A O 6
ATOM 4936 N N . PHE A 1 5 ? -0.910 1.890 -16.080 1.00 0.00 5 PHE A N 6
ATOM 4937 C CA . PHE A 1 5 ? -2.010 1.281 -15.338 1.00 0.00 5 PHE A CA 6
ATOM 4938 C C . PHE A 1 5 ? -1.628 1.098 -13.871 1.00 0.00 5 PHE A C 6
ATOM 4939 O O . PHE A 1 5 ? -1.400 -0.020 -13.401 1.00 0.00 5 PHE A O 6
ATOM 4956 N N . SER A 1 6 ? -1.539 2.211 -13.160 1.00 0.00 6 SER A N 6
ATOM 4957 C CA . SER A 1 6 ? -1.192 2.194 -11.752 1.00 0.00 6 SER A CA 6
ATOM 4958 C C . SER A 1 6 ? -2.354 1.642 -10.930 1.00 0.00 6 SER A C 6
ATOM 4959 O O . SER A 1 6 ? -3.232 2.392 -10.497 1.00 0.00 6 SER A O 6
ATOM 4967 N N . GLN A 1 7 ? -2.356 0.330 -10.713 1.00 0.00 7 GLN A N 6
ATOM 4968 C CA . GLN A 1 7 ? -3.473 -0.326 -10.043 1.00 0.00 7 GLN A CA 6
ATOM 4969 C C . GLN A 1 7 ? -3.512 0.048 -8.565 1.00 0.00 7 GLN A C 6
ATOM 4970 O O . GLN A 1 7 ? -4.506 -0.189 -7.883 1.00 0.00 7 GLN A O 6
ATOM 4984 N N . SER A 1 8 ? -2.430 0.636 -8.078 1.00 0.00 8 SER A N 6
ATOM 4985 C CA . SER A 1 8 ? -2.379 1.123 -6.713 1.00 0.00 8 SER A CA 6
ATOM 4986 C C . SER A 1 8 ? -3.387 2.252 -6.517 1.00 0.00 8 SER A C 6
ATOM 4987 O O . SER A 1 8 ? -4.148 2.260 -5.549 1.00 0.00 8 SER A O 6
ATOM 4995 N N . ALA A 1 9 ? -3.410 3.180 -7.468 1.00 0.00 9 ALA A N 6
ATOM 4996 C CA . ALA A 1 9 ? -4.374 4.272 -7.456 1.00 0.00 9 ALA A CA 6
ATOM 4997 C C . ALA A 1 9 ? -5.787 3.731 -7.607 1.00 0.00 9 ALA A C 6
ATOM 4998 O O . ALA A 1 9 ? -6.732 4.230 -6.998 1.00 0.00 9 ALA A O 6
ATOM 5005 N N . ASN A 1 10 ? -5.912 2.684 -8.408 1.00 0.00 10 ASN A N 6
ATOM 5006 C CA . ASN A 1 10 ? -7.189 2.005 -8.595 1.00 0.00 10 ASN A CA 6
ATOM 5007 C C . ASN A 1 10 ? -7.641 1.354 -7.298 1.00 0.00 10 ASN A C 6
ATOM 5008 O O . ASN A 1 10 ? -8.830 1.310 -6.997 1.00 0.00 10 ASN A O 6
ATOM 5019 N N . LEU A 1 11 ? -6.682 0.860 -6.523 1.00 0.00 11 LEU A N 6
ATOM 5020 C CA . LEU A 1 11 ? -6.983 0.185 -5.274 1.00 0.00 11 LEU A CA 6
ATOM 5021 C C . LEU A 1 11 ? -7.491 1.182 -4.257 1.00 0.00 11 LEU A C 6
ATOM 5022 O O . LEU A 1 11 ? -8.408 0.895 -3.506 1.00 0.00 11 LEU A O 6
ATOM 5038 N N . LEU A 1 12 ? -6.882 2.353 -4.249 1.00 0.00 12 LEU A N 6
ATOM 5039 C CA . LEU A 1 12 ? -7.296 3.432 -3.371 1.00 0.00 12 LEU A CA 6
ATOM 5040 C C . LEU A 1 12 ? -8.731 3.846 -3.661 1.00 0.00 12 LEU A C 6
ATOM 5041 O O . LEU A 1 12 ? -9.540 3.992 -2.746 1.00 0.00 12 LEU A O 6
ATOM 5057 N N . ALA A 1 13 ? -9.044 4.013 -4.938 1.00 0.00 13 ALA A N 6
ATOM 5058 C CA . ALA A 1 13 ? -10.391 4.367 -5.353 1.00 0.00 13 ALA A CA 6
ATOM 5059 C C . ALA A 1 13 ? -11.365 3.223 -5.081 1.00 0.00 13 ALA A C 6
ATOM 5060 O O . ALA A 1 13 ? -12.526 3.449 -4.730 1.00 0.00 13 ALA A O 6
ATOM 5067 N N . GLU A 1 14 ? -10.888 1.994 -5.241 1.00 0.00 14 GLU A N 6
ATOM 5068 C CA . GLU A 1 14 ? -11.718 0.821 -4.989 1.00 0.00 14 GLU A CA 6
ATOM 5069 C C . GLU A 1 14 ? -11.962 0.670 -3.495 1.00 0.00 14 GLU A C 6
ATOM 5070 O O . GLU A 1 14 ? -13.092 0.480 -3.054 1.00 0.00 14 GLU A O 6
ATOM 5082 N N . ALA A 1 15 ? -10.891 0.789 -2.725 1.00 0.00 15 ALA A N 6
ATOM 5083 C CA . ALA A 1 15 ? -10.953 0.694 -1.280 1.00 0.00 15 ALA A CA 6
ATOM 5084 C C . ALA A 1 15 ? -11.786 1.825 -0.694 1.00 0.00 15 ALA A C 6
ATOM 5085 O O . ALA A 1 15 ? -12.373 1.676 0.367 1.00 0.00 15 ALA A O 6
ATOM 5092 N N . LYS A 1 16 ? -11.836 2.955 -1.390 1.00 0.00 16 LYS A N 6
ATOM 5093 C CA . LYS A 1 16 ? -12.663 4.074 -0.959 1.00 0.00 16 LYS A CA 6
ATOM 5094 C C . LYS A 1 16 ? -14.140 3.691 -1.030 1.00 0.00 16 LYS A C 6
ATOM 5095 O O . LYS A 1 16 ? -14.901 3.916 -0.088 1.00 0.00 16 LYS A O 6
ATOM 5114 N N . LYS A 1 17 ? -14.528 3.103 -2.154 1.00 0.00 17 LYS A N 6
ATOM 5115 C CA . LYS A 1 17 ? -15.886 2.603 -2.342 1.00 0.00 17 LYS A CA 6
ATOM 5116 C C . LYS A 1 17 ? -16.153 1.452 -1.387 1.00 0.00 17 LYS A C 6
ATOM 5117 O O . LYS A 1 17 ? -17.192 1.387 -0.724 1.00 0.00 17 LYS A O 6
ATOM 5136 N N . LEU A 1 18 ? -15.182 0.557 -1.323 1.00 0.00 18 LEU A N 6
ATOM 5137 C CA . LEU A 1 18 ? -15.291 -0.664 -0.554 1.00 0.00 18 LEU A CA 6
ATOM 5138 C C . LEU A 1 18 ? -15.348 -0.394 0.947 1.00 0.00 18 LEU A C 6
ATOM 5139 O O . LEU A 1 18 ? -16.054 -1.084 1.682 1.00 0.00 18 LEU A O 6
ATOM 5155 N N . ASN A 1 19 ? -14.604 0.608 1.394 1.00 0.00 19 ASN A N 6
ATOM 5156 C CA . ASN A 1 19 ? -14.488 0.910 2.816 1.00 0.00 19 ASN A CA 6
ATOM 5157 C C . ASN A 1 19 ? -15.861 1.129 3.441 1.00 0.00 19 ASN A C 6
ATOM 5158 O O . ASN A 1 19 ? -16.207 0.501 4.440 1.00 0.00 19 ASN A O 6
ATOM 5169 N N . ASP A 1 20 ? -16.652 1.997 2.829 1.00 0.00 20 ASP A N 6
ATOM 5170 C CA . ASP A 1 20 ? -18.001 2.266 3.311 1.00 0.00 20 ASP A CA 6
ATOM 5171 C C . ASP A 1 20 ? -18.898 1.052 3.121 1.00 0.00 20 ASP A C 6
ATOM 5172 O O . ASP A 1 20 ? -19.796 0.809 3.924 1.00 0.00 20 ASP A O 6
ATOM 5181 N N . ALA A 1 21 ? -18.640 0.288 2.068 1.00 0.00 21 ALA A N 6
ATOM 5182 C CA . ALA A 1 21 ? -19.429 -0.902 1.770 1.00 0.00 21 ALA A CA 6
ATOM 5183 C C . ALA A 1 21 ? -19.306 -1.940 2.883 1.00 0.00 21 ALA A C 6
ATOM 5184 O O . ALA A 1 21 ? -20.287 -2.584 3.253 1.00 0.00 21 ALA A O 6
ATOM 5191 N N . GLN A 1 22 ? -18.100 -2.092 3.424 1.00 0.00 22 GLN A N 6
ATOM 5192 C CA . GLN A 1 22 ? -17.871 -3.026 4.523 1.00 0.00 22 GLN A CA 6
ATOM 5193 C C . GLN A 1 22 ? -18.310 -2.420 5.851 1.00 0.00 22 GLN A C 6
ATOM 5194 O O . GLN A 1 22 ? -18.395 -3.112 6.866 1.00 0.00 22 GLN A O 6
ATOM 5208 N N . GLY A 1 23 ? -18.598 -1.126 5.833 1.00 0.00 23 GLY A N 6
ATOM 5209 C CA . GLY A 1 23 ? -18.967 -0.429 7.046 1.00 0.00 23 GLY A CA 6
ATOM 5210 C C . GLY A 1 23 ? -17.750 0.006 7.834 1.00 0.00 23 GLY A C 6
ATOM 5211 O O . GLY A 1 23 ? -17.768 0.016 9.065 1.00 0.00 23 GLY A O 6
ATOM 5215 N N . GLY A 1 24 ? -16.694 0.370 7.119 1.00 0.00 24 GLY A N 6
ATOM 5216 C CA . GLY A 1 24 ? -15.454 0.749 7.764 1.00 0.00 24 GLY A CA 6
ATOM 5217 C C . GLY A 1 24 ? -14.483 -0.409 7.855 1.00 0.00 24 GLY A C 6
ATOM 5218 O O . GLY A 1 24 ? -14.718 -1.370 8.588 1.00 0.00 24 GLY A O 6
ATOM 5222 N N . ILE A 1 25 ? -13.398 -0.332 7.097 1.00 0.00 25 ILE A N 6
ATOM 5223 C CA . ILE A 1 25 ? -12.377 -1.369 7.122 1.00 0.00 25 ILE A CA 6
ATOM 5224 C C . ILE A 1 25 ? -11.505 -1.248 8.367 1.00 0.00 25 ILE A C 6
ATOM 5225 O O . ILE A 1 25 ? -11.056 -0.157 8.728 1.00 0.00 25 ILE A O 6
ATOM 5241 N N . THR A 1 26 ? -11.278 -2.378 9.018 1.00 0.00 26 THR A N 6
ATOM 5242 C CA . THR A 1 26 ? -10.437 -2.432 10.202 1.00 0.00 26 THR A CA 6
ATOM 5243 C C . THR A 1 26 ? -8.975 -2.219 9.813 1.00 0.00 26 THR A C 6
ATOM 5244 O O . THR A 1 26 ? -8.586 -2.471 8.669 1.00 0.00 26 THR A O 6
ATOM 5255 N N . GLU A 1 27 ? -8.178 -1.746 10.768 1.00 0.00 27 GLU A N 6
ATOM 5256 C CA . GLU A 1 27 ? -6.757 -1.479 10.554 1.00 0.00 27 GLU A CA 6
ATOM 5257 C C . GLU A 1 27 ? -6.023 -2.702 9.999 1.00 0.00 27 GLU A C 6
ATOM 5258 O O . GLU A 1 27 ? -5.000 -2.571 9.328 1.00 0.00 27 GLU A O 6
ATOM 5270 N N . GLU A 1 28 ? -6.544 -3.889 10.285 1.00 0.00 28 GLU A N 6
ATOM 5271 C CA . GLU A 1 28 ? -5.960 -5.122 9.779 1.00 0.00 28 GLU A CA 6
ATOM 5272 C C . GLU A 1 28 ? -6.252 -5.291 8.292 1.00 0.00 28 GLU A C 6
ATOM 5273 O O . GLU A 1 28 ? -5.389 -5.713 7.524 1.00 0.00 28 GLU A O 6
ATOM 5285 N N . GLN A 1 29 ? -7.462 -4.925 7.893 1.00 0.00 29 GLN A N 6
ATOM 5286 C CA . GLN A 1 29 ? -7.903 -5.090 6.514 1.00 0.00 29 GLN A CA 6
ATOM 5287 C C . GLN A 1 29 ? -7.120 -4.186 5.572 1.00 0.00 29 GLN A C 6
ATOM 5288 O O . GLN A 1 29 ? -6.792 -4.579 4.452 1.00 0.00 29 GLN A O 6
ATOM 5302 N N . ARG A 1 30 ? -6.819 -2.973 6.024 1.00 0.00 30 ARG A N 6
ATOM 5303 C CA . ARG A 1 30 ? -6.095 -2.017 5.194 1.00 0.00 30 ARG A CA 6
ATOM 5304 C C . ARG A 1 30 ? -4.650 -2.459 4.989 1.00 0.00 30 ARG A C 6
ATOM 5305 O O . ARG A 1 30 ? -3.994 -2.038 4.037 1.00 0.00 30 ARG A O 6
ATOM 5326 N N . ASN A 1 31 ? -4.161 -3.327 5.870 1.00 0.00 31 ASN A N 6
ATOM 5327 C CA . ASN A 1 31 ? -2.810 -3.860 5.737 1.00 0.00 31 ASN A CA 6
ATOM 5328 C C . ASN A 1 31 ? -2.756 -4.803 4.541 1.00 0.00 31 ASN A C 6
ATOM 5329 O O . ASN A 1 31 ? -1.692 -5.074 3.987 1.00 0.00 31 ASN A O 6
ATOM 5340 N N . GLY A 1 32 ? -3.931 -5.261 4.113 1.00 0.00 32 GLY A N 6
ATOM 5341 C CA . GLY A 1 32 ? -4.003 -6.120 2.954 1.00 0.00 32 GLY A CA 6
ATOM 5342 C C . GLY A 1 32 ? -4.126 -5.300 1.696 1.00 0.00 32 GLY A C 6
ATOM 5343 O O . GLY A 1 32 ? -4.248 -5.826 0.595 1.00 0.00 32 GLY A O 6
ATOM 5347 N N . PHE A 1 33 ? -4.072 -3.989 1.874 1.00 0.00 33 PHE A N 6
ATOM 5348 C CA . PHE A 1 33 ? -4.003 -3.068 0.763 1.00 0.00 33 PHE A CA 6
ATOM 5349 C C . PHE A 1 33 ? -2.614 -2.465 0.704 1.00 0.00 33 PHE A C 6
ATOM 5350 O O . PHE A 1 33 ? -2.114 -2.129 -0.364 1.00 0.00 33 PHE A O 6
ATOM 5367 N N . ILE A 1 34 ? -1.998 -2.350 1.873 1.00 0.00 34 ILE A N 6
ATOM 5368 C CA . ILE A 1 34 ? -0.605 -1.941 1.980 1.00 0.00 34 ILE A CA 6
ATOM 5369 C C . ILE A 1 34 ? 0.276 -2.857 1.141 1.00 0.00 34 ILE A C 6
ATOM 5370 O O . ILE A 1 34 ? 1.091 -2.393 0.344 1.00 0.00 34 ILE A O 6
ATOM 5386 N N . GLN A 1 35 ? 0.073 -4.161 1.305 1.00 0.00 35 GLN A N 6
ATOM 5387 C CA . GLN A 1 35 ? 0.850 -5.159 0.582 1.00 0.00 35 GLN A CA 6
ATOM 5388 C C . GLN A 1 35 ? 0.606 -5.076 -0.921 1.00 0.00 35 GLN A C 6
ATOM 5389 O O . GLN A 1 35 ? 1.515 -5.283 -1.719 1.00 0.00 35 GLN A O 6
ATOM 5403 N N . SER A 1 36 ? -0.620 -4.752 -1.294 1.00 0.00 36 SER A N 6
ATOM 5404 C CA . SER A 1 36 ? -1.002 -4.687 -2.699 1.00 0.00 36 SER A CA 6
ATOM 5405 C C . SER A 1 36 ? -0.568 -3.362 -3.325 1.00 0.00 36 SER A C 6
ATOM 5406 O O . SER A 1 36 ? -0.416 -3.257 -4.539 1.00 0.00 36 SER A O 6
ATOM 5414 N N . LEU A 1 37 ? -0.367 -2.356 -2.488 1.00 0.00 37 LEU A N 6
ATOM 5415 C CA . LEU A 1 37 ? 0.073 -1.049 -2.952 1.00 0.00 37 LEU A CA 6
ATOM 5416 C C . LEU A 1 37 ? 1.558 -1.106 -3.271 1.00 0.00 37 LEU A C 6
ATOM 5417 O O . LEU A 1 37 ? 1.989 -0.846 -4.394 1.00 0.00 37 LEU A O 6
ATOM 5433 N N . LYS A 1 38 ? 2.327 -1.488 -2.267 1.00 0.00 38 LYS A N 6
ATOM 5434 C CA . LYS A 1 38 ? 3.771 -1.641 -2.411 1.00 0.00 38 LYS A CA 6
ATOM 5435 C C . LYS A 1 38 ? 4.140 -2.937 -3.129 1.00 0.00 38 LYS A C 6
ATOM 5436 O O . LYS A 1 38 ? 5.312 -3.303 -3.157 1.00 0.00 38 LYS A O 6
ATOM 5455 N N . ASP A 1 39 ? 3.135 -3.641 -3.654 1.00 0.00 39 ASP A N 6
ATOM 5456 C CA . ASP A 1 39 ? 3.345 -4.898 -4.386 1.00 0.00 39 ASP A CA 6
ATOM 5457 C C . ASP A 1 39 ? 4.476 -4.758 -5.402 1.00 0.00 39 ASP A C 6
ATOM 5458 O O . ASP A 1 39 ? 4.285 -4.211 -6.492 1.00 0.00 39 ASP A O 6
ATOM 5467 N N . ASP A 1 40 ? 5.654 -5.239 -5.006 1.00 0.00 40 ASP A N 6
ATOM 5468 C CA . ASP A 1 40 ? 6.885 -5.098 -5.785 1.00 0.00 40 ASP A CA 6
ATOM 5469 C C . ASP A 1 40 ? 7.112 -3.657 -6.214 1.00 0.00 40 ASP A C 6
ATOM 5470 O O . ASP A 1 40 ? 7.464 -3.388 -7.368 1.00 0.00 40 ASP A O 6
ATOM 5479 N N . ALA A 1 41 ? 6.899 -2.728 -5.290 1.00 0.00 41 ALA A N 6
ATOM 5480 C CA . ALA A 1 41 ? 7.217 -1.335 -5.535 1.00 0.00 41 ALA A CA 6
ATOM 5481 C C . ALA A 1 41 ? 8.723 -1.152 -5.460 1.00 0.00 41 ALA A C 6
ATOM 5482 O O . ALA A 1 41 ? 9.252 -0.686 -4.449 1.00 0.00 41 ALA A O 6
ATOM 5489 N N . LYS A 1 42 ? 9.399 -1.566 -6.529 1.00 0.00 42 LYS A N 6
ATOM 5490 C CA . LYS A 1 42 ? 10.853 -1.550 -6.595 1.00 0.00 42 LYS A CA 6
ATOM 5491 C C . LYS A 1 42 ? 11.403 -0.197 -6.169 1.00 0.00 42 LYS A C 6
ATOM 5492 O O . LYS A 1 42 ? 10.940 0.850 -6.623 1.00 0.00 42 LYS A O 6
ATOM 5511 N N . THR A 1 43 ? 12.386 -0.242 -5.287 1.00 0.00 43 THR A N 6
ATOM 5512 C CA . THR A 1 43 ? 12.902 0.955 -4.631 1.00 0.00 43 THR A CA 6
ATOM 5513 C C . THR A 1 43 ? 13.666 1.871 -5.594 1.00 0.00 43 THR A C 6
ATOM 5514 O O . THR A 1 43 ? 14.886 1.766 -5.741 1.00 0.00 43 THR A O 6
ATOM 5525 N N . ASN A 1 44 ? 12.914 2.743 -6.259 1.00 0.00 44 ASN A N 6
ATOM 5526 C CA . ASN A 1 44 ? 13.460 3.841 -7.067 1.00 0.00 44 ASN A CA 6
ATOM 5527 C C . ASN A 1 44 ? 14.413 3.386 -8.182 1.00 0.00 44 ASN A C 6
ATOM 5528 O O . ASN A 1 44 ? 15.573 3.799 -8.212 1.00 0.00 44 ASN A O 6
ATOM 5539 N N . PRO A 1 45 ? 13.962 2.524 -9.112 1.00 0.00 45 PRO A N 6
ATOM 5540 C CA . PRO A 1 45 ? 14.713 2.210 -10.333 1.00 0.00 45 PRO A CA 6
ATOM 5541 C C . PRO A 1 45 ? 14.563 3.308 -11.385 1.00 0.00 45 PRO A C 6
ATOM 5542 O O . PRO A 1 45 ? 15.351 3.400 -12.327 1.00 0.00 45 PRO A O 6
ATOM 5553 N N . GLY A 1 46 ? 13.541 4.142 -11.212 1.00 0.00 46 GLY A N 6
ATOM 5554 C CA . GLY A 1 46 ? 13.275 5.202 -12.163 1.00 0.00 46 GLY A CA 6
ATOM 5555 C C . GLY A 1 46 ? 11.851 5.721 -12.075 1.00 0.00 46 GLY A C 6
ATOM 5556 O O . GLY A 1 46 ? 11.620 6.849 -11.640 1.00 0.00 46 GLY A O 6
ATOM 5560 N N . ASN A 1 47 ? 10.893 4.895 -12.469 1.00 0.00 47 ASN A N 6
ATOM 5561 C CA . ASN A 1 47 ? 9.493 5.313 -12.538 1.00 0.00 47 ASN A CA 6
ATOM 5562 C C . ASN A 1 47 ? 8.676 4.781 -11.363 1.00 0.00 47 ASN A C 6
ATOM 5563 O O . ASN A 1 47 ? 7.639 5.345 -11.017 1.00 0.00 47 ASN A O 6
ATOM 5574 N N . ASN A 1 48 ? 9.160 3.710 -10.740 1.00 0.00 48 ASN A N 6
ATOM 5575 C CA . ASN A 1 48 ? 8.428 3.036 -9.659 1.00 0.00 48 ASN A CA 6
ATOM 5576 C C . ASN A 1 48 ? 8.158 3.961 -8.474 1.00 0.00 48 ASN A C 6
ATOM 5577 O O . ASN A 1 48 ? 7.318 3.656 -7.628 1.00 0.00 48 ASN A O 6
ATOM 5588 N N . LYS A 1 49 ? 8.873 5.080 -8.407 1.00 0.00 49 LYS A N 6
ATOM 5589 C CA . LYS A 1 49 ? 8.707 6.037 -7.312 1.00 0.00 49 LYS A CA 6
ATOM 5590 C C . LYS A 1 49 ? 7.271 6.563 -7.227 1.00 0.00 49 LYS A C 6
ATOM 5591 O O . LYS A 1 49 ? 6.870 7.110 -6.200 1.00 0.00 49 LYS A O 6
ATOM 5610 N N . GLU A 1 50 ? 6.498 6.390 -8.300 1.00 0.00 50 GLU A N 6
ATOM 5611 C CA . GLU A 1 50 ? 5.111 6.834 -8.323 1.00 0.00 50 GLU A CA 6
ATOM 5612 C C . GLU A 1 50 ? 4.290 6.102 -7.261 1.00 0.00 50 GLU A C 6
ATOM 5613 O O . GLU A 1 50 ? 3.305 6.631 -6.745 1.00 0.00 50 GLU A O 6
ATOM 5625 N N . GLN A 1 51 ? 4.718 4.888 -6.927 1.00 0.00 51 GLN A N 6
ATOM 5626 C CA . GLN A 1 51 ? 4.036 4.073 -5.935 1.00 0.00 51 GLN A CA 6
ATOM 5627 C C . GLN A 1 51 ? 4.123 4.719 -4.561 1.00 0.00 51 GLN A C 6
ATOM 5628 O O . GLN A 1 51 ? 3.189 4.636 -3.766 1.00 0.00 51 GLN A O 6
ATOM 5642 N N . GLN A 1 52 ? 5.249 5.371 -4.297 1.00 0.00 52 GLN A N 6
ATOM 5643 C CA . GLN A 1 52 ? 5.472 6.048 -3.025 1.00 0.00 52 GLN A CA 6
ATOM 5644 C C . GLN A 1 52 ? 4.433 7.147 -2.815 1.00 0.00 52 GLN A C 6
ATOM 5645 O O . GLN A 1 52 ? 4.000 7.404 -1.688 1.00 0.00 52 GLN A O 6
ATOM 5659 N N . ASN A 1 53 ? 4.028 7.772 -3.914 1.00 0.00 53 ASN A N 6
ATOM 5660 C CA . ASN A 1 53 ? 3.037 8.842 -3.878 1.00 0.00 53 ASN A CA 6
ATOM 5661 C C . ASN A 1 53 ? 1.684 8.297 -3.444 1.00 0.00 53 ASN A C 6
ATOM 5662 O O . ASN A 1 53 ? 0.977 8.916 -2.650 1.00 0.00 53 ASN A O 6
ATOM 5673 N N . ALA A 1 54 ? 1.339 7.131 -3.973 1.00 0.00 54 ALA A N 6
ATOM 5674 C CA . ALA A 1 54 ? 0.062 6.496 -3.673 1.00 0.00 54 ALA A CA 6
ATOM 5675 C C . ALA A 1 54 ? 0.086 5.847 -2.294 1.00 0.00 54 ALA A C 6
ATOM 5676 O O . ALA A 1 54 ? -0.916 5.836 -1.580 1.00 0.00 54 ALA A O 6
ATOM 5683 N N . PHE A 1 55 ? 1.244 5.314 -1.922 1.00 0.00 55 PHE A N 6
ATOM 5684 C CA . PHE A 1 55 ? 1.418 4.679 -0.622 1.00 0.00 55 PHE A CA 6
ATOM 5685 C C . PHE A 1 55 ? 1.207 5.701 0.491 1.00 0.00 55 PHE A C 6
ATOM 5686 O O . PHE A 1 55 ? 0.718 5.372 1.570 1.00 0.00 55 PHE A O 6
ATOM 5703 N N . TYR A 1 56 ? 1.541 6.952 0.190 1.00 0.00 56 TYR A N 6
ATOM 5704 C CA . TYR A 1 56 ? 1.387 8.059 1.130 1.00 0.00 56 TYR A CA 6
ATOM 5705 C C . TYR A 1 56 ? -0.090 8.307 1.460 1.00 0.00 56 TYR A C 6
ATOM 5706 O O . TYR A 1 56 ? -0.418 8.983 2.440 1.00 0.00 56 TYR A O 6
ATOM 5724 N N . GLU A 1 57 ? -0.977 7.745 0.650 1.00 0.00 57 GLU A N 6
ATOM 5725 C CA . GLU A 1 57 ? -2.406 7.961 0.821 1.00 0.00 57 GLU A CA 6
ATOM 5726 C C . GLU A 1 57 ? -3.061 6.834 1.622 1.00 0.00 57 GLU A C 6
ATOM 5727 O O . GLU A 1 57 ? -4.171 6.997 2.130 1.00 0.00 57 GLU A O 6
ATOM 5739 N N . ILE A 1 58 ? -2.386 5.689 1.723 1.00 0.00 58 ILE A N 6
ATOM 5740 C CA . ILE A 1 58 ? -2.994 4.510 2.343 1.00 0.00 58 ILE A CA 6
ATOM 5741 C C . ILE A 1 58 ? -2.187 3.984 3.542 1.00 0.00 58 ILE A C 6
ATOM 5742 O O . ILE A 1 58 ? -2.716 3.239 4.367 1.00 0.00 58 ILE A O 6
ATOM 5758 N N . LEU A 1 59 ? -0.920 4.387 3.658 1.00 0.00 59 LEU A N 6
ATOM 5759 C CA . LEU A 1 59 ? -0.025 3.815 4.672 1.00 0.00 59 LEU A CA 6
ATOM 5760 C C . LEU A 1 59 ? -0.487 4.121 6.098 1.00 0.00 59 LEU A C 6
ATOM 5761 O O . LEU A 1 59 ? -0.075 3.456 7.049 1.00 0.00 59 LEU A O 6
ATOM 5777 N N . HIS A 1 60 ? -1.334 5.125 6.247 1.00 0.00 60 HIS A N 6
ATOM 5778 C CA . HIS A 1 60 ? -1.862 5.482 7.555 1.00 0.00 60 HIS A CA 6
ATOM 5779 C C . HIS A 1 60 ? -3.379 5.390 7.552 1.00 0.00 60 HIS A C 6
ATOM 5780 O O . HIS A 1 60 ? -3.962 4.749 8.428 1.00 0.00 60 HIS A O 6
ATOM 5795 N N . LEU A 1 61 ? -4.003 6.027 6.558 1.00 0.00 61 LEU A N 6
ATOM 5796 C CA . LEU A 1 61 ? -5.461 6.046 6.412 1.00 0.00 61 LEU A CA 6
ATOM 5797 C C . LEU A 1 61 ? -6.106 6.854 7.547 1.00 0.00 61 LEU A C 6
ATOM 5798 O O . LEU A 1 61 ? -5.856 6.590 8.724 1.00 0.00 61 LEU A O 6
ATOM 5814 N N . PRO A 1 62 ? -6.941 7.859 7.215 1.00 0.00 62 PRO A N 6
ATOM 5815 C CA . PRO A 1 62 ? -7.588 8.725 8.213 1.00 0.00 62 PRO A CA 6
ATOM 5816 C C . PRO A 1 62 ? -8.681 8.015 9.018 1.00 0.00 62 PRO A C 6
ATOM 5817 O O . PRO A 1 62 ? -9.775 8.549 9.203 1.00 0.00 62 PRO A O 6
ATOM 5828 N N . LYS A 1 63 ? -8.382 6.816 9.489 1.00 0.00 63 LYS A N 6
ATOM 5829 C CA . LYS A 1 63 ? -9.300 6.067 10.330 1.00 0.00 63 LYS A CA 6
ATOM 5830 C C . LYS A 1 63 ? -8.629 5.739 11.653 1.00 0.00 63 LYS A C 6
ATOM 5831 O O . LYS A 1 63 ? -7.701 4.904 11.658 1.00 0.00 63 LYS A O 6
ATOM 5851 N N . ALA A 1 1 ? -7.106 6.248 -12.965 1.00 0.00 1 ALA A N 7
ATOM 5852 C CA . ALA A 1 1 ? -7.380 4.891 -12.439 1.00 0.00 1 ALA A CA 7
ATOM 5853 C C . ALA A 1 1 ? -8.144 4.048 -13.459 1.00 0.00 1 ALA A C 7
ATOM 5854 O O . ALA A 1 1 ? -7.719 2.949 -13.806 1.00 0.00 1 ALA A O 7
ATOM 5863 N N . ASP A 1 2 ? -9.264 4.578 -13.944 1.00 0.00 2 ASP A N 7
ATOM 5864 C CA . ASP A 1 2 ? -10.155 3.844 -14.843 1.00 0.00 2 ASP A CA 7
ATOM 5865 C C . ASP A 1 2 ? -9.434 3.353 -16.098 1.00 0.00 2 ASP A C 7
ATOM 5866 O O . ASP A 1 2 ? -9.259 2.148 -16.284 1.00 0.00 2 ASP A O 7
ATOM 5875 N N . ASN A 1 3 ? -9.011 4.273 -16.953 1.00 0.00 3 ASN A N 7
ATOM 5876 C CA . ASN A 1 3 ? -8.390 3.894 -18.222 1.00 0.00 3 ASN A CA 7
ATOM 5877 C C . ASN A 1 3 ? -6.937 4.351 -18.290 1.00 0.00 3 ASN A C 7
ATOM 5878 O O . ASN A 1 3 ? -6.244 4.109 -19.282 1.00 0.00 3 ASN A O 7
ATOM 5889 N N . LYS A 1 4 ? -6.486 5.011 -17.238 1.00 0.00 4 LYS A N 7
ATOM 5890 C CA . LYS A 1 4 ? -5.116 5.499 -17.163 1.00 0.00 4 LYS A CA 7
ATOM 5891 C C . LYS A 1 4 ? -4.620 5.445 -15.724 1.00 0.00 4 LYS A C 7
ATOM 5892 O O . LYS A 1 4 ? -5.401 5.154 -14.816 1.00 0.00 4 LYS A O 7
ATOM 5911 N N . PHE A 1 5 ? -3.329 5.735 -15.533 1.00 0.00 5 PHE A N 7
ATOM 5912 C CA . PHE A 1 5 ? -2.661 5.632 -14.230 1.00 0.00 5 PHE A CA 7
ATOM 5913 C C . PHE A 1 5 ? -2.420 4.169 -13.848 1.00 0.00 5 PHE A C 7
ATOM 5914 O O . PHE A 1 5 ? -2.922 3.250 -14.500 1.00 0.00 5 PHE A O 7
ATOM 5931 N N . SER A 1 6 ? -1.637 3.966 -12.801 1.00 0.00 6 SER A N 7
ATOM 5932 C CA . SER A 1 6 ? -1.276 2.632 -12.342 1.00 0.00 6 SER A CA 7
ATOM 5933 C C . SER A 1 6 ? -2.420 1.994 -11.550 1.00 0.00 6 SER A C 7
ATOM 5934 O O . SER A 1 6 ? -3.360 2.677 -11.133 1.00 0.00 6 SER A O 7
ATOM 5942 N N . GLN A 1 7 ? -2.316 0.681 -11.332 1.00 0.00 7 GLN A N 7
ATOM 5943 C CA . GLN A 1 7 ? -3.317 -0.074 -10.579 1.00 0.00 7 GLN A CA 7
ATOM 5944 C C . GLN A 1 7 ? -3.353 0.397 -9.132 1.00 0.00 7 GLN A C 7
ATOM 5945 O O . GLN A 1 7 ? -4.306 0.128 -8.401 1.00 0.00 7 GLN A O 7
ATOM 5959 N N . SER A 1 8 ? -2.291 1.077 -8.723 1.00 0.00 8 SER A N 7
ATOM 5960 C CA . SER A 1 8 ? -2.228 1.688 -7.409 1.00 0.00 8 SER A CA 7
ATOM 5961 C C . SER A 1 8 ? -3.384 2.666 -7.244 1.00 0.00 8 SER A C 7
ATOM 5962 O O . SER A 1 8 ? -4.098 2.640 -6.241 1.00 0.00 8 SER A O 7
ATOM 5970 N N . ALA A 1 9 ? -3.601 3.485 -8.269 1.00 0.00 9 ALA A N 7
ATOM 5971 C CA . ALA A 1 9 ? -4.705 4.432 -8.274 1.00 0.00 9 ALA A CA 7
ATOM 5972 C C . ALA A 1 9 ? -6.029 3.688 -8.326 1.00 0.00 9 ALA A C 7
ATOM 5973 O O . ALA A 1 9 ? -7.052 4.172 -7.846 1.00 0.00 9 ALA A O 7
ATOM 5980 N N . ASN A 1 10 ? -5.993 2.499 -8.906 1.00 0.00 10 ASN A N 7
ATOM 5981 C CA . ASN A 1 10 ? -7.164 1.641 -8.954 1.00 0.00 10 ASN A CA 7
ATOM 5982 C C . ASN A 1 10 ? -7.487 1.115 -7.570 1.00 0.00 10 ASN A C 7
ATOM 5983 O O . ASN A 1 10 ? -8.656 1.005 -7.211 1.00 0.00 10 ASN A O 7
ATOM 5994 N N . LEU A 1 11 ? -6.458 0.799 -6.780 1.00 0.00 11 LEU A N 7
ATOM 5995 C CA . LEU A 1 11 ? -6.695 0.331 -5.421 1.00 0.00 11 LEU A CA 7
ATOM 5996 C C . LEU A 1 11 ? -7.238 1.471 -4.577 1.00 0.00 11 LEU A C 7
ATOM 5997 O O . LEU A 1 11 ? -8.109 1.275 -3.737 1.00 0.00 11 LEU A O 7
ATOM 6013 N N . LEU A 1 12 ? -6.726 2.662 -4.831 1.00 0.00 12 LEU A N 7
ATOM 6014 C CA . LEU A 1 12 ? -7.203 3.876 -4.178 1.00 0.00 12 LEU A CA 7
ATOM 6015 C C . LEU A 1 12 ? -8.686 4.093 -4.467 1.00 0.00 12 LEU A C 7
ATOM 6016 O O . LEU A 1 12 ? -9.473 4.395 -3.565 1.00 0.00 12 LEU A O 7
ATOM 6032 N N . ALA A 1 13 ? -9.059 3.918 -5.729 1.00 0.00 13 ALA A N 7
ATOM 6033 C CA . ALA A 1 13 ? -10.442 4.071 -6.155 1.00 0.00 13 ALA A CA 7
ATOM 6034 C C . ALA A 1 13 ? -11.313 2.928 -5.640 1.00 0.00 13 ALA A C 7
ATOM 6035 O O . ALA A 1 13 ? -12.470 3.134 -5.259 1.00 0.00 13 ALA A O 7
ATOM 6042 N N . GLU A 1 14 ? -10.757 1.724 -5.630 1.00 0.00 14 GLU A N 7
ATOM 6043 C CA . GLU A 1 14 ? -11.486 0.557 -5.160 1.00 0.00 14 GLU A CA 7
ATOM 6044 C C . GLU A 1 14 ? -11.736 0.664 -3.664 1.00 0.00 14 GLU A C 7
ATOM 6045 O O . GLU A 1 14 ? -12.863 0.514 -3.207 1.00 0.00 14 GLU A O 7
ATOM 6057 N N . ALA A 1 15 ? -10.682 0.986 -2.925 1.00 0.00 15 ALA A N 7
ATOM 6058 C CA . ALA A 1 15 ? -10.745 1.083 -1.474 1.00 0.00 15 ALA A CA 7
ATOM 6059 C C . ALA A 1 15 ? -11.708 2.175 -1.023 1.00 0.00 15 ALA A C 7
ATOM 6060 O O . ALA A 1 15 ? -12.392 2.023 -0.016 1.00 0.00 15 ALA A O 7
ATOM 6067 N N . LYS A 1 16 ? -11.763 3.269 -1.780 1.00 0.00 16 LYS A N 7
ATOM 6068 C CA . LYS A 1 16 ? -12.667 4.374 -1.464 1.00 0.00 16 LYS A CA 7
ATOM 6069 C C . LYS A 1 16 ? -14.114 3.883 -1.428 1.00 0.00 16 LYS A C 7
ATOM 6070 O O . LYS A 1 16 ? -14.865 4.199 -0.508 1.00 0.00 16 LYS A O 7
ATOM 6089 N N . LYS A 1 17 ? -14.497 3.106 -2.431 1.00 0.00 17 LYS A N 7
ATOM 6090 C CA . LYS A 1 17 ? -15.855 2.588 -2.517 1.00 0.00 17 LYS A CA 7
ATOM 6091 C C . LYS A 1 17 ? -16.029 1.373 -1.616 1.00 0.00 17 LYS A C 7
ATOM 6092 O O . LYS A 1 17 ? -17.057 1.214 -0.952 1.00 0.00 17 LYS A O 7
ATOM 6111 N N . LEU A 1 18 ? -15.009 0.531 -1.597 1.00 0.00 18 LEU A N 7
ATOM 6112 C CA . LEU A 1 18 ? -15.027 -0.704 -0.831 1.00 0.00 18 LEU A CA 7
ATOM 6113 C C . LEU A 1 18 ? -15.147 -0.436 0.665 1.00 0.00 18 LEU A C 7
ATOM 6114 O O . LEU A 1 18 ? -15.781 -1.204 1.394 1.00 0.00 18 LEU A O 7
ATOM 6130 N N . ASN A 1 19 ? -14.546 0.659 1.110 1.00 0.00 19 ASN A N 7
ATOM 6131 C CA . ASN A 1 19 ? -14.486 0.985 2.526 1.00 0.00 19 ASN A CA 7
ATOM 6132 C C . ASN A 1 19 ? -15.877 1.009 3.145 1.00 0.00 19 ASN A C 7
ATOM 6133 O O . ASN A 1 19 ? -16.128 0.349 4.149 1.00 0.00 19 ASN A O 7
ATOM 6144 N N . ASP A 1 20 ? -16.786 1.744 2.526 1.00 0.00 20 ASP A N 7
ATOM 6145 C CA . ASP A 1 20 ? -18.141 1.875 3.046 1.00 0.00 20 ASP A CA 7
ATOM 6146 C C . ASP A 1 20 ? -18.898 0.558 2.927 1.00 0.00 20 ASP A C 7
ATOM 6147 O O . ASP A 1 20 ? -19.738 0.238 3.767 1.00 0.00 20 ASP A O 7
ATOM 6156 N N . ALA A 1 21 ? -18.583 -0.209 1.889 1.00 0.00 21 ALA A N 7
ATOM 6157 C CA . ALA A 1 21 ? -19.237 -1.491 1.652 1.00 0.00 21 ALA A CA 7
ATOM 6158 C C . ALA A 1 21 ? -18.943 -2.481 2.779 1.00 0.00 21 ALA A C 7
ATOM 6159 O O . ALA A 1 21 ? -19.832 -3.199 3.231 1.00 0.00 21 ALA A O 7
ATOM 6166 N N . GLN A 1 22 ? -17.696 -2.509 3.238 1.00 0.00 22 GLN A N 7
ATOM 6167 C CA . GLN A 1 22 ? -17.302 -3.417 4.312 1.00 0.00 22 GLN A CA 7
ATOM 6168 C C . GLN A 1 22 ? -17.462 -2.770 5.687 1.00 0.00 22 GLN A C 7
ATOM 6169 O O . GLN A 1 22 ? -17.162 -3.387 6.711 1.00 0.00 22 GLN A O 7
ATOM 6183 N N . GLY A 1 23 ? -17.940 -1.534 5.701 1.00 0.00 23 GLY A N 7
ATOM 6184 C CA . GLY A 1 23 ? -18.231 -0.863 6.954 1.00 0.00 23 GLY A CA 7
ATOM 6185 C C . GLY A 1 23 ? -17.002 -0.256 7.596 1.00 0.00 23 GLY A C 7
ATOM 6186 O O . GLY A 1 23 ? -16.784 -0.404 8.796 1.00 0.00 23 GLY A O 7
ATOM 6190 N N . GLY A 1 24 ? -16.193 0.424 6.796 1.00 0.00 24 GLY A N 7
ATOM 6191 C CA . GLY A 1 24 ? -15.022 1.094 7.324 1.00 0.00 24 GLY A CA 7
ATOM 6192 C C . GLY A 1 24 ? -13.817 0.180 7.411 1.00 0.00 24 GLY A C 7
ATOM 6193 O O . GLY A 1 24 ? -13.867 -0.866 8.062 1.00 0.00 24 GLY A O 7
ATOM 6197 N N . ILE A 1 25 ? -12.732 0.571 6.762 1.00 0.00 25 ILE A N 7
ATOM 6198 C CA . ILE A 1 25 ? -11.505 -0.207 6.799 1.00 0.00 25 ILE A CA 7
ATOM 6199 C C . ILE A 1 25 ? -10.789 -0.015 8.130 1.00 0.00 25 ILE A C 7
ATOM 6200 O O . ILE A 1 25 ? -10.611 1.107 8.606 1.00 0.00 25 ILE A O 7
ATOM 6216 N N . THR A 1 26 ? -10.413 -1.124 8.739 1.00 0.00 26 THR A N 7
ATOM 6217 C CA . THR A 1 26 ? -9.721 -1.118 10.014 1.00 0.00 26 THR A CA 7
ATOM 6218 C C . THR A 1 26 ? -8.214 -1.105 9.811 1.00 0.00 26 THR A C 7
ATOM 6219 O O . THR A 1 26 ? -7.743 -1.115 8.669 1.00 0.00 26 THR A O 7
ATOM 6230 N N . GLU A 1 27 ? -7.461 -1.092 10.906 1.00 0.00 27 GLU A N 7
ATOM 6231 C CA . GLU A 1 27 ? -6.008 -1.132 10.824 1.00 0.00 27 GLU A CA 7
ATOM 6232 C C . GLU A 1 27 ? -5.564 -2.381 10.074 1.00 0.00 27 GLU A C 7
ATOM 6233 O O . GLU A 1 27 ? -4.645 -2.336 9.259 1.00 0.00 27 GLU A O 7
ATOM 6245 N N . GLU A 1 28 ? -6.267 -3.478 10.321 1.00 0.00 28 GLU A N 7
ATOM 6246 C CA . GLU A 1 28 ? -5.970 -4.743 9.665 1.00 0.00 28 GLU A CA 7
ATOM 6247 C C . GLU A 1 28 ? -6.270 -4.654 8.175 1.00 0.00 28 GLU A C 7
ATOM 6248 O O . GLU A 1 28 ? -5.475 -5.082 7.339 1.00 0.00 28 GLU A O 7
ATOM 6260 N N . GLN A 1 29 ? -7.421 -4.084 7.854 1.00 0.00 29 GLN A N 7
ATOM 6261 C CA . GLN A 1 29 ? -7.862 -3.970 6.472 1.00 0.00 29 GLN A CA 7
ATOM 6262 C C . GLN A 1 29 ? -6.924 -3.080 5.664 1.00 0.00 29 GLN A C 7
ATOM 6263 O O . GLN A 1 29 ? -6.511 -3.444 4.566 1.00 0.00 29 GLN A O 7
ATOM 6277 N N . ARG A 1 30 ? -6.576 -1.921 6.212 1.00 0.00 30 ARG A N 7
ATOM 6278 C CA . ARG A 1 30 ? -5.691 -0.992 5.517 1.00 0.00 30 ARG A CA 7
ATOM 6279 C C . ARG A 1 30 ? -4.267 -1.534 5.452 1.00 0.00 30 ARG A C 7
ATOM 6280 O O . ARG A 1 30 ? -3.529 -1.251 4.509 1.00 0.00 30 ARG A O 7
ATOM 6301 N N . ASN A 1 31 ? -3.887 -2.327 6.446 1.00 0.00 31 ASN A N 7
ATOM 6302 C CA . ASN A 1 31 ? -2.586 -2.985 6.437 1.00 0.00 31 ASN A CA 7
ATOM 6303 C C . ASN A 1 31 ? -2.601 -4.125 5.424 1.00 0.00 31 ASN A C 7
ATOM 6304 O O . ASN A 1 31 ? -1.556 -4.637 5.020 1.00 0.00 31 ASN A O 7
ATOM 6315 N N . GLY A 1 32 ? -3.803 -4.485 4.988 1.00 0.00 32 GLY A N 7
ATOM 6316 C CA . GLY A 1 32 ? -3.963 -5.556 4.030 1.00 0.00 32 GLY A CA 7
ATOM 6317 C C . GLY A 1 32 ? -3.984 -5.031 2.616 1.00 0.00 32 GLY A C 7
ATOM 6318 O O . GLY A 1 32 ? -4.240 -5.773 1.667 1.00 0.00 32 GLY A O 7
ATOM 6322 N N . PHE A 1 33 ? -3.731 -3.737 2.476 1.00 0.00 33 PHE A N 7
ATOM 6323 C CA . PHE A 1 33 ? -3.617 -3.130 1.163 1.00 0.00 33 PHE A CA 7
ATOM 6324 C C . PHE A 1 33 ? -2.179 -2.742 0.860 1.00 0.00 33 PHE A C 7
ATOM 6325 O O . PHE A 1 33 ? -1.848 -2.436 -0.278 1.00 0.00 33 PHE A O 7
ATOM 6342 N N . ILE A 1 34 ? -1.331 -2.788 1.882 1.00 0.00 34 ILE A N 7
ATOM 6343 C CA . ILE A 1 34 ? 0.060 -2.353 1.763 1.00 0.00 34 ILE A CA 7
ATOM 6344 C C . ILE A 1 34 ? 0.775 -3.035 0.595 1.00 0.00 34 ILE A C 7
ATOM 6345 O O . ILE A 1 34 ? 1.309 -2.366 -0.294 1.00 0.00 34 ILE A O 7
ATOM 6361 N N . GLN A 1 35 ? 0.753 -4.361 0.586 1.00 0.00 35 GLN A N 7
ATOM 6362 C CA . GLN A 1 35 ? 1.503 -5.137 -0.395 1.00 0.00 35 GLN A CA 7
ATOM 6363 C C . GLN A 1 35 ? 0.985 -4.918 -1.806 1.00 0.00 35 GLN A C 7
ATOM 6364 O O . GLN A 1 35 ? 1.760 -4.824 -2.757 1.00 0.00 35 GLN A O 7
ATOM 6378 N N . SER A 1 36 ? -0.321 -4.828 -1.935 1.00 0.00 36 SER A N 7
ATOM 6379 C CA . SER A 1 36 ? -0.950 -4.683 -3.240 1.00 0.00 36 SER A CA 7
ATOM 6380 C C . SER A 1 36 ? -0.864 -3.242 -3.734 1.00 0.00 36 SER A C 7
ATOM 6381 O O . SER A 1 36 ? -0.831 -2.991 -4.938 1.00 0.00 36 SER A O 7
ATOM 6389 N N . LEU A 1 37 ? -0.816 -2.302 -2.800 1.00 0.00 37 LEU A N 7
ATOM 6390 C CA . LEU A 1 37 ? -0.768 -0.890 -3.141 1.00 0.00 37 LEU A CA 7
ATOM 6391 C C . LEU A 1 37 ? 0.610 -0.520 -3.679 1.00 0.00 37 LEU A C 7
ATOM 6392 O O . LEU A 1 37 ? 0.722 0.151 -4.704 1.00 0.00 37 LEU A O 7
ATOM 6408 N N . LYS A 1 38 ? 1.657 -0.968 -2.998 1.00 0.00 38 LYS A N 7
ATOM 6409 C CA . LYS A 1 38 ? 3.011 -0.749 -3.488 1.00 0.00 38 LYS A CA 7
ATOM 6410 C C . LYS A 1 38 ? 3.332 -1.724 -4.618 1.00 0.00 38 LYS A C 7
ATOM 6411 O O . LYS A 1 38 ? 4.204 -1.466 -5.447 1.00 0.00 38 LYS A O 7
ATOM 6430 N N . ASP A 1 39 ? 2.623 -2.859 -4.612 1.00 0.00 39 ASP A N 7
ATOM 6431 C CA . ASP A 1 39 ? 2.699 -3.868 -5.678 1.00 0.00 39 ASP A CA 7
ATOM 6432 C C . ASP A 1 39 ? 4.115 -4.434 -5.825 1.00 0.00 39 ASP A C 7
ATOM 6433 O O . ASP A 1 39 ? 4.446 -5.066 -6.827 1.00 0.00 39 ASP A O 7
ATOM 6442 N N . ASP A 1 40 ? 4.933 -4.231 -4.797 1.00 0.00 40 ASP A N 7
ATOM 6443 C CA . ASP A 1 40 ? 6.347 -4.599 -4.839 1.00 0.00 40 ASP A CA 7
ATOM 6444 C C . ASP A 1 40 ? 7.028 -3.943 -6.029 1.00 0.00 40 ASP A C 7
ATOM 6445 O O . ASP A 1 40 ? 7.779 -4.592 -6.758 1.00 0.00 40 ASP A O 7
ATOM 6454 N N . ALA A 1 41 ? 6.727 -2.667 -6.246 1.00 0.00 41 ALA A N 7
ATOM 6455 C CA . ALA A 1 41 ? 7.354 -1.910 -7.317 1.00 0.00 41 ALA A CA 7
ATOM 6456 C C . ALA A 1 41 ? 8.848 -1.793 -7.069 1.00 0.00 41 ALA A C 7
ATOM 6457 O O . ALA A 1 41 ? 9.305 -0.912 -6.336 1.00 0.00 41 ALA A O 7
ATOM 6464 N N . LYS A 1 42 ? 9.599 -2.705 -7.665 1.00 0.00 42 LYS A N 7
ATOM 6465 C CA . LYS A 1 42 ? 11.036 -2.767 -7.480 1.00 0.00 42 LYS A CA 7
ATOM 6466 C C . LYS A 1 42 ? 11.718 -1.730 -8.363 1.00 0.00 42 LYS A C 7
ATOM 6467 O O . LYS A 1 42 ? 12.280 -2.055 -9.411 1.00 0.00 42 LYS A O 7
ATOM 6486 N N . THR A 1 43 ? 11.633 -0.478 -7.927 1.00 0.00 43 THR A N 7
ATOM 6487 C CA . THR A 1 43 ? 12.180 0.655 -8.662 1.00 0.00 43 THR A CA 7
ATOM 6488 C C . THR A 1 43 ? 11.542 0.754 -10.051 1.00 0.00 43 THR A C 7
ATOM 6489 O O . THR A 1 43 ? 12.187 0.515 -11.072 1.00 0.00 43 THR A O 7
ATOM 6500 N N . ASN A 1 44 ? 10.259 1.090 -10.078 1.00 0.00 44 ASN A N 7
ATOM 6501 C CA . ASN A 1 44 ? 9.530 1.221 -11.334 1.00 0.00 44 ASN A CA 7
ATOM 6502 C C . ASN A 1 44 ? 9.166 2.674 -11.593 1.00 0.00 44 ASN A C 7
ATOM 6503 O O . ASN A 1 44 ? 8.258 3.213 -10.961 1.00 0.00 44 ASN A O 7
ATOM 6514 N N . PRO A 1 45 ? 9.893 3.331 -12.508 1.00 0.00 45 PRO A N 7
ATOM 6515 C CA . PRO A 1 45 ? 9.626 4.722 -12.897 1.00 0.00 45 PRO A CA 7
ATOM 6516 C C . PRO A 1 45 ? 8.248 4.899 -13.536 1.00 0.00 45 PRO A C 7
ATOM 6517 O O . PRO A 1 45 ? 7.577 3.923 -13.877 1.00 0.00 45 PRO A O 7
ATOM 6528 N N . GLY A 1 46 ? 7.840 6.145 -13.708 1.00 0.00 46 GLY A N 7
ATOM 6529 C CA . GLY A 1 46 ? 6.554 6.428 -14.305 1.00 0.00 46 GLY A CA 7
ATOM 6530 C C . GLY A 1 46 ? 5.477 6.628 -13.263 1.00 0.00 46 GLY A C 7
ATOM 6531 O O . GLY A 1 46 ? 5.741 7.170 -12.187 1.00 0.00 46 GLY A O 7
ATOM 6535 N N . ASN A 1 47 ? 4.270 6.178 -13.565 1.00 0.00 47 ASN A N 7
ATOM 6536 C CA . ASN A 1 47 ? 3.153 6.322 -12.640 1.00 0.00 47 ASN A CA 7
ATOM 6537 C C . ASN A 1 47 ? 3.175 5.194 -11.616 1.00 0.00 47 ASN A C 7
ATOM 6538 O O . ASN A 1 47 ? 2.547 5.271 -10.563 1.00 0.00 47 ASN A O 7
ATOM 6549 N N . ASN A 1 48 ? 3.924 4.149 -11.926 1.00 0.00 48 ASN A N 7
ATOM 6550 C CA . ASN A 1 48 ? 4.113 3.038 -10.999 1.00 0.00 48 ASN A CA 7
ATOM 6551 C C . ASN A 1 48 ? 4.950 3.480 -9.809 1.00 0.00 48 ASN A C 7
ATOM 6552 O O . ASN A 1 48 ? 4.978 2.826 -8.774 1.00 0.00 48 ASN A O 7
ATOM 6563 N N . LYS A 1 49 ? 5.644 4.594 -9.972 1.00 0.00 49 LYS A N 7
ATOM 6564 C CA . LYS A 1 49 ? 6.436 5.175 -8.899 1.00 0.00 49 LYS A CA 7
ATOM 6565 C C . LYS A 1 49 ? 5.537 5.928 -7.912 1.00 0.00 49 LYS A C 7
ATOM 6566 O O . LYS A 1 49 ? 5.956 6.284 -6.811 1.00 0.00 49 LYS A O 7
ATOM 6585 N N . GLU A 1 50 ? 4.284 6.133 -8.302 1.00 0.00 50 GLU A N 7
ATOM 6586 C CA . GLU A 1 50 ? 3.344 6.911 -7.503 1.00 0.00 50 GLU A CA 7
ATOM 6587 C C . GLU A 1 50 ? 2.889 6.150 -6.261 1.00 0.00 50 GLU A C 7
ATOM 6588 O O . GLU A 1 50 ? 2.487 6.760 -5.270 1.00 0.00 50 GLU A O 7
ATOM 6600 N N . GLN A 1 51 ? 2.947 4.822 -6.319 1.00 0.00 51 GLN A N 7
ATOM 6601 C CA . GLN A 1 51 ? 2.490 3.983 -5.213 1.00 0.00 51 GLN A CA 7
ATOM 6602 C C . GLN A 1 51 ? 3.163 4.341 -3.886 1.00 0.00 51 GLN A C 7
ATOM 6603 O O . GLN A 1 51 ? 2.554 4.201 -2.831 1.00 0.00 51 GLN A O 7
ATOM 6617 N N . GLN A 1 52 ? 4.417 4.787 -3.935 1.00 0.00 52 GLN A N 7
ATOM 6618 C CA . GLN A 1 52 ? 5.127 5.184 -2.721 1.00 0.00 52 GLN A CA 7
ATOM 6619 C C . GLN A 1 52 ? 4.387 6.317 -2.011 1.00 0.00 52 GLN A C 7
ATOM 6620 O O . GLN A 1 52 ? 4.240 6.306 -0.788 1.00 0.00 52 GLN A O 7
ATOM 6634 N N . ASN A 1 53 ? 3.909 7.284 -2.784 1.00 0.00 53 ASN A N 7
ATOM 6635 C CA . ASN A 1 53 ? 3.127 8.389 -2.238 1.00 0.00 53 ASN A CA 7
ATOM 6636 C C . ASN A 1 53 ? 1.814 7.864 -1.672 1.00 0.00 53 ASN A C 7
ATOM 6637 O O . ASN A 1 53 ? 1.337 8.323 -0.632 1.00 0.00 53 ASN A O 7
ATOM 6648 N N . ALA A 1 54 ? 1.247 6.882 -2.363 1.00 0.00 54 ALA A N 7
ATOM 6649 C CA . ALA A 1 54 ? 0.003 6.254 -1.938 1.00 0.00 54 ALA A CA 7
ATOM 6650 C C . ALA A 1 54 ? 0.209 5.452 -0.656 1.00 0.00 54 ALA A C 7
ATOM 6651 O O . ALA A 1 54 ? -0.706 5.316 0.150 1.00 0.00 54 ALA A O 7
ATOM 6658 N N . PHE A 1 55 ? 1.417 4.923 -0.479 1.00 0.00 55 PHE A N 7
ATOM 6659 C CA . PHE A 1 55 ? 1.768 4.165 0.719 1.00 0.00 55 PHE A CA 7
ATOM 6660 C C . PHE A 1 55 ? 1.542 5.002 1.976 1.00 0.00 55 PHE A C 7
ATOM 6661 O O . PHE A 1 55 ? 0.977 4.528 2.960 1.00 0.00 55 PHE A O 7
ATOM 6678 N N . TYR A 1 56 ? 1.976 6.251 1.938 1.00 0.00 56 TYR A N 7
ATOM 6679 C CA . TYR A 1 56 ? 1.794 7.144 3.074 1.00 0.00 56 TYR A CA 7
ATOM 6680 C C . TYR A 1 56 ? 0.327 7.539 3.202 1.00 0.00 56 TYR A C 7
ATOM 6681 O O . TYR A 1 56 ? -0.159 7.824 4.297 1.00 0.00 56 TYR A O 7
ATOM 6699 N N . GLU A 1 57 ? -0.378 7.515 2.078 1.00 0.00 57 GLU A N 7
ATOM 6700 C CA . GLU A 1 57 ? -1.780 7.904 2.035 1.00 0.00 57 GLU A CA 7
ATOM 6701 C C . GLU A 1 57 ? -2.681 6.778 2.542 1.00 0.00 57 GLU A C 7
ATOM 6702 O O . GLU A 1 57 ? -3.762 7.030 3.067 1.00 0.00 57 GLU A O 7
ATOM 6714 N N . ILE A 1 58 ? -2.249 5.536 2.374 1.00 0.00 58 ILE A N 7
ATOM 6715 C CA . ILE A 1 58 ? -3.009 4.399 2.879 1.00 0.00 58 ILE A CA 7
ATOM 6716 C C . ILE A 1 58 ? -2.663 4.147 4.345 1.00 0.00 58 ILE A C 7
ATOM 6717 O O . ILE A 1 58 ? -3.463 3.594 5.104 1.00 0.00 58 ILE A O 7
ATOM 6733 N N . LEU A 1 59 ? -1.475 4.584 4.741 1.00 0.00 59 LEU A N 7
ATOM 6734 C CA . LEU A 1 59 ? -1.016 4.433 6.115 1.00 0.00 59 LEU A CA 7
ATOM 6735 C C . LEU A 1 59 ? -1.629 5.510 7.009 1.00 0.00 59 LEU A C 7
ATOM 6736 O O . LEU A 1 59 ? -1.788 5.317 8.212 1.00 0.00 59 LEU A O 7
ATOM 6752 N N . HIS A 1 60 ? -1.977 6.640 6.416 1.00 0.00 60 HIS A N 7
ATOM 6753 C CA . HIS A 1 60 ? -2.537 7.758 7.166 1.00 0.00 60 HIS A CA 7
ATOM 6754 C C . HIS A 1 60 ? -3.837 8.234 6.530 1.00 0.00 60 HIS A C 7
ATOM 6755 O O . HIS A 1 60 ? -4.340 7.611 5.602 1.00 0.00 60 HIS A O 7
ATOM 6770 N N . LEU A 1 61 ? -4.400 9.310 7.056 1.00 0.00 61 LEU A N 7
ATOM 6771 C CA . LEU A 1 61 ? -5.606 9.894 6.483 1.00 0.00 61 LEU A CA 7
ATOM 6772 C C . LEU A 1 61 ? -5.248 11.069 5.579 1.00 0.00 61 LEU A C 7
ATOM 6773 O O . LEU A 1 61 ? -4.647 12.045 6.031 1.00 0.00 61 LEU A O 7
ATOM 6789 N N . PRO A 1 62 ? -5.593 10.978 4.285 1.00 0.00 62 PRO A N 7
ATOM 6790 C CA . PRO A 1 62 ? -5.303 12.036 3.313 1.00 0.00 62 PRO A CA 7
ATOM 6791 C C . PRO A 1 62 ? -6.024 13.339 3.639 1.00 0.00 62 PRO A C 7
ATOM 6792 O O . PRO A 1 62 ? -7.240 13.346 3.861 1.00 0.00 62 PRO A O 7
ATOM 6803 N N . LYS A 1 63 ? -5.259 14.427 3.654 1.00 0.00 63 LYS A N 7
ATOM 6804 C CA . LYS A 1 63 ? -5.765 15.762 3.954 1.00 0.00 63 LYS A CA 7
ATOM 6805 C C . LYS A 1 63 ? -6.277 15.846 5.390 1.00 0.00 63 LYS A C 7
ATOM 6806 O O . LYS A 1 63 ? -5.480 16.213 6.279 1.00 0.00 63 LYS A O 7
ATOM 6826 N N . ALA A 1 1 ? 7.350 -0.730 -15.668 1.00 0.00 1 ALA A N 8
ATOM 6827 C CA . ALA A 1 1 ? 5.870 -0.770 -15.686 1.00 0.00 1 ALA A CA 8
ATOM 6828 C C . ALA A 1 1 ? 5.367 -1.025 -17.100 1.00 0.00 1 ALA A C 8
ATOM 6829 O O . ALA A 1 1 ? 5.657 -0.257 -18.017 1.00 0.00 1 ALA A O 8
ATOM 6838 N N . ASP A 1 2 ? 4.614 -2.105 -17.278 1.00 0.00 2 ASP A N 8
ATOM 6839 C CA . ASP A 1 2 ? 4.130 -2.480 -18.598 1.00 0.00 2 ASP A CA 8
ATOM 6840 C C . ASP A 1 2 ? 2.656 -2.130 -18.776 1.00 0.00 2 ASP A C 8
ATOM 6841 O O . ASP A 1 2 ? 2.326 -1.133 -19.415 1.00 0.00 2 ASP A O 8
ATOM 6850 N N . ASN A 1 3 ? 1.771 -2.940 -18.207 1.00 0.00 3 ASN A N 8
ATOM 6851 C CA . ASN A 1 3 ? 0.337 -2.752 -18.422 1.00 0.00 3 ASN A CA 8
ATOM 6852 C C . ASN A 1 3 ? -0.390 -2.396 -17.133 1.00 0.00 3 ASN A C 8
ATOM 6853 O O . ASN A 1 3 ? -1.341 -1.612 -17.151 1.00 0.00 3 ASN A O 8
ATOM 6864 N N . LYS A 1 4 ? 0.051 -2.957 -16.015 1.00 0.00 4 LYS A N 8
ATOM 6865 C CA . LYS A 1 4 ? -0.575 -2.665 -14.732 1.00 0.00 4 LYS A CA 8
ATOM 6866 C C . LYS A 1 4 ? -0.299 -1.218 -14.338 1.00 0.00 4 LYS A C 8
ATOM 6867 O O . LYS A 1 4 ? -1.159 -0.540 -13.777 1.00 0.00 4 LYS A O 8
ATOM 6886 N N . PHE A 1 5 ? 0.912 -0.765 -14.664 1.00 0.00 5 PHE A N 8
ATOM 6887 C CA . PHE A 1 5 ? 1.348 0.616 -14.460 1.00 0.00 5 PHE A CA 8
ATOM 6888 C C . PHE A 1 5 ? 1.383 0.991 -12.978 1.00 0.00 5 PHE A C 8
ATOM 6889 O O . PHE A 1 5 ? 2.445 0.980 -12.356 1.00 0.00 5 PHE A O 8
ATOM 6906 N N . SER A 1 6 ? 0.228 1.307 -12.421 1.00 0.00 6 SER A N 8
ATOM 6907 C CA . SER A 1 6 ? 0.124 1.660 -11.018 1.00 0.00 6 SER A CA 8
ATOM 6908 C C . SER A 1 6 ? -1.247 1.267 -10.480 1.00 0.00 6 SER A C 8
ATOM 6909 O O . SER A 1 6 ? -2.196 2.052 -10.524 1.00 0.00 6 SER A O 8
ATOM 6917 N N . GLN A 1 7 ? -1.348 0.045 -9.969 1.00 0.00 7 GLN A N 8
ATOM 6918 C CA . GLN A 1 7 ? -2.619 -0.462 -9.460 1.00 0.00 7 GLN A CA 8
ATOM 6919 C C . GLN A 1 7 ? -3.081 0.356 -8.265 1.00 0.00 7 GLN A C 8
ATOM 6920 O O . GLN A 1 7 ? -4.234 0.273 -7.857 1.00 0.00 7 GLN A O 8
ATOM 6934 N N . SER A 1 8 ? -2.176 1.149 -7.710 1.00 0.00 8 SER A N 8
ATOM 6935 C CA . SER A 1 8 ? -2.497 1.989 -6.576 1.00 0.00 8 SER A CA 8
ATOM 6936 C C . SER A 1 8 ? -3.652 2.921 -6.922 1.00 0.00 8 SER A C 8
ATOM 6937 O O . SER A 1 8 ? -4.635 2.995 -6.189 1.00 0.00 8 SER A O 8
ATOM 6945 N N . ALA A 1 9 ? -3.556 3.565 -8.085 1.00 0.00 9 ALA A N 8
ATOM 6946 C CA . ALA A 1 9 ? -4.581 4.499 -8.537 1.00 0.00 9 ALA A CA 8
ATOM 6947 C C . ALA A 1 9 ? -5.900 3.775 -8.743 1.00 0.00 9 ALA A C 8
ATOM 6948 O O . ALA A 1 9 ? -6.977 4.338 -8.551 1.00 0.00 9 ALA A O 8
ATOM 6955 N N . ASN A 1 10 ? -5.798 2.513 -9.117 1.00 0.00 10 ASN A N 8
ATOM 6956 C CA . ASN A 1 10 ? -6.966 1.681 -9.330 1.00 0.00 10 ASN A CA 8
ATOM 6957 C C . ASN A 1 10 ? -7.572 1.259 -7.998 1.00 0.00 10 ASN A C 8
ATOM 6958 O O . ASN A 1 10 ? -8.790 1.300 -7.825 1.00 0.00 10 ASN A O 8
ATOM 6969 N N . LEU A 1 11 ? -6.717 0.874 -7.048 1.00 0.00 11 LEU A N 8
ATOM 6970 C CA . LEU A 1 11 ? -7.190 0.368 -5.767 1.00 0.00 11 LEU A CA 8
ATOM 6971 C C . LEU A 1 11 ? -7.809 1.479 -4.945 1.00 0.00 11 LEU A C 8
ATOM 6972 O O . LEU A 1 11 ? -8.766 1.254 -4.225 1.00 0.00 11 LEU A O 8
ATOM 6988 N N . LEU A 1 12 ? -7.259 2.676 -5.066 1.00 0.00 12 LEU A N 8
ATOM 6989 C CA . LEU A 1 12 ? -7.790 3.838 -4.364 1.00 0.00 12 LEU A CA 8
ATOM 6990 C C . LEU A 1 12 ? -9.265 4.033 -4.682 1.00 0.00 12 LEU A C 8
ATOM 6991 O O . LEU A 1 12 ? -10.081 4.237 -3.786 1.00 0.00 12 LEU A O 8
ATOM 7007 N N . ALA A 1 13 ? -9.598 3.940 -5.960 1.00 0.00 13 ALA A N 8
ATOM 7008 C CA . ALA A 1 13 ? -10.972 4.084 -6.401 1.00 0.00 13 ALA A CA 8
ATOM 7009 C C . ALA A 1 13 ? -11.826 2.921 -5.912 1.00 0.00 13 ALA A C 8
ATOM 7010 O O . ALA A 1 13 ? -12.958 3.112 -5.469 1.00 0.00 13 ALA A O 8
ATOM 7017 N N . GLU A 1 14 ? -11.266 1.717 -5.971 1.00 0.00 14 GLU A N 8
ATOM 7018 C CA . GLU A 1 14 ? -12.005 0.516 -5.591 1.00 0.00 14 GLU A CA 8
ATOM 7019 C C . GLU A 1 14 ? -12.217 0.465 -4.083 1.00 0.00 14 GLU A C 8
ATOM 7020 O O . GLU A 1 14 ? -13.308 0.156 -3.609 1.00 0.00 14 GLU A O 8
ATOM 7032 N N . ALA A 1 15 ? -11.164 0.773 -3.343 1.00 0.00 15 ALA A N 8
ATOM 7033 C CA . ALA A 1 15 ? -11.207 0.801 -1.891 1.00 0.00 15 ALA A CA 8
ATOM 7034 C C . ALA A 1 15 ? -12.239 1.800 -1.386 1.00 0.00 15 ALA A C 8
ATOM 7035 O O . ALA A 1 15 ? -12.914 1.551 -0.393 1.00 0.00 15 ALA A O 8
ATOM 7042 N N . LYS A 1 16 ? -12.376 2.927 -2.083 1.00 0.00 16 LYS A N 8
ATOM 7043 C CA . LYS A 1 16 ? -13.373 3.926 -1.710 1.00 0.00 16 LYS A CA 8
ATOM 7044 C C . LYS A 1 16 ? -14.779 3.347 -1.781 1.00 0.00 16 LYS A C 8
ATOM 7045 O O . LYS A 1 16 ? -15.618 3.632 -0.929 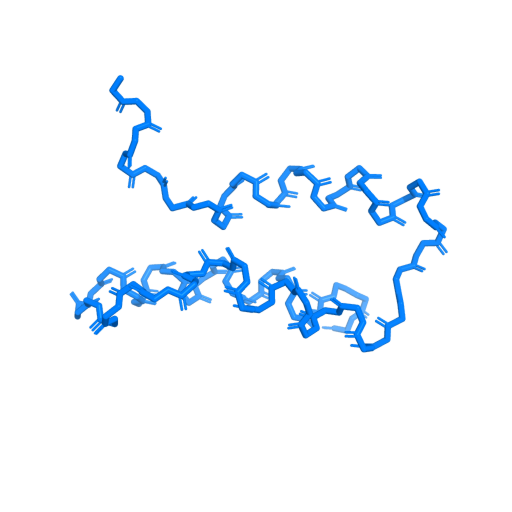1.00 0.00 16 LYS A O 8
ATOM 7064 N N . LYS A 1 17 ? -15.025 2.528 -2.792 1.00 0.00 17 LYS A N 8
ATOM 7065 C CA . LYS A 1 17 ? -16.322 1.882 -2.959 1.00 0.00 17 LYS A CA 8
ATOM 7066 C C . LYS A 1 17 ? -16.464 0.734 -1.967 1.00 0.00 17 LYS A C 8
ATOM 7067 O O . LYS A 1 17 ? -17.472 0.603 -1.271 1.00 0.00 17 LYS A O 8
ATOM 7086 N N . LEU A 1 18 ? -15.412 -0.062 -1.892 1.00 0.00 18 LEU A N 8
ATOM 7087 C CA . LEU A 1 18 ? -15.397 -1.293 -1.118 1.00 0.00 18 LEU A CA 8
ATOM 7088 C C . LEU A 1 18 ? -15.428 -1.030 0.387 1.00 0.00 18 LEU A C 8
ATOM 7089 O O . LEU A 1 18 ? -16.341 -1.470 1.089 1.00 0.00 18 LEU A O 8
ATOM 7105 N N . ASN A 1 19 ? -14.432 -0.301 0.872 1.00 0.00 19 ASN A N 8
ATOM 7106 C CA . ASN A 1 19 ? -14.233 -0.119 2.306 1.00 0.00 19 ASN A CA 8
ATOM 7107 C C . ASN A 1 19 ? -15.325 0.741 2.925 1.00 0.00 19 ASN A C 8
ATOM 7108 O O . ASN A 1 19 ? -15.655 0.577 4.098 1.00 0.00 19 ASN A O 8
ATOM 7119 N N . ASP A 1 20 ? -15.892 1.651 2.141 1.00 0.00 20 ASP A N 8
ATOM 7120 C CA . ASP A 1 20 ? -16.924 2.556 2.646 1.00 0.00 20 ASP A CA 8
ATOM 7121 C C . ASP A 1 20 ? -18.164 1.779 3.064 1.00 0.00 20 ASP A C 8
ATOM 7122 O O . ASP A 1 20 ? -18.809 2.108 4.058 1.00 0.00 20 ASP A O 8
ATOM 7131 N N . ALA A 1 21 ? -18.475 0.731 2.312 1.00 0.00 21 ALA A N 8
ATOM 7132 C CA . ALA A 1 21 ? -19.604 -0.132 2.632 1.00 0.00 21 ALA A CA 8
ATOM 7133 C C . ALA A 1 21 ? -19.335 -0.901 3.920 1.00 0.00 21 ALA A C 8
ATOM 7134 O O . ALA A 1 21 ? -20.258 -1.316 4.618 1.00 0.00 21 ALA A O 8
ATOM 7141 N N . GLN A 1 22 ? -18.057 -1.084 4.225 1.00 0.00 22 GLN A N 8
ATOM 7142 C CA . GLN A 1 22 ? -17.639 -1.778 5.438 1.00 0.00 22 GLN A CA 8
ATOM 7143 C C . GLN A 1 22 ? -17.579 -0.805 6.613 1.00 0.00 22 GLN A C 8
ATOM 7144 O O . GLN A 1 22 ? -17.364 -1.205 7.755 1.00 0.00 22 GLN A O 8
ATOM 7158 N N . GLY A 1 23 ? -17.756 0.475 6.318 1.00 0.00 23 GLY A N 8
ATOM 7159 C CA . GLY A 1 23 ? -17.654 1.492 7.344 1.00 0.00 23 GLY A CA 8
ATOM 7160 C C . GLY A 1 23 ? -16.218 1.897 7.602 1.00 0.00 23 GLY A C 8
ATOM 7161 O O . GLY A 1 23 ? -15.899 2.447 8.655 1.00 0.00 23 GLY A O 8
ATOM 7165 N N . GLY A 1 24 ? -15.350 1.632 6.633 1.00 0.00 24 GLY A N 8
ATOM 7166 C CA . GLY A 1 24 ? -13.944 1.948 6.786 1.00 0.00 24 GLY A CA 8
ATOM 7167 C C . GLY A 1 24 ? -13.118 0.743 7.198 1.00 0.00 24 GLY A C 8
ATOM 7168 O O . GLY A 1 24 ? -13.657 -0.244 7.700 1.00 0.00 24 GLY A O 8
ATOM 7172 N N . ILE A 1 25 ? -11.815 0.814 6.965 1.00 0.00 25 ILE A N 8
ATOM 7173 C CA . ILE A 1 25 ? -10.905 -0.260 7.346 1.00 0.00 25 ILE A CA 8
ATOM 7174 C C . ILE A 1 25 ? -9.997 0.163 8.495 1.00 0.00 25 ILE A C 8
ATOM 7175 O O . ILE A 1 25 ? -9.696 1.346 8.663 1.00 0.00 25 ILE A O 8
ATOM 7191 N N . THR A 1 26 ? -9.573 -0.811 9.290 1.00 0.00 26 THR A N 8
ATOM 7192 C CA . THR A 1 26 ? -8.669 -0.561 10.403 1.00 0.00 26 THR A CA 8
ATOM 7193 C C . THR A 1 26 ? -7.215 -0.671 9.960 1.00 0.00 26 THR A C 8
ATOM 7194 O O . THR A 1 26 ? -6.942 -0.974 8.794 1.00 0.00 26 THR A O 8
ATOM 7205 N N . GLU A 1 27 ? -6.285 -0.449 10.884 1.00 0.00 27 GLU A N 8
ATOM 7206 C CA . GLU A 1 27 ? -4.863 -0.586 10.584 1.00 0.00 27 GLU A CA 8
ATOM 7207 C C . GLU A 1 27 ? -4.548 -2.010 10.125 1.00 0.00 27 GLU A C 8
ATOM 7208 O O . GLU A 1 27 ? -3.701 -2.228 9.259 1.00 0.00 27 GLU A O 8
ATOM 7220 N N . GLU A 1 28 ? -5.267 -2.974 10.687 1.00 0.00 28 GLU A N 8
ATOM 7221 C CA . GLU A 1 28 ? -5.061 -4.375 10.356 1.00 0.00 28 GLU A CA 8
ATOM 7222 C C . GLU A 1 28 ? -5.605 -4.678 8.967 1.00 0.00 28 GLU A C 8
ATOM 7223 O O . GLU A 1 28 ? -4.959 -5.349 8.162 1.00 0.00 28 GLU A O 8
ATOM 7235 N N . GLN A 1 29 ? -6.791 -4.163 8.690 1.00 0.00 29 GLN A N 8
ATOM 7236 C CA . GLN A 1 29 ? -7.461 -4.412 7.419 1.00 0.00 29 GLN A CA 8
ATOM 7237 C C . GLN A 1 29 ? -6.720 -3.747 6.262 1.00 0.00 29 GLN A C 8
ATOM 7238 O O . GLN A 1 29 ? -6.573 -4.336 5.189 1.00 0.00 29 GLN A O 8
ATOM 7252 N N . ARG A 1 30 ? -6.245 -2.524 6.485 1.00 0.00 30 ARG A N 8
ATOM 7253 C CA . ARG A 1 30 ? -5.507 -1.791 5.459 1.00 0.00 30 ARG A CA 8
ATOM 7254 C C . ARG A 1 30 ? -4.166 -2.462 5.195 1.00 0.00 30 ARG A C 8
ATOM 7255 O O . ARG A 1 30 ? -3.599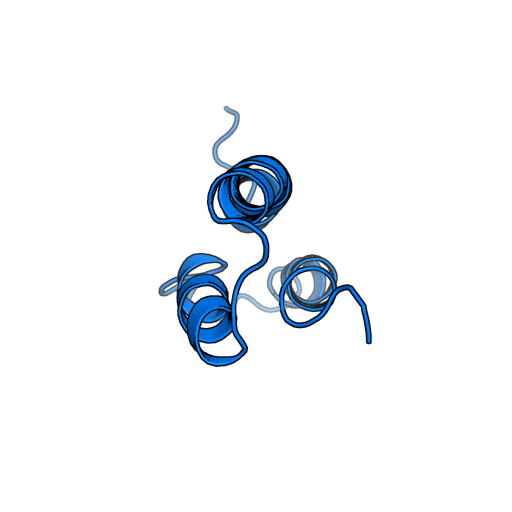 -2.338 4.109 1.00 0.00 30 ARG A O 8
ATOM 7276 N N . ASN A 1 31 ? -3.673 -3.190 6.190 1.00 0.00 31 ASN A N 8
ATOM 7277 C CA . ASN A 1 31 ? -2.414 -3.906 6.059 1.00 0.00 31 ASN A CA 8
ATOM 7278 C C . ASN A 1 31 ? -2.573 -5.048 5.063 1.00 0.00 31 ASN A C 8
ATOM 7279 O O . ASN A 1 31 ? -1.594 -5.607 4.580 1.00 0.00 31 ASN A O 8
ATOM 7290 N N . GLY A 1 32 ? -3.823 -5.371 4.741 1.00 0.00 32 GLY A N 8
ATOM 7291 C CA . GLY A 1 32 ? -4.094 -6.410 3.773 1.00 0.00 32 GLY A CA 8
ATOM 7292 C C . GLY A 1 32 ? -4.262 -5.851 2.379 1.00 0.00 32 GLY A C 8
ATOM 7293 O O . GLY A 1 32 ? -4.580 -6.580 1.441 1.00 0.00 32 GLY A O 8
ATOM 7297 N N . PHE A 1 33 ? -4.043 -4.551 2.239 1.00 0.00 33 PHE A N 8
ATOM 7298 C CA . PHE A 1 33 ? -4.112 -3.909 0.939 1.00 0.00 33 PHE A CA 8
ATOM 7299 C C . PHE A 1 33 ? -2.726 -3.566 0.422 1.00 0.00 33 PHE A C 8
ATOM 7300 O O . PHE A 1 33 ? -2.533 -3.396 -0.779 1.00 0.00 33 PHE A O 8
ATOM 7317 N N . ILE A 1 34 ? -1.764 -3.488 1.333 1.00 0.00 34 ILE A N 8
ATOM 7318 C CA . ILE A 1 34 ? -0.404 -3.067 1.002 1.00 0.00 34 ILE A CA 8
ATOM 7319 C C . ILE A 1 34 ? 0.175 -3.907 -0.141 1.00 0.00 34 ILE A C 8
ATOM 7320 O O . ILE A 1 34 ? 0.874 -3.388 -1.015 1.00 0.00 34 ILE A O 8
ATOM 7336 N N . GLN A 1 35 ? -0.151 -5.196 -0.145 1.00 0.00 35 GLN A N 8
ATOM 7337 C CA . GLN A 1 35 ? 0.358 -6.122 -1.152 1.00 0.00 35 GLN A CA 8
ATOM 7338 C C . GLN A 1 35 ? -0.080 -5.731 -2.562 1.00 0.00 35 GLN A C 8
ATOM 7339 O O . GLN A 1 35 ? 0.716 -5.749 -3.495 1.00 0.00 35 GLN A O 8
ATOM 7353 N N . SER A 1 36 ? -1.340 -5.386 -2.707 1.00 0.00 36 SER A N 8
ATOM 7354 C CA . SER A 1 36 ? -1.891 -5.001 -4.001 1.00 0.00 36 SER A CA 8
ATOM 7355 C C . SER A 1 36 ? -1.622 -3.526 -4.298 1.00 0.00 36 SER A C 8
ATOM 7356 O O . SER A 1 36 ? -1.503 -3.119 -5.453 1.00 0.00 36 SER A O 8
ATOM 7364 N N . LEU A 1 37 ? -1.527 -2.739 -3.237 1.00 0.00 37 LEU A N 8
ATOM 7365 C CA . LEU A 1 37 ? -1.416 -1.292 -3.345 1.00 0.00 37 LEU A CA 8
ATOM 7366 C C . LEU A 1 37 ? 0.007 -0.862 -3.685 1.00 0.00 37 LEU A C 8
ATOM 7367 O O . LEU A 1 37 ? 0.214 0.006 -4.531 1.00 0.00 37 LEU A O 8
ATOM 7383 N N . LYS A 1 38 ? 0.984 -1.462 -3.021 1.00 0.00 38 LYS A N 8
ATOM 7384 C CA . LYS A 1 38 ? 2.376 -1.079 -3.214 1.00 0.00 38 LYS A CA 8
ATOM 7385 C C . LYS A 1 38 ? 3.199 -2.219 -3.796 1.00 0.00 38 LYS A C 8
ATOM 7386 O O . LYS A 1 38 ? 4.347 -2.013 -4.200 1.00 0.00 38 LYS A O 8
ATOM 7405 N N . ASP A 1 39 ? 2.605 -3.410 -3.825 1.00 0.00 39 ASP A N 8
ATOM 7406 C CA . ASP A 1 39 ? 3.284 -4.631 -4.262 1.00 0.00 39 ASP A CA 8
ATOM 7407 C C . ASP A 1 39 ? 4.417 -4.989 -3.303 1.00 0.00 39 ASP A C 8
ATOM 7408 O O . ASP A 1 39 ? 4.273 -5.888 -2.473 1.00 0.00 39 ASP A O 8
ATOM 7417 N N . ASP A 1 40 ? 5.527 -4.274 -3.402 1.00 0.00 40 ASP A N 8
ATOM 7418 C CA . ASP A 1 40 ? 6.661 -4.484 -2.507 1.00 0.00 40 ASP A CA 8
ATOM 7419 C C . ASP A 1 40 ? 7.519 -3.227 -2.404 1.00 0.00 40 ASP A C 8
ATOM 7420 O O . ASP A 1 40 ? 8.401 -3.127 -1.550 1.00 0.00 40 ASP A O 8
ATOM 7429 N N . ALA A 1 41 ? 7.206 -2.247 -3.251 1.00 0.00 41 ALA A N 8
ATOM 7430 C CA . ALA A 1 41 ? 7.956 -0.992 -3.320 1.00 0.00 41 ALA A CA 8
ATOM 7431 C C . ALA A 1 41 ? 9.432 -1.242 -3.628 1.00 0.00 41 ALA A C 8
ATOM 7432 O O . ALA A 1 41 ? 9.806 -2.340 -4.040 1.00 0.00 41 ALA A O 8
ATOM 7439 N N . LYS A 1 42 ? 10.252 -0.202 -3.467 1.00 0.00 42 LYS A N 8
ATOM 7440 C CA . LYS A 1 42 ? 11.708 -0.314 -3.595 1.00 0.00 42 LYS A CA 8
ATOM 7441 C C . LYS A 1 42 ? 12.128 -0.736 -5.006 1.00 0.00 42 LYS A C 8
ATOM 7442 O O . LYS A 1 42 ? 13.277 -1.110 -5.236 1.00 0.00 42 LYS A O 8
ATOM 7461 N N . THR A 1 43 ? 11.191 -0.675 -5.938 1.00 0.00 43 THR A N 8
ATOM 7462 C CA . THR A 1 43 ? 11.442 -1.075 -7.313 1.00 0.00 43 THR A CA 8
ATOM 7463 C C . THR A 1 43 ? 12.319 -0.070 -8.058 1.00 0.00 43 THR A C 8
ATOM 7464 O O . THR A 1 43 ? 13.527 -0.269 -8.207 1.00 0.00 43 THR A O 8
ATOM 7475 N N . ASN A 1 44 ? 11.708 1.009 -8.516 1.00 0.00 44 ASN A N 8
ATOM 7476 C CA . ASN A 1 44 ? 12.411 2.015 -9.297 1.00 0.00 44 ASN A CA 8
ATOM 7477 C C . ASN A 1 44 ? 12.358 3.367 -8.593 1.00 0.00 44 ASN A C 8
ATOM 7478 O O . ASN A 1 44 ? 11.301 3.989 -8.510 1.00 0.00 44 ASN A O 8
ATOM 7489 N N . PRO A 1 45 ? 13.503 3.825 -8.058 1.00 0.00 45 PRO A N 8
ATOM 7490 C CA . PRO A 1 45 ? 13.608 5.104 -7.331 1.00 0.00 45 PRO A CA 8
ATOM 7491 C C . PRO A 1 45 ? 13.324 6.332 -8.201 1.00 0.00 45 PRO A C 8
ATOM 7492 O O . PRO A 1 45 ? 13.255 7.454 -7.697 1.00 0.00 45 PRO A O 8
ATOM 7503 N N . GLY A 1 46 ? 13.170 6.118 -9.498 1.00 0.00 46 GLY A N 8
ATOM 7504 C CA . GLY A 1 46 ? 12.891 7.213 -10.403 1.00 0.00 46 GLY A CA 8
ATOM 7505 C C . GLY A 1 46 ? 11.406 7.481 -10.543 1.00 0.00 46 GLY A C 8
ATOM 7506 O O . GLY A 1 46 ? 10.796 8.102 -9.674 1.00 0.00 46 GLY A O 8
ATOM 7510 N N . ASN A 1 47 ? 10.823 6.992 -11.627 1.00 0.00 47 ASN A N 8
ATOM 7511 C CA . ASN A 1 47 ? 9.410 7.227 -11.923 1.00 0.00 47 ASN A CA 8
ATOM 7512 C C . ASN A 1 47 ? 8.504 6.503 -10.936 1.00 0.00 47 ASN A C 8
ATOM 7513 O O . ASN A 1 47 ? 7.579 7.095 -10.380 1.00 0.00 47 ASN A O 8
ATOM 7524 N N . ASN A 1 48 ? 8.797 5.232 -10.699 1.00 0.00 48 ASN A N 8
ATOM 7525 C CA . ASN A 1 48 ? 7.939 4.370 -9.883 1.00 0.00 48 ASN A CA 8
ATOM 7526 C C . ASN A 1 48 ? 7.921 4.841 -8.431 1.00 0.00 48 ASN A C 8
ATOM 7527 O O . ASN A 1 48 ? 7.018 4.516 -7.671 1.00 0.00 48 ASN A O 8
ATOM 7538 N N . LYS A 1 49 ? 8.915 5.638 -8.064 1.00 0.00 49 LYS A N 8
ATOM 7539 C CA . LYS A 1 49 ? 9.057 6.135 -6.699 1.00 0.00 49 LYS A CA 8
ATOM 7540 C C . LYS A 1 49 ? 7.836 6.949 -6.259 1.00 0.00 49 LYS A C 8
ATOM 7541 O O . LYS A 1 49 ? 7.591 7.110 -5.062 1.00 0.00 49 LYS A O 8
ATOM 7560 N N . GLU A 1 50 ? 7.055 7.428 -7.225 1.00 0.00 50 GLU A N 8
ATOM 7561 C CA . GLU A 1 50 ? 5.909 8.288 -6.936 1.00 0.00 50 GLU A CA 8
ATOM 7562 C C . GLU A 1 50 ? 4.884 7.583 -6.047 1.00 0.00 50 GLU A C 8
ATOM 7563 O O . GLU A 1 50 ? 4.122 8.234 -5.326 1.00 0.00 50 GLU A O 8
ATOM 7575 N N . GLN A 1 51 ? 4.874 6.254 -6.100 1.00 0.00 51 GLN A N 8
ATOM 7576 C CA . GLN A 1 51 ? 3.956 5.437 -5.308 1.00 0.00 51 GLN A CA 8
ATOM 7577 C C . GLN A 1 51 ? 4.045 5.751 -3.813 1.00 0.00 51 GLN A C 8
ATOM 7578 O O . GLN A 1 51 ? 3.046 5.652 -3.100 1.00 0.00 51 GLN A O 8
ATOM 7592 N N . GLN A 1 52 ? 5.240 6.108 -3.335 1.00 0.00 52 GLN A N 8
ATOM 7593 C CA . GLN A 1 52 ? 5.445 6.361 -1.908 1.00 0.00 52 GLN A CA 8
ATOM 7594 C C . GLN A 1 52 ? 4.505 7.454 -1.398 1.00 0.00 52 GLN A C 8
ATOM 7595 O O . GLN A 1 52 ? 4.072 7.416 -0.250 1.00 0.00 52 GLN A O 8
ATOM 7609 N N . ASN A 1 53 ? 4.186 8.418 -2.257 1.00 0.00 53 ASN A N 8
ATOM 7610 C CA . ASN A 1 53 ? 3.307 9.520 -1.876 1.00 0.00 53 ASN A CA 8
ATOM 7611 C C . ASN A 1 53 ? 1.902 9.004 -1.589 1.00 0.00 53 ASN A C 8
ATOM 7612 O O . ASN A 1 53 ? 1.225 9.484 -0.680 1.00 0.00 53 ASN A O 8
ATOM 7623 N N . ALA A 1 54 ? 1.475 8.008 -2.357 1.00 0.00 54 ALA A N 8
ATOM 7624 C CA . ALA A 1 54 ? 0.173 7.386 -2.155 1.00 0.00 54 ALA A CA 8
ATOM 7625 C C . ALA A 1 54 ? 0.189 6.523 -0.900 1.00 0.00 54 ALA A C 8
ATOM 7626 O O . ALA A 1 54 ? -0.832 6.344 -0.239 1.00 0.00 54 ALA A O 8
ATOM 7633 N N . PHE A 1 55 ? 1.365 5.990 -0.584 1.00 0.00 55 PHE A N 8
ATOM 7634 C CA . PHE A 1 55 ? 1.543 5.131 0.580 1.00 0.00 55 PHE A CA 8
ATOM 7635 C C . PHE A 1 55 ? 1.160 5.857 1.864 1.00 0.00 55 PHE A C 8
ATOM 7636 O O . PHE A 1 55 ? 0.581 5.267 2.770 1.00 0.00 55 PHE A O 8
ATOM 7653 N N . TYR A 1 56 ? 1.472 7.143 1.933 1.00 0.00 56 TYR A N 8
ATOM 7654 C CA . TYR A 1 56 ? 1.176 7.931 3.123 1.00 0.00 56 TYR A CA 8
ATOM 7655 C C . TYR A 1 56 ? -0.329 8.067 3.324 1.00 0.00 56 TYR A C 8
ATOM 7656 O O . TYR A 1 56 ? -0.804 8.173 4.453 1.00 0.00 56 TYR A O 8
ATOM 7674 N N . GLU A 1 57 ? -1.068 8.028 2.223 1.00 0.00 57 GLU A N 8
ATOM 7675 C CA . GLU A 1 57 ? -2.515 8.191 2.260 1.00 0.00 57 GLU A CA 8
ATOM 7676 C C . GLU A 1 57 ? -3.201 6.955 2.835 1.00 0.00 57 GLU A C 8
ATOM 7677 O O . GLU A 1 57 ? -4.277 7.048 3.422 1.00 0.00 57 GLU A O 8
ATOM 7689 N N . ILE A 1 58 ? -2.579 5.798 2.662 1.00 0.00 58 ILE A N 8
ATOM 7690 C CA . ILE A 1 58 ? -3.139 4.557 3.179 1.00 0.00 58 ILE A CA 8
ATOM 7691 C C . ILE A 1 58 ? -2.519 4.203 4.530 1.00 0.00 58 ILE A C 8
ATOM 7692 O O . ILE A 1 58 ? -3.173 3.618 5.391 1.00 0.00 58 ILE A O 8
ATOM 7708 N N . LEU A 1 59 ? -1.262 4.585 4.717 1.00 0.00 59 LEU A N 8
ATOM 7709 C CA . LEU A 1 59 ? -0.538 4.269 5.939 1.00 0.00 59 LEU A CA 8
ATOM 7710 C C . LEU A 1 59 ? -1.004 5.150 7.096 1.00 0.00 59 LEU A C 8
ATOM 7711 O O . LEU A 1 59 ? -0.898 4.773 8.260 1.00 0.00 59 LEU A O 8
ATOM 7727 N N . HIS A 1 60 ? -1.506 6.334 6.775 1.00 0.00 60 HIS A N 8
ATOM 7728 C CA . HIS A 1 60 ? -1.934 7.269 7.803 1.00 0.00 60 HIS A CA 8
ATOM 7729 C C . HIS A 1 60 ? -3.432 7.522 7.718 1.00 0.00 60 HIS A C 8
ATOM 7730 O O . HIS A 1 60 ? -3.978 7.711 6.632 1.00 0.00 60 HIS A O 8
ATOM 7745 N N . LEU A 1 61 ? -4.086 7.510 8.868 1.00 0.00 61 LEU A N 8
ATOM 7746 C CA . LEU A 1 61 ? -5.514 7.775 8.950 1.00 0.00 61 LEU A CA 8
ATOM 7747 C C . LEU A 1 61 ? -5.731 9.122 9.642 1.00 0.00 61 LEU A C 8
ATOM 7748 O O . LEU A 1 61 ? -5.651 9.214 10.868 1.00 0.00 61 LEU A O 8
ATOM 7764 N N . PRO A 1 62 ? -5.979 10.188 8.863 1.00 0.00 62 PRO A N 8
ATOM 7765 C CA . PRO A 1 62 ? -6.184 11.532 9.410 1.00 0.00 62 PRO A CA 8
ATOM 7766 C C . PRO A 1 62 ? -7.508 11.657 10.157 1.00 0.00 62 PRO A C 8
ATOM 7767 O O . PRO A 1 62 ? -8.557 11.916 9.562 1.00 0.00 62 PRO A O 8
ATOM 7778 N N . LYS A 1 63 ? -7.457 11.465 11.466 1.00 0.00 63 LYS A N 8
ATOM 7779 C CA . LYS A 1 63 ? -8.648 11.520 12.294 1.00 0.00 63 LYS A CA 8
ATOM 7780 C C . LYS A 1 63 ? -8.364 12.306 13.569 1.00 0.00 63 LYS A C 8
ATOM 7781 O O . LYS A 1 63 ? -7.778 11.730 14.508 1.00 0.00 63 LYS A O 8
ATOM 7801 N N . ALA A 1 1 ? -8.609 9.082 -18.499 1.00 0.00 1 ALA A N 9
ATOM 7802 C CA . ALA A 1 1 ? -7.579 9.814 -17.729 1.00 0.00 1 ALA A CA 9
ATOM 7803 C C . ALA A 1 1 ? -6.322 8.964 -17.567 1.00 0.00 1 ALA A C 9
ATOM 7804 O O . ALA A 1 1 ? -5.319 9.200 -18.240 1.00 0.00 1 ALA A O 9
ATOM 7813 N N . ASP A 1 2 ? -6.393 7.966 -16.684 1.00 0.00 2 ASP A N 9
ATOM 7814 C CA . ASP A 1 2 ? -5.275 7.055 -16.431 1.00 0.00 2 ASP A CA 9
ATOM 7815 C C . ASP A 1 2 ? -4.008 7.815 -16.071 1.00 0.00 2 ASP A C 9
ATOM 7816 O O . ASP A 1 2 ? -2.939 7.565 -16.628 1.00 0.00 2 ASP A O 9
ATOM 7825 N N . ASN A 1 3 ? -4.132 8.740 -15.129 1.00 0.00 3 ASN A N 9
ATOM 7826 C CA . ASN A 1 3 ? -2.987 9.511 -14.662 1.00 0.00 3 ASN A CA 9
ATOM 7827 C C . ASN A 1 3 ? -2.316 8.783 -13.503 1.00 0.00 3 ASN A C 9
ATOM 7828 O O . ASN A 1 3 ? -1.576 9.374 -12.717 1.00 0.00 3 ASN A O 9
ATOM 7839 N N . LYS A 1 4 ? -2.589 7.491 -13.407 1.00 0.00 4 LYS A N 9
ATOM 7840 C CA . LYS A 1 4 ? -2.053 6.679 -12.333 1.00 0.00 4 LYS A CA 9
ATOM 7841 C C . LYS A 1 4 ? -0.729 6.047 -12.737 1.00 0.00 4 LYS A C 9
ATOM 7842 O O . LYS A 1 4 ? -0.465 5.825 -13.923 1.00 0.00 4 LYS A O 9
ATOM 7861 N N . PHE A 1 5 ? 0.101 5.778 -11.743 1.00 0.00 5 PHE A N 9
ATOM 7862 C CA . PHE A 1 5 ? 1.391 5.139 -11.957 1.00 0.00 5 PHE A CA 9
ATOM 7863 C C . PHE A 1 5 ? 1.514 3.938 -11.030 1.00 0.00 5 PHE A C 9
ATOM 7864 O O . PHE A 1 5 ? 2.603 3.403 -10.811 1.00 0.00 5 PHE A O 9
ATOM 7881 N N . SER A 1 6 ? 0.377 3.527 -10.488 1.00 0.00 6 SER A N 9
ATOM 7882 C CA . SER A 1 6 ? 0.318 2.448 -9.519 1.00 0.00 6 SER A CA 9
ATOM 7883 C C . SER A 1 6 ? -1.131 2.009 -9.334 1.00 0.00 6 SER A C 9
ATOM 7884 O O . SER A 1 6 ? -2.061 2.706 -9.748 1.00 0.00 6 SER A O 9
ATOM 7892 N N . GLN A 1 7 ? -1.312 0.854 -8.701 1.00 0.00 7 GLN A N 9
ATOM 7893 C CA . GLN A 1 7 ? -2.638 0.310 -8.428 1.00 0.00 7 GLN A CA 9
ATOM 7894 C C . GLN A 1 7 ? -3.338 1.138 -7.354 1.00 0.00 7 GLN A C 9
ATOM 7895 O O . GLN A 1 7 ? -4.521 0.952 -7.092 1.00 0.00 7 GLN A O 9
ATOM 7909 N N . SER A 1 8 ? -2.591 2.038 -6.724 1.00 0.00 8 SER A N 9
ATOM 7910 C CA . SER A 1 8 ? -3.125 2.876 -5.659 1.00 0.00 8 SER A CA 9
ATOM 7911 C C . SER A 1 8 ? -4.342 3.667 -6.132 1.00 0.00 8 SER A C 9
ATOM 7912 O O . SER A 1 8 ? -5.356 3.707 -5.446 1.00 0.00 8 SER A O 9
ATOM 7920 N N . ALA A 1 9 ? -4.253 4.271 -7.315 1.00 0.00 9 ALA A N 9
ATOM 7921 C CA . ALA A 1 9 ? -5.367 5.047 -7.852 1.00 0.00 9 ALA A CA 9
ATOM 7922 C C . ALA A 1 9 ? -6.561 4.147 -8.132 1.00 0.00 9 ALA A C 9
ATOM 7923 O O . ALA A 1 9 ? -7.714 4.571 -8.041 1.00 0.00 9 ALA A O 9
ATOM 7930 N N . ASN A 1 10 ? -6.268 2.899 -8.459 1.00 0.00 10 ASN A N 9
ATOM 7931 C CA . ASN A 1 10 ? -7.297 1.885 -8.646 1.00 0.00 10 ASN A CA 9
ATOM 7932 C C . ASN A 1 10 ? -7.918 1.565 -7.292 1.00 0.00 10 ASN A C 9
ATOM 7933 O O . ASN A 1 10 ? -9.137 1.437 -7.164 1.00 0.00 10 ASN A O 9
ATOM 7944 N N . LEU A 1 11 ? -7.064 1.471 -6.272 1.00 0.00 11 LEU A N 9
ATOM 7945 C CA . LEU A 1 11 ? -7.521 1.239 -4.911 1.00 0.00 11 LEU A CA 9
ATOM 7946 C C . LEU A 1 11 ? -8.440 2.358 -4.450 1.00 0.00 11 LEU A C 9
ATOM 7947 O O . LEU A 1 11 ? -9.366 2.121 -3.695 1.00 0.00 11 LEU A O 9
ATOM 7963 N N . LEU A 1 12 ? -8.174 3.575 -4.900 1.00 0.00 12 LEU A N 9
ATOM 7964 C CA . LEU A 1 12 ? -9.018 4.717 -4.562 1.00 0.00 12 LEU A CA 9
ATOM 7965 C C . LEU A 1 12 ? -10.459 4.473 -4.993 1.00 0.00 12 LEU A C 9
ATOM 7966 O O . LEU A 1 12 ? -11.393 4.693 -4.220 1.00 0.00 12 LEU A O 9
ATOM 7982 N N . ALA A 1 13 ? -10.631 4.002 -6.220 1.00 0.00 13 ALA A N 9
ATOM 7983 C CA . ALA A 1 13 ? -11.954 3.703 -6.745 1.00 0.00 13 ALA A CA 9
ATOM 7984 C C . ALA A 1 13 ? -12.536 2.455 -6.083 1.00 0.00 13 ALA A C 9
ATOM 7985 O O . ALA A 1 13 ? -13.724 2.404 -5.765 1.00 0.00 13 ALA A O 9
ATOM 7992 N N . GLU A 1 14 ? -11.688 1.457 -5.868 1.00 0.00 14 GLU A N 9
ATOM 7993 C CA . GLU A 1 14 ? -12.128 0.195 -5.285 1.00 0.00 14 GLU A CA 9
ATOM 7994 C C . GLU A 1 14 ? -12.501 0.368 -3.810 1.00 0.00 14 GLU A C 9
ATOM 7995 O O . GLU A 1 14 ? -13.550 -0.103 -3.362 1.00 0.00 14 GLU A O 9
ATOM 8007 N N . ALA A 1 15 ? -11.645 1.062 -3.066 1.00 0.00 15 ALA A N 9
ATOM 8008 C CA . ALA A 1 15 ? -11.870 1.306 -1.645 1.00 0.00 15 ALA A CA 9
ATOM 8009 C C . ALA A 1 15 ? -13.082 2.199 -1.437 1.00 0.00 15 ALA A C 9
ATOM 8010 O O . ALA A 1 15 ? -13.729 2.143 -0.399 1.00 0.00 15 ALA A O 9
ATOM 8017 N N . LYS A 1 16 ? -13.389 3.016 -2.437 1.00 0.00 16 LYS A N 9
ATOM 8018 C CA . LYS A 1 16 ? -14.565 3.877 -2.390 1.00 0.00 16 LYS A CA 9
ATOM 8019 C C . LYS A 1 16 ? -15.823 3.044 -2.142 1.00 0.00 16 LYS A C 9
ATOM 8020 O O . LYS A 1 16 ? -16.713 3.445 -1.388 1.00 0.00 16 LYS A O 9
ATOM 8039 N N . LYS A 1 17 ? -15.875 1.875 -2.766 1.00 0.00 17 LYS A N 9
ATOM 8040 C CA . LYS A 1 17 ? -16.983 0.951 -2.575 1.00 0.00 17 LYS A CA 9
ATOM 8041 C C . LYS A 1 17 ? -16.799 0.139 -1.295 1.00 0.00 17 LYS A C 9
ATOM 8042 O O . LYS A 1 17 ? -17.749 -0.080 -0.540 1.00 0.00 17 LYS A O 9
ATOM 8061 N N . LEU A 1 18 ? -15.570 -0.305 -1.063 1.00 0.00 18 LEU A N 9
ATOM 8062 C CA . LEU A 1 18 ? -15.267 -1.191 0.056 1.00 0.00 18 LEU A CA 9
ATOM 8063 C C . LEU A 1 18 ? -15.411 -0.489 1.402 1.00 0.00 18 LEU A C 9
ATOM 8064 O O . LEU A 1 18 ? -16.065 -1.008 2.309 1.00 0.00 18 LEU A O 9
ATOM 8080 N N . ASN A 1 19 ? -14.806 0.687 1.525 1.00 0.00 19 ASN A N 9
ATOM 8081 C CA . ASN A 1 19 ? -14.760 1.399 2.798 1.00 0.00 19 ASN A CA 9
ATOM 8082 C C . ASN A 1 19 ? -16.153 1.608 3.357 1.00 0.00 19 ASN A C 9
ATOM 8083 O O . ASN A 1 19 ? -16.422 1.267 4.497 1.00 0.00 19 ASN A O 9
ATOM 8094 N N . ASP A 1 20 ? -17.041 2.144 2.542 1.00 0.00 20 ASP A N 9
ATOM 8095 C CA . ASP A 1 20 ? -18.397 2.451 2.981 1.00 0.00 20 ASP A CA 9
ATOM 8096 C C . ASP A 1 20 ? -19.143 1.187 3.408 1.00 0.00 20 ASP A C 9
ATOM 8097 O O . ASP A 1 20 ? -19.831 1.176 4.429 1.00 0.00 20 ASP A O 9
ATOM 8106 N N . ALA A 1 21 ? -18.977 0.115 2.643 1.00 0.00 21 ALA A N 9
ATOM 8107 C CA . ALA A 1 21 ? -19.651 -1.147 2.933 1.00 0.00 21 ALA A CA 9
ATOM 8108 C C . ALA A 1 21 ? -19.130 -1.773 4.226 1.00 0.00 21 ALA A C 9
ATOM 8109 O O . ALA A 1 21 ? -19.848 -2.507 4.905 1.00 0.00 21 ALA A O 9
ATOM 8116 N N . GLN A 1 22 ? -17.882 -1.476 4.558 1.00 0.00 22 GLN A N 9
ATOM 8117 C CA . GLN A 1 22 ? -17.252 -2.012 5.760 1.00 0.00 22 GLN A CA 9
ATOM 8118 C C . GLN A 1 22 ? -17.343 -1.011 6.915 1.00 0.00 22 GLN A C 9
ATOM 8119 O O . GLN A 1 22 ? -17.074 -1.340 8.074 1.00 0.00 22 GLN A O 9
ATOM 8133 N N . GLY A 1 23 ? -17.761 0.206 6.591 1.00 0.00 23 GLY A N 9
ATOM 8134 C CA . GLY A 1 23 ? -17.800 1.271 7.573 1.00 0.00 23 GLY A CA 9
ATOM 8135 C C . GLY A 1 23 ? -16.409 1.759 7.910 1.00 0.00 23 GLY A C 9
ATOM 8136 O O . GLY A 1 23 ? -16.085 1.988 9.075 1.00 0.00 23 GLY A O 9
ATOM 8140 N N . GLY A 1 24 ? -15.590 1.927 6.882 1.00 0.00 24 GLY A N 9
ATOM 8141 C CA . GLY A 1 24 ? -14.189 2.235 7.085 1.00 0.00 24 GLY A CA 9
ATOM 8142 C C . GLY A 1 24 ? -13.348 0.974 7.157 1.00 0.00 24 GLY A C 9
ATOM 8143 O O . GLY A 1 24 ? -13.728 0.006 7.816 1.00 0.00 24 GLY A O 9
ATOM 8147 N N . ILE A 1 25 ? -12.211 0.975 6.477 1.00 0.00 25 ILE A N 9
ATOM 8148 C CA . ILE A 1 25 ? -11.350 -0.200 6.440 1.00 0.00 25 ILE A CA 9
ATOM 8149 C C . ILE A 1 25 ? -10.462 -0.275 7.675 1.00 0.00 25 ILE A C 9
ATOM 8150 O O . ILE A 1 25 ? -9.920 0.733 8.132 1.00 0.00 25 ILE A O 9
ATOM 8166 N N . THR A 1 26 ? -10.314 -1.481 8.201 1.00 0.00 26 THR A N 9
ATOM 8167 C CA . THR A 1 26 ? -9.567 -1.707 9.428 1.00 0.00 26 THR A CA 9
ATOM 8168 C C . THR A 1 26 ? -8.068 -1.525 9.225 1.00 0.00 26 THR A C 9
ATOM 8169 O O . THR A 1 26 ? -7.599 -1.421 8.085 1.00 0.00 26 THR A O 9
ATOM 8180 N N . GLU A 1 27 ? -7.324 -1.481 10.325 1.00 0.00 27 GLU A N 9
ATOM 8181 C CA . GLU A 1 27 ? -5.871 -1.357 10.276 1.00 0.00 27 GLU A CA 9
ATOM 8182 C C . GLU A 1 27 ? -5.270 -2.441 9.386 1.00 0.00 27 GLU A C 9
ATOM 8183 O O . GLU A 1 27 ? -4.418 -2.171 8.541 1.00 0.00 27 GLU A O 9
ATOM 8195 N N . GLU A 1 28 ? -5.759 -3.660 9.556 1.00 0.00 28 GLU A N 9
ATOM 8196 C CA . GLU A 1 28 ? -5.227 -4.800 8.826 1.00 0.00 28 GLU A CA 9
ATOM 8197 C C . GLU A 1 28 ? -5.648 -4.748 7.361 1.00 0.00 28 GLU A C 9
ATOM 8198 O O . GLU A 1 28 ? -4.892 -5.138 6.471 1.00 0.00 28 GLU A O 9
ATOM 8210 N N . GLN A 1 29 ? -6.854 -4.251 7.115 1.00 0.00 29 GLN A N 9
ATOM 8211 C CA . GLN A 1 29 ? -7.379 -4.169 5.761 1.00 0.00 29 GLN A CA 9
ATOM 8212 C C . GLN A 1 29 ? -6.610 -3.141 4.939 1.00 0.00 29 GLN A C 9
ATOM 8213 O O . GLN A 1 29 ? -6.257 -3.394 3.788 1.00 0.00 29 GLN A O 9
ATOM 8227 N N . ARG A 1 30 ? -6.337 -1.986 5.537 1.00 0.00 30 ARG A N 9
ATOM 8228 C CA . ARG A 1 30 ? -5.591 -0.937 4.849 1.00 0.00 30 ARG A CA 9
ATOM 8229 C C . ARG A 1 30 ? -4.144 -1.366 4.661 1.00 0.00 30 ARG A C 9
ATOM 8230 O O . ARG A 1 30 ? -3.483 -0.978 3.698 1.00 0.00 30 ARG A O 9
ATOM 8251 N N . ASN A 1 31 ? -3.676 -2.212 5.568 1.00 0.00 31 ASN A N 9
ATOM 8252 C CA . ASN A 1 31 ? -2.343 -2.779 5.476 1.00 0.00 31 ASN A CA 9
ATOM 8253 C C . ASN A 1 31 ? -2.270 -3.724 4.284 1.00 0.00 31 ASN A C 9
ATOM 8254 O O . ASN A 1 31 ? -1.195 -3.979 3.738 1.00 0.00 31 ASN A O 9
ATOM 8265 N N . GLY A 1 32 ? -3.430 -4.193 3.839 1.00 0.00 32 GLY A N 9
ATOM 8266 C CA . GLY A 1 32 ? -3.467 -5.154 2.763 1.00 0.00 32 GLY A CA 9
ATOM 8267 C C . GLY A 1 32 ? -3.546 -4.472 1.419 1.00 0.00 32 GLY A C 9
ATOM 8268 O O . GLY A 1 32 ? -3.642 -5.129 0.381 1.00 0.00 32 GLY A O 9
ATOM 8272 N N . PHE A 1 33 ? -3.489 -3.148 1.439 1.00 0.00 33 PHE A N 9
ATOM 8273 C CA . PHE A 1 33 ? -3.407 -2.380 0.215 1.00 0.00 33 PHE A CA 9
ATOM 8274 C C . PHE A 1 33 ? -1.990 -1.879 0.006 1.00 0.00 33 PHE A C 9
ATOM 8275 O O . PHE A 1 33 ? -1.613 -1.513 -1.102 1.00 0.00 33 PHE A O 9
ATOM 8292 N N . ILE A 1 34 ? -1.203 -1.883 1.071 1.00 0.00 34 ILE A N 9
ATOM 8293 C CA . ILE A 1 34 ? 0.185 -1.461 0.987 1.00 0.00 34 ILE A CA 9
ATOM 8294 C C . ILE A 1 34 ? 0.965 -2.420 0.095 1.00 0.00 34 ILE A C 9
ATOM 8295 O O . ILE A 1 34 ? 1.809 -2.009 -0.702 1.00 0.00 34 ILE A O 9
ATOM 8311 N N . GLN A 1 35 ? 0.648 -3.705 0.220 1.00 0.00 35 GLN A N 9
ATOM 8312 C CA . GLN A 1 35 ? 1.221 -4.725 -0.648 1.00 0.00 35 GLN A CA 9
ATOM 8313 C C . GLN A 1 35 ? 0.723 -4.538 -2.075 1.00 0.00 35 GLN A C 9
ATOM 8314 O O . GLN A 1 35 ? 1.418 -4.843 -3.036 1.00 0.00 35 GLN A O 9
ATOM 8328 N N . SER A 1 36 ? -0.476 -3.998 -2.190 1.00 0.00 36 SER A N 9
ATOM 8329 C CA . SER A 1 36 ? -1.122 -3.797 -3.478 1.00 0.00 36 SER A CA 9
ATOM 8330 C C . SER A 1 36 ? -0.502 -2.609 -4.217 1.00 0.00 36 SER A C 9
ATOM 8331 O O . SER A 1 36 ? -0.529 -2.543 -5.446 1.00 0.00 36 SER A O 9
ATOM 8339 N N . LEU A 1 37 ? 0.060 -1.672 -3.460 1.00 0.00 37 LEU A N 9
ATOM 8340 C CA . LEU A 1 37 ? 0.729 -0.508 -4.043 1.00 0.00 37 LEU A CA 9
ATOM 8341 C C . LEU A 1 37 ? 1.953 -0.932 -4.839 1.00 0.00 37 LEU A C 9
ATOM 8342 O O . LEU A 1 37 ? 2.181 -0.466 -5.957 1.00 0.00 37 LEU A O 9
ATOM 8358 N N . LYS A 1 38 ? 2.744 -1.811 -4.242 1.00 0.00 38 LYS A N 9
ATOM 8359 C CA . LYS A 1 38 ? 4.027 -2.192 -4.817 1.00 0.00 38 LYS A CA 9
ATOM 8360 C C . LYS A 1 38 ? 3.963 -3.530 -5.550 1.00 0.00 38 LYS A C 9
ATOM 8361 O O . LYS A 1 38 ? 4.732 -3.761 -6.483 1.00 0.00 38 LYS A O 9
ATOM 8380 N N . ASP A 1 39 ? 3.041 -4.397 -5.126 1.00 0.00 39 ASP A N 9
ATOM 8381 C CA . ASP A 1 39 ? 2.953 -5.778 -5.623 1.00 0.00 39 ASP A CA 9
ATOM 8382 C C . ASP A 1 39 ? 4.237 -6.539 -5.313 1.00 0.00 39 ASP A C 9
ATOM 8383 O O . ASP A 1 39 ? 4.366 -7.163 -4.258 1.00 0.00 39 ASP A O 9
ATOM 8392 N N . ASP A 1 40 ? 5.181 -6.463 -6.239 1.00 0.00 40 ASP A N 9
ATOM 8393 C CA . ASP A 1 40 ? 6.502 -7.050 -6.070 1.00 0.00 40 ASP A CA 9
ATOM 8394 C C . ASP A 1 40 ? 7.491 -6.276 -6.936 1.00 0.00 40 ASP A C 9
ATOM 8395 O O . ASP A 1 40 ? 8.523 -6.793 -7.366 1.00 0.00 40 ASP A O 9
ATOM 8404 N N . ALA A 1 41 ? 7.154 -5.017 -7.184 1.00 0.00 41 ALA A N 9
ATOM 8405 C CA . ALA A 1 41 ? 7.949 -4.150 -8.040 1.00 0.00 41 ALA A CA 9
ATOM 8406 C C . ALA A 1 41 ? 9.198 -3.655 -7.320 1.00 0.00 41 ALA A C 9
ATOM 8407 O O . ALA A 1 41 ? 9.328 -2.471 -7.005 1.00 0.00 41 ALA A O 9
ATOM 8414 N N . LYS A 1 42 ? 10.120 -4.570 -7.072 1.00 0.00 42 LYS A N 9
ATOM 8415 C CA . LYS A 1 42 ? 11.338 -4.258 -6.337 1.00 0.00 42 LYS A CA 9
ATOM 8416 C C . LYS A 1 42 ? 12.447 -3.792 -7.276 1.00 0.00 42 LYS A C 9
ATOM 8417 O O . LYS A 1 42 ? 13.574 -3.556 -6.847 1.00 0.00 42 LYS A O 9
ATOM 8436 N N . THR A 1 43 ? 12.123 -3.653 -8.554 1.00 0.00 43 THR A N 9
ATOM 8437 C CA . THR A 1 43 ? 13.104 -3.234 -9.545 1.00 0.00 43 THR A CA 9
ATOM 8438 C C . THR A 1 43 ? 12.673 -1.919 -10.200 1.00 0.00 43 THR A C 9
ATOM 8439 O O . THR A 1 43 ? 12.869 -1.698 -11.394 1.00 0.00 43 THR A O 9
ATOM 8450 N N . ASN A 1 44 ? 12.071 -1.046 -9.405 1.00 0.00 44 ASN A N 9
ATOM 8451 C CA . ASN A 1 44 ? 11.640 0.258 -9.891 1.00 0.00 44 ASN A CA 9
ATOM 8452 C C . ASN A 1 44 ? 12.427 1.371 -9.215 1.00 0.00 44 ASN A C 9
ATOM 8453 O O . ASN A 1 44 ? 12.200 1.678 -8.046 1.00 0.00 44 ASN A O 9
ATOM 8464 N N . PRO A 1 45 ? 13.382 1.976 -9.938 1.00 0.00 45 PRO A N 9
ATOM 8465 C CA . PRO A 1 45 ? 14.160 3.113 -9.438 1.00 0.00 45 PRO A CA 9
ATOM 8466 C C . PRO A 1 45 ? 13.282 4.313 -9.091 1.00 0.00 45 PRO A C 9
ATOM 8467 O O . PRO A 1 45 ? 13.406 4.894 -8.016 1.00 0.00 45 PRO A O 9
ATOM 8478 N N . GLY A 1 46 ? 12.384 4.669 -10.001 1.00 0.00 46 GLY A N 9
ATOM 8479 C CA . GLY A 1 46 ? 11.557 5.841 -9.797 1.00 0.00 46 GLY A CA 9
ATOM 8480 C C . GLY A 1 46 ? 10.133 5.499 -9.418 1.00 0.00 46 GLY A C 9
ATOM 8481 O O . GLY A 1 46 ? 9.557 6.118 -8.525 1.00 0.00 46 GLY A O 9
ATOM 8485 N N . ASN A 1 47 ? 9.572 4.497 -10.084 1.00 0.00 47 ASN A N 9
ATOM 8486 C CA . ASN A 1 47 ? 8.172 4.130 -9.887 1.00 0.00 47 ASN A CA 9
ATOM 8487 C C . ASN A 1 47 ? 7.920 3.652 -8.460 1.00 0.00 47 ASN A C 9
ATOM 8488 O O . ASN A 1 47 ? 6.836 3.851 -7.918 1.00 0.00 47 ASN A O 9
ATOM 8499 N N . ASN A 1 48 ? 8.922 3.044 -7.838 1.00 0.00 48 ASN A N 9
ATOM 8500 C CA . ASN A 1 48 ? 8.747 2.517 -6.489 1.00 0.00 48 ASN A CA 9
ATOM 8501 C C . ASN A 1 48 ? 8.684 3.646 -5.481 1.00 0.00 48 ASN A C 9
ATOM 8502 O O . ASN A 1 48 ? 8.003 3.544 -4.466 1.00 0.00 48 ASN A O 9
ATOM 8513 N N . LYS A 1 49 ? 9.376 4.735 -5.769 1.00 0.00 49 LYS A N 9
ATOM 8514 C CA . LYS A 1 49 ? 9.272 5.922 -4.940 1.00 0.00 49 LYS A CA 9
ATOM 8515 C C . LYS A 1 49 ? 7.865 6.488 -5.046 1.00 0.00 49 LYS A C 9
ATOM 8516 O O . LYS A 1 49 ? 7.390 7.176 -4.147 1.00 0.00 49 LYS A O 9
ATOM 8535 N N . GLU A 1 50 ? 7.202 6.177 -6.153 1.00 0.00 50 GLU A N 9
ATOM 8536 C CA . GLU A 1 50 ? 5.834 6.612 -6.371 1.00 0.00 50 GLU A CA 9
ATOM 8537 C C . GLU A 1 50 ? 4.884 5.706 -5.595 1.00 0.00 50 GLU A C 9
ATOM 8538 O O . GLU A 1 50 ? 3.973 6.168 -4.912 1.00 0.00 50 GLU A O 9
ATOM 8550 N N . GLN A 1 51 ? 5.129 4.405 -5.710 1.00 0.00 51 GLN A N 9
ATOM 8551 C CA . GLN A 1 51 ? 4.339 3.392 -5.025 1.00 0.00 51 GLN A CA 9
ATOM 8552 C C . GLN A 1 51 ? 4.439 3.559 -3.511 1.00 0.00 51 GLN A C 9
ATOM 8553 O O . GLN A 1 51 ? 3.456 3.401 -2.789 1.00 0.00 51 GLN A O 9
ATOM 8567 N N . GLN A 1 52 ? 5.635 3.886 -3.040 1.00 0.00 52 GLN A N 9
ATOM 8568 C CA . GLN A 1 52 ? 5.858 4.149 -1.624 1.00 0.00 52 GLN A CA 9
ATOM 8569 C C . GLN A 1 52 ? 5.252 5.490 -1.225 1.00 0.00 52 GLN A C 9
ATOM 8570 O O . GLN A 1 52 ? 4.814 5.672 -0.093 1.00 0.00 52 GLN A O 9
ATOM 8584 N N . ASN A 1 53 ? 5.243 6.432 -2.158 1.00 0.00 53 ASN A N 9
ATOM 8585 C CA . ASN A 1 53 ? 4.610 7.728 -1.929 1.00 0.00 53 ASN A CA 9
ATOM 8586 C C . ASN A 1 53 ? 3.096 7.560 -1.826 1.00 0.00 53 ASN A C 9
ATOM 8587 O O . ASN A 1 53 ? 2.422 8.327 -1.143 1.00 0.00 53 ASN A O 9
ATOM 8598 N N . ALA A 1 54 ? 2.575 6.544 -2.505 1.00 0.00 54 ALA A N 9
ATOM 8599 C CA . ALA A 1 54 ? 1.160 6.199 -2.425 1.00 0.00 54 ALA A CA 9
ATOM 8600 C C . ALA A 1 54 ? 0.813 5.667 -1.038 1.00 0.00 54 ALA A C 9
ATOM 8601 O O . ALA A 1 54 ? -0.316 5.806 -0.564 1.00 0.00 54 ALA A O 9
ATOM 8608 N N . PHE A 1 55 ? 1.800 5.046 -0.400 1.00 0.00 55 PHE A N 9
ATOM 8609 C CA . PHE A 1 55 ? 1.656 4.529 0.958 1.00 0.00 55 PHE A CA 9
ATOM 8610 C C . PHE A 1 55 ? 1.311 5.655 1.935 1.00 0.00 55 PHE A C 9
ATOM 8611 O O . PHE A 1 55 ? 0.729 5.417 2.987 1.00 0.00 55 PHE A O 9
ATOM 8628 N N . TYR A 1 56 ? 1.634 6.884 1.560 1.00 0.00 56 TYR A N 9
ATOM 8629 C CA . TYR A 1 56 ? 1.334 8.042 2.391 1.00 0.00 56 TYR A CA 9
ATOM 8630 C C . TYR A 1 56 ? -0.177 8.186 2.584 1.00 0.00 56 TYR A C 9
ATOM 8631 O O . TYR A 1 56 ? -0.639 8.633 3.637 1.00 0.00 56 TYR A O 9
ATOM 8649 N N . GLU A 1 57 ? -0.939 7.784 1.571 1.00 0.00 57 GLU A N 9
ATOM 8650 C CA . GLU A 1 57 ? -2.395 7.844 1.631 1.00 0.00 57 GLU A CA 9
ATOM 8651 C C . GLU A 1 57 ? -2.957 6.709 2.486 1.00 0.00 57 GLU A C 9
ATOM 8652 O O . GLU A 1 57 ? -3.796 6.932 3.359 1.00 0.00 57 GLU A O 9
ATOM 8664 N N . ILE A 1 58 ? -2.476 5.494 2.242 1.00 0.00 58 ILE A N 9
ATOM 8665 C CA . ILE A 1 58 ? -3.027 4.306 2.887 1.00 0.00 58 ILE A CA 9
ATOM 8666 C C . ILE A 1 58 ? -2.181 3.905 4.109 1.00 0.00 58 ILE A C 9
ATOM 8667 O O . ILE A 1 58 ? -2.122 2.742 4.513 1.00 0.00 58 ILE A O 9
ATOM 8683 N N . LEU A 1 59 ? -1.535 4.901 4.694 1.00 0.00 59 LEU A N 9
ATOM 8684 C CA . LEU A 1 59 ? -0.728 4.727 5.896 1.00 0.00 59 LEU A CA 9
ATOM 8685 C C . LEU A 1 59 ? -1.647 4.654 7.121 1.00 0.00 59 LEU A C 9
ATOM 8686 O O . LEU A 1 59 ? -2.733 4.078 7.055 1.00 0.00 59 LEU A O 9
ATOM 8702 N N . HIS A 1 60 ? -1.205 5.241 8.231 1.00 0.00 60 HIS A N 9
ATOM 8703 C CA . HIS A 1 60 ? -2.028 5.388 9.431 1.00 0.00 60 HIS A CA 9
ATOM 8704 C C . HIS A 1 60 ? -2.361 4.033 10.052 1.00 0.00 60 HIS A C 9
ATOM 8705 O O . HIS A 1 60 ? -3.382 3.422 9.732 1.00 0.00 60 HIS A O 9
ATOM 8720 N N . LEU A 1 61 ? -1.473 3.581 10.935 1.00 0.00 61 LEU A N 9
ATOM 8721 C CA . LEU A 1 61 ? -1.650 2.341 11.703 1.00 0.00 61 LEU A CA 9
ATOM 8722 C C . LEU A 1 61 ? -1.501 1.072 10.848 1.00 0.00 61 LEU A C 9
ATOM 8723 O O . LEU A 1 61 ? -2.401 0.233 10.821 1.00 0.00 61 LEU A O 9
ATOM 8739 N N . PRO A 1 62 ? -0.369 0.897 10.140 1.00 0.00 62 PRO A N 9
ATOM 8740 C CA . PRO A 1 62 ? -0.070 -0.337 9.434 1.00 0.00 62 PRO A CA 9
ATOM 8741 C C . PRO A 1 62 ? 0.864 -1.247 10.238 1.00 0.00 62 PRO A C 9
ATOM 8742 O O . PRO A 1 62 ? 1.670 -0.766 11.042 1.00 0.00 62 PRO A O 9
ATOM 8753 N N . LYS A 1 63 ? 0.749 -2.553 10.036 1.00 0.00 63 LYS A N 9
ATOM 8754 C CA . LYS A 1 63 ? 1.645 -3.505 10.680 1.00 0.00 63 LYS A CA 9
ATOM 8755 C C . LYS A 1 63 ? 1.498 -4.881 10.048 1.00 0.00 63 LYS A C 9
ATOM 8756 O O . LYS A 1 63 ? 2.292 -5.205 9.146 1.00 0.00 63 LYS A O 9
ATOM 8776 N N . ALA A 1 1 ? -4.887 0.179 -15.995 1.00 0.00 1 ALA A N 10
ATOM 8777 C CA . ALA A 1 1 ? -5.428 1.542 -16.172 1.00 0.00 1 ALA A CA 10
ATOM 8778 C C . ALA A 1 1 ? -4.297 2.552 -16.307 1.00 0.00 1 ALA A C 10
ATOM 8779 O O . ALA A 1 1 ? -3.387 2.598 -15.478 1.00 0.00 1 ALA A O 10
ATOM 8788 N N . ASP A 1 2 ? -4.350 3.355 -17.361 1.00 0.00 2 ASP A N 10
ATOM 8789 C CA . ASP A 1 2 ? -3.316 4.348 -17.616 1.00 0.00 2 ASP A CA 10
ATOM 8790 C C . ASP A 1 2 ? -3.717 5.701 -17.049 1.00 0.00 2 ASP A C 10
ATOM 8791 O O . ASP A 1 2 ? -4.271 6.547 -17.754 1.00 0.00 2 ASP A O 10
ATOM 8800 N N . ASN A 1 3 ? -3.454 5.889 -15.765 1.00 0.00 3 ASN A N 10
ATOM 8801 C CA . ASN A 1 3 ? -3.713 7.161 -15.101 1.00 0.00 3 ASN A CA 10
ATOM 8802 C C . ASN A 1 3 ? -2.600 7.463 -14.108 1.00 0.00 3 ASN A C 10
ATOM 8803 O O . ASN A 1 3 ? -2.745 8.319 -13.229 1.00 0.00 3 ASN A O 10
ATOM 8814 N N . LYS A 1 4 ? -1.488 6.749 -14.279 1.00 0.00 4 LYS A N 10
ATOM 8815 C CA . LYS A 1 4 ? -0.321 6.846 -13.402 1.00 0.00 4 LYS A CA 10
ATOM 8816 C C . LYS A 1 4 ? -0.644 6.365 -11.992 1.00 0.00 4 LYS A C 10
ATOM 8817 O O . LYS A 1 4 ? -1.791 6.042 -11.683 1.00 0.00 4 LYS A O 10
ATOM 8836 N N . PHE A 1 5 ? 0.390 6.299 -11.152 1.00 0.00 5 PHE A N 10
ATOM 8837 C CA . PHE A 1 5 ? 0.276 5.748 -9.802 1.00 0.00 5 PHE A CA 10
ATOM 8838 C C . PHE A 1 5 ? -0.114 4.271 -9.848 1.00 0.00 5 PHE A C 10
ATOM 8839 O O . PHE A 1 5 ? -0.468 3.684 -8.826 1.00 0.00 5 PHE A O 10
ATOM 8856 N N . SER A 1 6 ? -0.042 3.688 -11.046 1.00 0.00 6 SER A N 10
ATOM 8857 C CA . SER A 1 6 ? -0.327 2.274 -11.261 1.00 0.00 6 SER A CA 10
ATOM 8858 C C . SER A 1 6 ? -1.715 1.891 -10.736 1.00 0.00 6 SER A C 10
ATOM 8859 O O . SER A 1 6 ? -2.607 2.739 -10.628 1.00 0.00 6 SER A O 10
ATOM 8867 N N . GLN A 1 7 ? -1.904 0.617 -10.421 1.00 0.00 7 GLN A N 10
ATOM 8868 C CA . GLN A 1 7 ? -3.165 0.148 -9.863 1.00 0.00 7 GLN A CA 10
ATOM 8869 C C . GLN A 1 7 ? -3.360 0.672 -8.439 1.00 0.00 7 GLN A C 10
ATOM 8870 O O . GLN A 1 7 ? -4.449 0.575 -7.877 1.00 0.00 7 GLN A O 10
ATOM 8884 N N . SER A 1 8 ? -2.300 1.232 -7.865 1.00 0.00 8 SER A N 10
ATOM 8885 C CA . SER A 1 8 ? -2.340 1.749 -6.506 1.00 0.00 8 SER A CA 10
ATOM 8886 C C . SER A 1 8 ? -3.428 2.814 -6.367 1.00 0.00 8 SER A C 10
ATOM 8887 O O . SER A 1 8 ? -4.221 2.786 -5.425 1.00 0.00 8 SER A O 10
ATOM 8895 N N . ALA A 1 9 ? -3.481 3.728 -7.334 1.00 0.00 9 ALA A N 10
ATOM 8896 C CA . ALA A 1 9 ? -4.483 4.792 -7.332 1.00 0.00 9 ALA A CA 10
ATOM 8897 C C . ALA A 1 9 ? -5.881 4.214 -7.491 1.00 0.00 9 ALA A C 10
ATOM 8898 O O . ALA A 1 9 ? -6.864 4.765 -6.989 1.00 0.00 9 ALA A O 10
ATOM 8905 N N . ASN A 1 10 ? -5.955 3.084 -8.177 1.00 0.00 10 ASN A N 10
ATOM 8906 C CA . ASN A 1 10 ? -7.217 2.383 -8.376 1.00 0.00 10 ASN A CA 10
ATOM 8907 C C . ASN A 1 10 ? -7.681 1.757 -7.068 1.00 0.00 10 ASN A C 10
ATOM 8908 O O . ASN A 1 10 ? -8.873 1.733 -6.769 1.00 0.00 10 ASN A O 10
ATOM 8919 N N . LEU A 1 11 ? -6.725 1.267 -6.285 1.00 0.00 11 LEU A N 10
ATOM 8920 C CA . LEU A 1 11 ? -7.023 0.588 -5.031 1.00 0.00 11 LEU A CA 10
ATOM 8921 C C . LEU A 1 11 ? -7.516 1.579 -3.998 1.00 0.00 11 LEU A C 10
ATOM 8922 O O . LEU A 1 11 ? -8.438 1.295 -3.24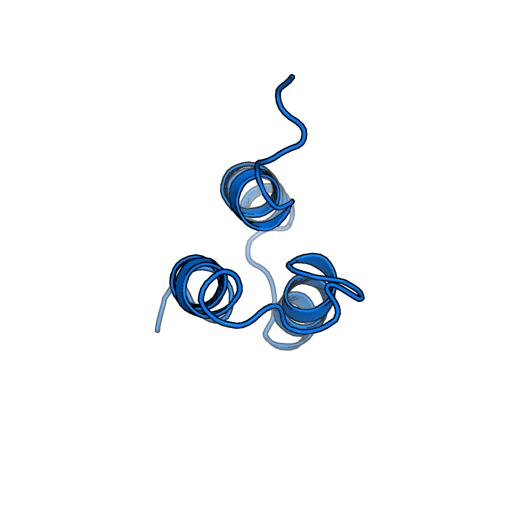5 1.00 0.00 11 LEU A O 10
ATOM 8938 N N . LEU A 1 12 ? -6.890 2.740 -3.972 1.00 0.00 12 LEU A N 10
ATOM 8939 C CA . LEU A 1 12 ? -7.301 3.817 -3.087 1.00 0.00 12 LEU A CA 10
ATOM 8940 C C . LEU A 1 12 ? -8.752 4.195 -3.336 1.00 0.00 12 LEU A C 10
ATOM 8941 O O . LEU A 1 12 ? -9.509 4.430 -2.399 1.00 0.00 12 LEU A O 10
ATOM 8957 N N . ALA A 1 13 ? -9.133 4.247 -4.603 1.00 0.00 13 ALA A N 10
ATOM 8958 C CA . ALA A 1 13 ? -10.514 4.511 -4.966 1.00 0.00 13 ALA A CA 10
ATOM 8959 C C . ALA A 1 13 ? -11.390 3.307 -4.636 1.00 0.00 13 ALA A C 10
ATOM 8960 O O . ALA A 1 13 ? -12.496 3.454 -4.116 1.00 0.00 13 ALA A O 10
ATOM 8967 N N . GLU A 1 14 ? -10.868 2.117 -4.911 1.00 0.00 14 GLU A N 10
ATOM 8968 C CA . GLU A 1 14 ? -11.626 0.882 -4.733 1.00 0.00 14 GLU A CA 10
ATOM 8969 C C . GLU A 1 14 ? -11.921 0.640 -3.259 1.00 0.00 14 GLU A C 10
ATOM 8970 O O . GLU A 1 14 ? -13.046 0.332 -2.885 1.00 0.00 14 GLU A O 10
ATOM 8982 N N . ALA A 1 15 ? -10.898 0.793 -2.435 1.00 0.00 15 ALA A N 10
ATOM 8983 C CA . ALA A 1 15 ? -11.011 0.610 -0.999 1.00 0.00 15 ALA A CA 10
ATOM 8984 C C . ALA A 1 15 ? -12.044 1.558 -0.397 1.00 0.00 15 ALA A C 10
ATOM 8985 O O . ALA A 1 15 ? -12.791 1.178 0.504 1.00 0.00 15 ALA A O 10
ATOM 8992 N N . LYS A 1 16 ? -12.093 2.787 -0.910 1.00 0.00 16 LYS A N 10
ATOM 8993 C CA . LYS A 1 16 ? -13.072 3.773 -0.447 1.00 0.00 16 LYS A CA 10
ATOM 8994 C C . LYS A 1 16 ? -14.499 3.359 -0.809 1.00 0.00 16 LYS A C 10
ATOM 8995 O O . LYS A 1 16 ? -15.454 3.739 -0.134 1.00 0.00 16 LYS A O 10
ATOM 9014 N N . LYS A 1 17 ? -14.646 2.603 -1.882 1.00 0.00 17 LYS A N 10
ATOM 9015 C CA . LYS A 1 17 ? -15.942 2.039 -2.230 1.00 0.00 17 LYS A CA 10
ATOM 9016 C C . LYS A 1 17 ? -16.188 0.787 -1.404 1.00 0.00 17 LYS A C 10
ATOM 9017 O O . LYS A 1 17 ? -17.267 0.580 -0.846 1.00 0.00 17 LYS A O 10
ATOM 9036 N N . LEU A 1 18 ? -15.153 -0.035 -1.330 1.00 0.00 18 LEU A N 10
ATOM 9037 C CA . LEU A 1 18 ? -15.223 -1.336 -0.695 1.00 0.00 18 LEU A CA 10
ATOM 9038 C C . LEU A 1 18 ? -15.602 -1.246 0.779 1.00 0.00 18 LEU A C 10
ATOM 9039 O O . LEU A 1 18 ? -16.385 -2.062 1.271 1.00 0.00 18 LEU A O 10
ATOM 9055 N N . ASN A 1 19 ? -15.052 -0.267 1.492 1.00 0.00 19 ASN A N 10
ATOM 9056 C CA . ASN A 1 19 ? -15.300 -0.171 2.924 1.00 0.00 19 ASN A CA 10
ATOM 9057 C C . ASN A 1 19 ? -16.785 -0.004 3.207 1.00 0.00 19 ASN A C 10
ATOM 9058 O O . ASN A 1 19 ? -17.304 -0.584 4.150 1.00 0.00 19 ASN A O 10
ATOM 9069 N N . ASP A 1 20 ? -17.474 0.757 2.373 1.00 0.00 20 ASP A N 10
ATOM 9070 C CA . ASP A 1 20 ? -18.902 0.981 2.557 1.00 0.00 20 ASP A CA 10
ATOM 9071 C C . ASP A 1 20 ? -19.678 -0.315 2.356 1.00 0.00 20 ASP A C 10
ATOM 9072 O O . ASP A 1 20 ? -20.690 -0.555 3.013 1.00 0.00 20 ASP A O 10
ATOM 9081 N N . ALA A 1 21 ? -19.175 -1.159 1.469 1.00 0.00 21 ALA A N 10
ATOM 9082 C CA . ALA A 1 21 ? -19.814 -2.432 1.173 1.00 0.00 21 ALA A CA 10
ATOM 9083 C C . ALA A 1 21 ? -19.752 -3.380 2.364 1.00 0.00 21 ALA A C 10
ATOM 9084 O O . ALA A 1 21 ? -20.743 -4.028 2.698 1.00 0.00 21 ALA A O 10
ATOM 9091 N N . GLN A 1 22 ? -18.593 -3.459 3.009 1.00 0.00 22 GLN A N 10
ATOM 9092 C CA . GLN A 1 22 ? -18.411 -4.400 4.111 1.00 0.00 22 GLN A CA 10
ATOM 9093 C C . GLN A 1 22 ? -18.795 -3.777 5.452 1.00 0.00 22 GLN A C 10
ATOM 9094 O O . GLN A 1 22 ? -19.190 -4.480 6.384 1.00 0.00 22 GLN A O 10
ATOM 9108 N N . GLY A 1 23 ? -18.683 -2.460 5.543 1.00 0.00 23 GLY A N 10
ATOM 9109 C CA . GLY A 1 23 ? -18.995 -1.773 6.781 1.00 0.00 23 GLY A CA 10
ATOM 9110 C C . GLY A 1 23 ? -17.754 -1.223 7.461 1.00 0.00 23 GLY A C 10
ATOM 9111 O O . GLY A 1 23 ? -17.490 -1.522 8.623 1.00 0.00 23 GLY A O 10
ATOM 9115 N N . GLY A 1 24 ? -16.990 -0.425 6.727 1.00 0.00 24 GLY A N 10
ATOM 9116 C CA . GLY A 1 24 ? -15.799 0.192 7.277 1.00 0.00 24 GLY A CA 10
ATOM 9117 C C . GLY A 1 24 ? -14.574 -0.700 7.190 1.00 0.00 24 GLY A C 10
ATOM 9118 O O . GLY A 1 24 ? -14.644 -1.897 7.477 1.00 0.00 24 GLY A O 10
ATOM 9122 N N . ILE A 1 25 ? -13.453 -0.125 6.779 1.00 0.00 25 ILE A N 10
ATOM 9123 C CA . ILE A 1 25 ? -12.187 -0.844 6.768 1.00 0.00 25 ILE A CA 10
ATOM 9124 C C . ILE A 1 25 ? -11.304 -0.356 7.904 1.00 0.00 25 ILE A C 10
ATOM 9125 O O . ILE A 1 25 ? -11.070 0.843 8.051 1.00 0.00 25 ILE A O 10
ATOM 9141 N N . THR A 1 26 ? -10.839 -1.281 8.722 1.00 0.00 26 THR A N 10
ATOM 9142 C CA . THR A 1 26 ? -9.924 -0.945 9.793 1.00 0.00 26 THR A CA 10
ATOM 9143 C C . THR A 1 26 ? -8.558 -0.604 9.208 1.00 0.00 26 THR A C 10
ATOM 9144 O O . THR A 1 26 ? -8.228 -1.072 8.116 1.00 0.00 26 THR A O 10
ATOM 9155 N N . GLU A 1 27 ? -7.774 0.203 9.908 1.00 0.00 27 GLU A N 10
ATOM 9156 C CA . GLU A 1 27 ? -6.437 0.557 9.440 1.00 0.00 27 GLU A CA 10
ATOM 9157 C C . GLU A 1 27 ? -5.622 -0.703 9.138 1.00 0.00 27 GLU A C 10
ATOM 9158 O O . GLU A 1 27 ? -4.929 -0.779 8.124 1.00 0.00 27 GLU A O 10
ATOM 9170 N N . GLU A 1 28 ? -5.752 -1.703 10.007 1.00 0.00 28 GLU A N 10
ATOM 9171 C CA . GLU A 1 28 ? -5.056 -2.972 9.838 1.00 0.00 28 GLU A CA 10
ATOM 9172 C C . GLU A 1 28 ? -5.574 -3.725 8.612 1.00 0.00 28 GLU A C 10
ATOM 9173 O O . GLU A 1 28 ? -4.816 -4.410 7.930 1.00 0.00 28 GLU A O 10
ATOM 9185 N N . GLN A 1 29 ? -6.865 -3.578 8.325 1.00 0.00 29 GLN A N 10
ATOM 9186 C CA . GLN A 1 29 ? -7.450 -4.180 7.134 1.00 0.00 29 GLN A CA 10
ATOM 9187 C C . GLN A 1 29 ? -6.906 -3.501 5.887 1.00 0.00 29 GLN A C 10
ATOM 9188 O O . GLN A 1 29 ? -6.597 -4.157 4.895 1.00 0.00 29 GLN A O 10
ATOM 9202 N N . ARG A 1 30 ? -6.781 -2.179 5.949 1.00 0.00 30 ARG A N 10
ATOM 9203 C CA . ARG A 1 30 ? -6.226 -1.417 4.841 1.00 0.00 30 ARG A CA 10
ATOM 9204 C C . ARG A 1 30 ? -4.735 -1.696 4.710 1.00 0.00 30 ARG A C 10
ATOM 9205 O O . ARG A 1 30 ? -4.152 -1.552 3.637 1.00 0.00 30 ARG A O 10
ATOM 9226 N N . ASN A 1 31 ? -4.126 -2.103 5.815 1.00 0.00 31 ASN A N 10
ATOM 9227 C CA . ASN A 1 31 ? -2.734 -2.530 5.813 1.00 0.00 31 ASN A CA 10
ATOM 9228 C C . ASN A 1 31 ? -2.609 -3.866 5.082 1.00 0.00 31 ASN A C 10
ATOM 9229 O O . ASN A 1 31 ? -1.517 -4.300 4.720 1.00 0.00 31 ASN A O 10
ATOM 9240 N N . GLY A 1 32 ? -3.748 -4.505 4.845 1.00 0.00 32 GLY A N 10
ATOM 9241 C CA . GLY A 1 32 ? -3.764 -5.734 4.091 1.00 0.00 32 GLY A CA 10
ATOM 9242 C C . GLY A 1 32 ? -3.905 -5.455 2.614 1.00 0.00 32 GLY A C 10
ATOM 9243 O O . GLY A 1 32 ? -4.043 -6.370 1.803 1.00 0.00 32 GLY A O 10
ATOM 9247 N N . PHE A 1 33 ? -3.869 -4.177 2.266 1.00 0.00 33 PHE A N 10
ATOM 9248 C CA . PHE A 1 33 ? -3.911 -3.762 0.877 1.00 0.00 33 PHE A CA 10
ATOM 9249 C C . PHE A 1 33 ? -2.525 -3.391 0.370 1.00 0.00 33 PHE A C 10
ATOM 9250 O O . PHE A 1 33 ? -2.327 -3.235 -0.831 1.00 0.00 33 PHE A O 10
ATOM 9267 N N . ILE A 1 34 ? -1.571 -3.269 1.287 1.00 0.00 34 ILE A N 10
ATOM 9268 C CA . ILE A 1 34 ? -0.220 -2.823 0.949 1.00 0.00 34 ILE A CA 10
ATOM 9269 C C . ILE A 1 34 ? 0.416 -3.705 -0.131 1.00 0.00 34 ILE A C 10
ATOM 9270 O O . ILE A 1 34 ? 1.093 -3.203 -1.033 1.00 0.00 34 ILE A O 10
ATOM 9286 N N . GLN A 1 35 ? 0.172 -5.010 -0.055 1.00 0.00 35 GLN A N 10
ATOM 9287 C CA . GLN A 1 35 ? 0.741 -5.951 -1.017 1.00 0.00 35 GLN A CA 10
ATOM 9288 C C . GLN A 1 35 ? 0.231 -5.674 -2.425 1.00 0.00 35 GLN A C 10
ATOM 9289 O O . GLN A 1 35 ? 0.987 -5.729 -3.392 1.00 0.00 35 GLN A O 10
ATOM 9303 N N . SER A 1 36 ? -1.045 -5.364 -2.526 1.00 0.00 36 SER A N 10
ATOM 9304 C CA . SER A 1 36 ? -1.662 -5.078 -3.813 1.00 0.00 36 SER A CA 10
ATOM 9305 C C . SER A 1 36 ? -1.336 -3.648 -4.234 1.00 0.00 36 SER A C 10
ATOM 9306 O O . SER A 1 36 ? -1.224 -3.340 -5.423 1.00 0.00 36 SER A O 10
ATOM 9314 N N . LEU A 1 37 ? -1.178 -2.790 -3.234 1.00 0.00 37 LEU A N 10
ATOM 9315 C CA . LEU A 1 37 ? -0.836 -1.392 -3.434 1.00 0.00 37 LEU A CA 10
ATOM 9316 C C . LEU A 1 37 ? 0.503 -1.264 -4.153 1.00 0.00 37 LEU A C 10
ATOM 9317 O O . LEU A 1 37 ? 0.614 -0.576 -5.165 1.00 0.00 37 LEU A O 10
ATOM 9333 N N . LYS A 1 38 ? 1.517 -1.932 -3.627 1.00 0.00 38 LYS A N 10
ATOM 9334 C CA . LYS A 1 38 ? 2.850 -1.875 -4.211 1.00 0.00 38 LYS A CA 10
ATOM 9335 C C . LYS A 1 38 ? 3.005 -2.901 -5.329 1.00 0.00 38 LYS A C 10
ATOM 9336 O O . LYS A 1 38 ? 3.571 -2.589 -6.378 1.00 0.00 38 LYS A O 10
ATOM 9355 N N . ASP A 1 39 ? 2.474 -4.101 -5.115 1.00 0.00 39 ASP A N 10
ATOM 9356 C CA . ASP A 1 39 ? 2.602 -5.197 -6.080 1.00 0.00 39 ASP A CA 10
ATOM 9357 C C . ASP A 1 39 ? 4.067 -5.382 -6.478 1.00 0.00 39 ASP A C 10
ATOM 9358 O O . ASP A 1 39 ? 4.436 -5.239 -7.647 1.00 0.00 39 ASP A O 10
ATOM 9367 N N . ASP A 1 40 ? 4.893 -5.670 -5.473 1.00 0.00 40 ASP A N 10
ATOM 9368 C CA . ASP A 1 40 ? 6.333 -5.860 -5.650 1.00 0.00 40 ASP A CA 10
ATOM 9369 C C . ASP A 1 40 ? 6.959 -4.645 -6.331 1.00 0.00 40 ASP A C 10
ATOM 9370 O O . ASP A 1 40 ? 7.427 -4.721 -7.468 1.00 0.00 40 ASP A O 10
ATOM 9379 N N . ALA A 1 41 ? 6.962 -3.521 -5.628 1.00 0.00 41 ALA A N 10
ATOM 9380 C CA . ALA A 1 41 ? 7.468 -2.277 -6.188 1.00 0.00 41 ALA A CA 10
ATOM 9381 C C . ALA A 1 41 ? 8.757 -1.836 -5.505 1.00 0.00 41 ALA A C 10
ATOM 9382 O O . ALA A 1 41 ? 9.243 -0.730 -5.740 1.00 0.00 41 ALA A O 10
ATOM 9389 N N . LYS A 1 42 ? 9.308 -2.702 -4.663 1.00 0.00 42 LYS A N 10
ATOM 9390 C CA . LYS A 1 42 ? 10.554 -2.398 -3.965 1.00 0.00 42 LYS A CA 10
ATOM 9391 C C . LYS A 1 42 ? 11.741 -2.927 -4.758 1.00 0.00 42 LYS A C 10
ATOM 9392 O O . LYS A 1 42 ? 12.887 -2.532 -4.531 1.00 0.00 42 LYS A O 10
ATOM 9411 N N . THR A 1 43 ? 11.449 -3.820 -5.689 1.00 0.00 43 THR A N 10
ATOM 9412 C CA . THR A 1 43 ? 12.476 -4.517 -6.442 1.00 0.00 43 THR A CA 10
ATOM 9413 C C . THR A 1 43 ? 13.126 -3.603 -7.482 1.00 0.00 43 THR A C 10
ATOM 9414 O O . THR A 1 43 ? 14.343 -3.630 -7.670 1.00 0.00 43 THR A O 10
ATOM 9425 N N . ASN A 1 44 ? 12.318 -2.788 -8.142 1.00 0.00 44 ASN A N 10
ATOM 9426 C CA . ASN A 1 44 ? 12.817 -1.911 -9.190 1.00 0.00 44 ASN A CA 10
ATOM 9427 C C . ASN A 1 44 ? 12.621 -0.442 -8.824 1.00 0.00 44 ASN A C 10
ATOM 9428 O O . ASN A 1 44 ? 11.533 0.112 -8.997 1.00 0.00 44 ASN A O 10
ATOM 9439 N N . PRO A 1 45 ? 13.664 0.200 -8.281 1.00 0.00 45 PRO A N 10
ATOM 9440 C CA . PRO A 1 45 ? 13.662 1.643 -8.019 1.00 0.00 45 PRO A CA 10
ATOM 9441 C C . PRO A 1 45 ? 13.587 2.441 -9.318 1.00 0.00 45 PRO A C 10
ATOM 9442 O O . PRO A 1 45 ? 14.181 2.054 -10.326 1.00 0.00 45 PRO A O 10
ATOM 9453 N N . GLY A 1 46 ? 12.857 3.544 -9.297 1.00 0.00 46 GLY A N 10
ATOM 9454 C CA . GLY A 1 46 ? 12.709 4.351 -10.490 1.00 0.00 46 GLY A CA 10
ATOM 9455 C C . GLY A 1 46 ? 11.354 5.020 -10.565 1.00 0.00 46 GLY A C 10
ATOM 9456 O O . GLY A 1 46 ? 11.008 5.831 -9.706 1.00 0.00 46 GLY A O 10
ATOM 9460 N N . ASN A 1 47 ? 10.573 4.661 -11.573 1.00 0.00 47 ASN A N 10
ATOM 9461 C CA . ASN A 1 47 ? 9.244 5.242 -11.767 1.00 0.00 47 ASN A CA 10
ATOM 9462 C C . ASN A 1 47 ? 8.282 4.754 -10.694 1.00 0.00 47 ASN A C 10
ATOM 9463 O O . ASN A 1 47 ? 7.245 5.364 -10.440 1.00 0.00 47 ASN A O 10
ATOM 9474 N N . ASN A 1 48 ? 8.654 3.656 -10.054 1.00 0.00 48 ASN A N 10
ATOM 9475 C CA . ASN A 1 48 ? 7.835 3.026 -9.024 1.00 0.00 48 ASN A CA 10
ATOM 9476 C C . ASN A 1 48 ? 7.645 3.934 -7.813 1.00 0.00 48 ASN A C 10
ATOM 9477 O O . ASN A 1 48 ? 6.748 3.710 -7.004 1.00 0.00 48 ASN A O 10
ATOM 9488 N N . LYS A 1 49 ? 8.491 4.956 -7.691 1.00 0.00 49 LYS A N 10
ATOM 9489 C CA . LYS A 1 49 ? 8.432 5.878 -6.555 1.00 0.00 49 LYS A CA 10
ATOM 9490 C C . LYS A 1 49 ? 7.076 6.582 -6.464 1.00 0.00 49 LYS A C 10
ATOM 9491 O O . LYS A 1 49 ? 6.715 7.099 -5.406 1.00 0.00 49 LYS A O 10
ATOM 9510 N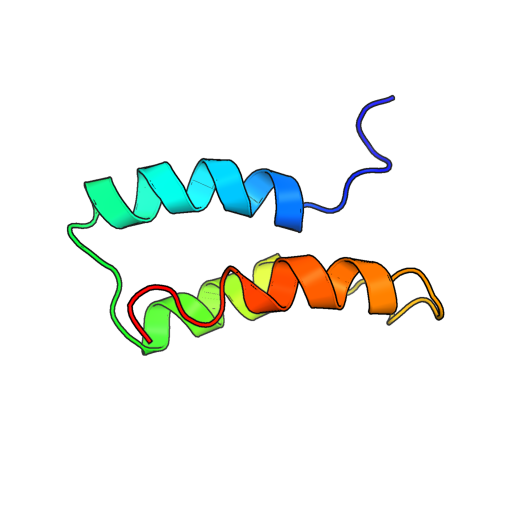 N . GLU A 1 50 ? 6.319 6.596 -7.559 1.00 0.00 50 GLU A N 10
ATOM 9511 C CA . GLU A 1 50 ? 5.016 7.249 -7.560 1.00 0.00 50 GLU A CA 10
ATOM 9512 C C . GLU A 1 50 ? 4.038 6.468 -6.687 1.00 0.00 50 GLU A C 10
ATOM 9513 O O . GLU A 1 50 ? 3.189 7.045 -6.007 1.00 0.00 50 GLU A O 10
ATOM 9525 N N . GLN A 1 51 ? 4.187 5.151 -6.695 1.00 0.00 51 GLN A N 10
ATOM 9526 C CA . GLN A 1 51 ? 3.387 4.281 -5.856 1.00 0.00 51 GLN A CA 10
ATOM 9527 C C . GLN A 1 51 ? 3.746 4.498 -4.394 1.00 0.00 51 GLN A C 10
ATOM 9528 O O . GLN A 1 51 ? 2.893 4.432 -3.513 1.00 0.00 51 GLN A O 10
ATOM 9542 N N . GLN A 1 52 ? 5.024 4.763 -4.150 1.00 0.00 52 GLN A N 10
ATOM 9543 C CA . GLN A 1 52 ? 5.506 5.070 -2.810 1.00 0.00 52 GLN A CA 10
ATOM 9544 C C . GLN A 1 52 ? 4.965 6.417 -2.344 1.00 0.00 52 GLN A C 10
ATOM 9545 O O . GLN A 1 52 ? 4.714 6.616 -1.158 1.00 0.00 52 GLN A O 10
ATOM 9559 N N . ASN A 1 53 ? 4.787 7.341 -3.280 1.00 0.00 53 ASN A N 10
ATOM 9560 C CA . ASN A 1 53 ? 4.177 8.627 -2.969 1.00 0.00 53 ASN A CA 10
ATOM 9561 C C . ASN A 1 53 ? 2.740 8.420 -2.506 1.00 0.00 53 ASN A C 10
ATOM 9562 O O . ASN A 1 53 ? 2.309 8.996 -1.510 1.00 0.00 53 ASN A O 10
ATOM 9573 N N . ALA A 1 54 ? 2.015 7.576 -3.234 1.00 0.00 54 ALA A N 10
ATOM 9574 C CA . ALA A 1 54 ? 0.635 7.239 -2.892 1.00 0.00 54 ALA A CA 10
ATOM 9575 C C . ALA A 1 54 ? 0.575 6.462 -1.579 1.00 0.00 54 ALA A C 10
ATOM 9576 O O . ALA A 1 54 ? -0.414 6.529 -0.847 1.00 0.00 54 ALA A O 10
ATOM 9583 N N . PHE A 1 55 ? 1.643 5.718 -1.300 1.00 0.00 55 PHE A N 10
ATOM 9584 C CA . PHE A 1 55 ? 1.756 4.932 -0.075 1.00 0.00 55 PHE A CA 10
ATOM 9585 C C . PHE A 1 55 ? 1.519 5.799 1.163 1.00 0.00 55 PHE A C 10
ATOM 9586 O O . PHE A 1 55 ? 0.954 5.335 2.151 1.00 0.00 55 PHE A O 10
ATOM 9603 N N . TYR A 1 56 ? 1.921 7.063 1.089 1.00 0.00 56 TYR A N 10
ATOM 9604 C CA . TYR A 1 56 ? 1.812 7.979 2.222 1.00 0.00 56 TYR A CA 10
ATOM 9605 C C . TYR A 1 56 ? 0.349 8.233 2.596 1.00 0.00 56 TYR A C 10
ATOM 9606 O O . TYR A 1 56 ? 0.037 8.539 3.748 1.00 0.00 56 TYR A O 10
ATOM 9624 N N . GLU A 1 57 ? -0.543 8.083 1.628 1.00 0.00 57 GLU A N 10
ATOM 9625 C CA . GLU A 1 57 ? -1.965 8.292 1.864 1.00 0.00 57 GLU A CA 10
ATOM 9626 C C . GLU A 1 57 ? -2.628 7.032 2.419 1.00 0.00 57 GLU A C 10
ATOM 9627 O O . GLU A 1 57 ? -3.700 7.103 3.021 1.00 0.00 57 GLU A O 10
ATOM 9639 N N . ILE A 1 58 ? -1.989 5.883 2.232 1.00 0.00 58 ILE A N 10
ATOM 9640 C CA . ILE A 1 58 ? -2.617 4.606 2.562 1.00 0.00 58 ILE A CA 10
ATOM 9641 C C . ILE A 1 58 ? -1.981 3.947 3.801 1.00 0.00 58 ILE A C 10
ATOM 9642 O O . ILE A 1 58 ? -2.561 3.035 4.391 1.00 0.00 58 ILE A O 10
ATOM 9658 N N . LEU A 1 59 ? -0.819 4.443 4.225 1.00 0.00 59 LEU A N 10
ATOM 9659 C CA . LEU A 1 59 ? -0.030 3.766 5.264 1.00 0.00 59 LEU A CA 10
ATOM 9660 C C . LEU A 1 59 ? -0.590 3.909 6.690 1.00 0.00 59 LEU A C 10
ATOM 9661 O O . LEU A 1 59 ? -0.220 3.131 7.569 1.00 0.00 59 LEU A O 10
ATOM 9677 N N . HIS A 1 60 ? -1.455 4.883 6.943 1.00 0.00 60 HIS A N 10
ATOM 9678 C CA . HIS A 1 60 ? -1.939 5.098 8.310 1.00 0.00 60 HIS A CA 10
ATOM 9679 C C . HIS A 1 60 ? -3.430 4.824 8.454 1.00 0.00 60 HIS A C 10
ATOM 9680 O O . HIS A 1 60 ? -3.819 3.779 8.972 1.00 0.00 60 HIS A O 10
ATOM 9695 N N . LEU A 1 61 ? -4.251 5.761 7.982 1.00 0.00 61 LEU A N 10
ATOM 9696 C CA . LEU A 1 61 ? -5.693 5.751 8.240 1.00 0.00 61 LEU A CA 10
ATOM 9697 C C . LEU A 1 61 ? -5.959 5.907 9.734 1.00 0.00 61 LEU A C 10
ATOM 9698 O O . LEU A 1 61 ? -6.058 4.922 10.466 1.00 0.00 61 LEU A O 10
ATOM 9714 N N . PRO A 1 62 ? -6.074 7.155 10.209 1.00 0.00 62 PRO A N 10
ATOM 9715 C CA . PRO A 1 62 ? -6.331 7.454 11.621 1.00 0.00 62 PRO A CA 10
ATOM 9716 C C . PRO A 1 62 ? -7.791 7.214 12.007 1.00 0.00 62 PRO A C 10
ATOM 9717 O O . PRO A 1 62 ? -8.355 7.934 12.834 1.00 0.00 62 PRO A O 10
ATOM 9728 N N . LYS A 1 63 ? -8.385 6.189 11.411 1.00 0.00 63 LYS A N 10
ATOM 9729 C CA . LYS A 1 63 ? -9.785 5.862 11.627 1.00 0.00 63 LYS A CA 10
ATOM 9730 C C . LYS A 1 63 ? -9.986 5.308 13.029 1.00 0.00 63 LYS A C 10
ATOM 9731 O O . LYS A 1 63 ? -10.469 6.057 13.901 1.00 0.00 63 LYS A O 10
#

Solvent-accessible surface area: 5286 Å² total; per-residue (Å²): 132,125,115,175,140,48,92,4,55,87,9,52,53,105,4,162,147,87,30,116,89,122,66,47,49,75,127,119,71,75,88,41,18,34,113,32,2,90,104,101,36,159,90,74,124,46,97,29,150,127,20,115,99,16,64,146,97,18,44,49,159,131,197

Foldseek 3Di:
DPPALPCLVVVVVVVVVVCVVVPHADLVNLVVCVCVLLVPVVVDPDSSVSSVVSCVVRNGPPD